Protein AF-0000000067924734 (afdb_homodimer)

Structure (mmCIF, N/CA/C/O backbone):
data_AF-0000000067924734-model_v1
#
loop_
_entity.id
_entity.type
_entity.pdbx_description
1 polymer 'Acyl-homoserine-lactone synthase'
#
loop_
_atom_site.group_PDB
_atom_site.id
_atom_site.type_symbol
_atom_site.label_atom_id
_atom_site.label_alt_id
_atom_site.label_comp_id
_atom_site.label_asym_id
_atom_site.label_entity_id
_atom_site.label_seq_id
_atom_site.pdbx_PDB_ins_code
_atom_site.Cartn_x
_atom_site.Cartn_y
_atom_site.Cartn_z
_atom_site.occupancy
_atom_site.B_iso_or_equiv
_atom_site.auth_seq_id
_atom_site.auth_comp_id
_atom_site.auth_asym_id
_atom_site.auth_atom_id
_atom_site.pdbx_PDB_model_num
ATOM 1 N N . MET A 1 1 ? 15.562 -27.656 -17.891 1 28.31 1 MET A N 1
ATOM 2 C CA . MET A 1 1 ? 14.484 -26.688 -18 1 28.31 1 MET A CA 1
ATOM 3 C C . MET A 1 1 ? 13.695 -26.609 -16.703 1 28.31 1 MET A C 1
ATOM 5 O O . MET A 1 1 ? 12.844 -27.469 -16.438 1 28.31 1 MET A O 1
ATOM 9 N N . HIS A 1 2 ? 14.398 -26.312 -15.672 1 33.34 2 HIS A N 1
ATOM 10 C CA . HIS A 1 2 ? 14 -26.484 -14.281 1 33.34 2 HIS A CA 1
ATOM 11 C C . HIS A 1 2 ? 12.703 -25.734 -13.992 1 33.34 2 HIS A C 1
ATOM 13 O O . HIS A 1 2 ? 12.578 -24.547 -14.289 1 33.34 2 HIS A O 1
ATOM 19 N N . ALA A 1 3 ? 11.695 -26.547 -14.172 1 35.75 3 ALA A N 1
ATOM 20 C CA . ALA A 1 3 ? 10.344 -26.109 -13.867 1 35.75 3 ALA A CA 1
ATOM 21 C C . ALA A 1 3 ? 10.266 -25.453 -12.492 1 35.75 3 ALA A C 1
ATOM 23 O O . ALA A 1 3 ? 10.453 -26.109 -11.477 1 35.75 3 ALA A O 1
ATOM 24 N N . GLN A 1 4 ? 11.023 -24.422 -12.398 1 41.31 4 GLN A N 1
ATOM 25 C CA . GLN A 1 4 ? 11.102 -23.734 -11.117 1 41.31 4 GLN A CA 1
ATOM 26 C C . GLN A 1 4 ? 9.719 -23.281 -10.648 1 41.31 4 GLN A C 1
ATOM 28 O O . GLN A 1 4 ? 9.273 -22.188 -10.969 1 41.31 4 GLN A O 1
ATOM 33 N N . VAL A 1 5 ? 8.898 -24.422 -10.5 1 40.81 5 VAL A N 1
ATOM 34 C CA . VAL A 1 5 ? 7.531 -24.203 -10.039 1 40.81 5 VAL A CA 1
ATOM 35 C C . VAL A 1 5 ? 7.551 -23.484 -8.688 1 40.81 5 VAL A C 1
ATOM 37 O O . VAL A 1 5 ? 8.594 -23.406 -8.039 1 40.81 5 VAL A O 1
ATOM 40 N N . VAL A 1 6 ? 6.473 -23.266 -8.055 1 43.41 6 VAL A N 1
ATOM 41 C CA . VAL A 1 6 ? 6.066 -22.5 -6.879 1 43.41 6 VAL A CA 1
ATOM 42 C C . VAL A 1 6 ? 6.488 -23.234 -5.613 1 43.41 6 VAL A C 1
ATOM 44 O O . VAL A 1 6 ? 6.215 -24.438 -5.465 1 43.41 6 VAL A O 1
ATOM 47 N N . VAL A 1 7 ? 7.797 -23.047 -5.117 1 39.53 7 VAL A N 1
ATOM 48 C CA . VAL A 1 7 ? 8.141 -23.734 -3.883 1 39.53 7 VAL A CA 1
ATOM 49 C C . VAL A 1 7 ? 7.906 -22.812 -2.688 1 39.53 7 VAL A C 1
ATOM 51 O O . VAL A 1 7 ? 8.273 -21.641 -2.721 1 39.53 7 VAL A O 1
ATOM 54 N N . THR A 1 8 ? 6.906 -23.125 -1.836 1 38.22 8 THR A N 1
ATOM 55 C CA . THR A 1 8 ? 6.668 -22.391 -0.594 1 38.22 8 THR A CA 1
ATOM 56 C C . THR A 1 8 ? 7.598 -22.891 0.51 1 38.22 8 THR A C 1
ATOM 58 O O . THR A 1 8 ? 7.676 -24.094 0.769 1 38.22 8 THR A O 1
ATOM 61 N N . ARG A 1 9 ? 8.828 -22.406 0.683 1 32.78 9 ARG A N 1
ATOM 62 C CA . ARG A 1 9 ? 9.617 -22.859 1.82 1 32.78 9 ARG A CA 1
ATOM 63 C C . ARG A 1 9 ? 9.398 -21.969 3.037 1 32.78 9 ARG A C 1
ATOM 65 O O . ARG A 1 9 ? 9.398 -20.734 2.924 1 32.78 9 ARG A O 1
ATOM 72 N N . THR A 1 10 ? 8.969 -22.547 4.109 1 34.06 10 THR A N 1
ATOM 73 C CA . THR A 1 10 ? 8.93 -21.875 5.398 1 34.06 10 THR A CA 1
ATOM 74 C C . THR A 1 10 ? 10.328 -21.812 6.02 1 34.06 10 THR A C 1
ATOM 76 O O . THR A 1 10 ? 10.922 -22.844 6.312 1 34.06 10 THR A O 1
ATOM 79 N N . VAL A 1 11 ? 11.195 -20.953 5.672 1 29.31 11 VAL A N 1
ATOM 80 C CA . VAL A 1 11 ? 12.531 -20.922 6.258 1 29.31 11 VAL A CA 1
ATOM 81 C C . VAL A 1 11 ? 12.508 -20.141 7.566 1 29.31 11 VAL A C 1
ATOM 83 O O . VAL A 1 11 ? 11.875 -19.078 7.648 1 29.31 11 VAL A O 1
ATOM 86 N N . ALA A 1 12 ? 13 -20.734 8.742 1 27.88 12 ALA A N 1
ATOM 87 C CA . ALA A 1 12 ? 13.242 -20.094 10.031 1 27.88 12 ALA A CA 1
ATOM 88 C C . ALA A 1 12 ? 14.305 -19 9.914 1 27.88 12 ALA A C 1
ATOM 90 O O . ALA A 1 12 ? 15.469 -19.297 9.633 1 27.88 12 ALA A O 1
ATOM 91 N N . PHE A 1 13 ? 14.086 -17.75 9.531 1 29.61 13 PHE A N 1
ATOM 92 C CA . PHE A 1 13 ? 15.062 -16.688 9.359 1 29.61 13 PHE A CA 1
ATOM 93 C C . PHE A 1 13 ? 15.461 -16.094 10.703 1 29.61 13 PHE A C 1
ATOM 95 O O . PHE A 1 13 ? 14.641 -16 11.617 1 29.61 13 PHE A O 1
ATOM 102 N N . ASN A 1 14 ? 16.75 -16.125 10.867 1 27.3 14 ASN A N 1
ATOM 103 C CA . ASN A 1 14 ? 17.375 -15.484 12.023 1 27.3 14 ASN A CA 1
ATOM 104 C C . ASN A 1 14 ? 16.984 -14.016 12.125 1 27.3 14 ASN A C 1
ATOM 106 O O . ASN A 1 14 ? 17.312 -13.219 11.234 1 27.3 14 ASN A O 1
ATOM 110 N N . ARG A 1 15 ? 16.203 -13.531 13 1 29.55 15 ARG A N 1
ATOM 111 C CA . ARG A 1 15 ? 15.508 -12.312 13.383 1 29.55 15 ARG A CA 1
ATOM 112 C C . ARG A 1 15 ? 16.469 -11.125 13.43 1 29.55 15 ARG A C 1
ATOM 114 O O . ARG A 1 15 ? 16.047 -9.977 13.258 1 29.55 15 ARG A O 1
ATOM 121 N N . ASP A 1 16 ? 17.641 -11.211 13.883 1 31.53 16 ASP A N 1
ATOM 122 C CA . ASP A 1 16 ? 18.422 -10.125 14.477 1 31.53 16 ASP A CA 1
ATOM 123 C C . ASP A 1 16 ? 18.922 -9.164 13.406 1 31.53 16 ASP A C 1
ATOM 125 O O . ASP A 1 16 ? 19.062 -7.965 13.664 1 31.53 16 ASP A O 1
ATOM 129 N N . GLN A 1 17 ? 19.734 -9.547 12.398 1 29.64 17 GLN A N 1
ATOM 130 C CA . GLN A 1 17 ? 20.594 -8.648 11.625 1 29.64 17 GLN A CA 1
ATOM 131 C C . GLN A 1 17 ? 19.75 -7.75 10.719 1 29.64 17 GLN A C 1
ATOM 133 O O . GLN A 1 17 ? 20.141 -6.609 10.445 1 29.64 17 GLN A O 1
ATOM 138 N N . LEU A 1 18 ? 18.859 -8.367 9.891 1 34.75 18 LEU A N 1
ATOM 139 C CA . LEU A 1 18 ? 18.312 -7.555 8.812 1 34.75 18 LEU A CA 1
ATOM 140 C C . LEU A 1 18 ? 17.344 -6.508 9.352 1 34.75 18 LEU A C 1
ATOM 142 O O . LEU A 1 18 ? 16.828 -5.68 8.602 1 34.75 18 LEU A O 1
ATOM 146 N N . PHE A 1 19 ? 16.922 -6.746 10.562 1 36 19 PHE A N 1
ATOM 147 C CA . PHE A 1 19 ? 15.828 -5.949 11.109 1 36 19 PHE A CA 1
ATOM 148 C C . PHE A 1 19 ? 16.297 -4.523 11.391 1 36 19 PHE A C 1
ATOM 150 O O . PHE A 1 19 ? 15.531 -3.717 11.938 1 36 19 PHE A O 1
ATOM 157 N N . ARG A 1 20 ? 17.594 -4.406 11.773 1 35.22 20 ARG A N 1
ATOM 158 C CA . ARG A 1 20 ? 17.875 -3.062 12.266 1 35.22 20 ARG A CA 1
ATOM 159 C C . ARG A 1 20 ? 17.25 -2.004 11.359 1 35.22 20 ARG A C 1
ATOM 161 O O . ARG A 1 20 ? 16.891 -0.917 11.82 1 35.22 20 ARG A O 1
ATOM 168 N N . ASP A 1 21 ? 17.781 -1.988 10.141 1 42 21 ASP A N 1
ATOM 169 C CA . ASP A 1 21 ? 17.656 -0.659 9.547 1 42 21 ASP A CA 1
ATOM 170 C C . ASP A 1 21 ? 16.203 -0.254 9.391 1 42 21 ASP A C 1
ATOM 172 O O . ASP A 1 21 ? 15.812 0.854 9.773 1 42 21 ASP A O 1
ATOM 176 N N . GLY A 1 22 ? 15.367 -0.209 8.242 1 42.12 22 GLY A N 1
ATOM 177 C CA . GLY A 1 22 ? 14.195 0.648 8.125 1 42.12 22 GLY A CA 1
ATOM 178 C C . GLY A 1 22 ? 12.883 -0.107 8.242 1 42.12 22 GLY A C 1
ATOM 179 O O . GLY A 1 22 ? 12.609 -1.013 7.453 1 42.12 22 GLY A O 1
ATOM 180 N N . GLU A 1 23 ? 12.594 -0.448 9.547 1 49.22 23 GLU A N 1
ATOM 181 C CA . GLU A 1 23 ? 11.211 -0.856 9.781 1 49.22 23 GLU A CA 1
ATOM 182 C C . GLU A 1 23 ? 10.281 -0.293 8.711 1 49.22 23 GLU A C 1
ATOM 184 O O . GLU A 1 23 ? 10.32 0.903 8.414 1 49.22 23 GLU A O 1
ATOM 189 N N . ALA A 1 24 ? 9.977 -1.129 7.762 1 55 24 ALA A N 1
ATOM 190 C CA . ALA A 1 24 ? 9.18 -0.692 6.621 1 55 24 ALA A CA 1
ATOM 191 C C . ALA A 1 24 ? 7.812 -0.19 7.07 1 55 24 ALA A C 1
ATOM 193 O O . ALA A 1 24 ? 7 -0.961 7.586 1 55 24 ALA A O 1
ATOM 194 N N . THR A 1 25 ? 7.727 1.129 7.543 1 65.38 25 THR A N 1
ATOM 195 C CA . THR A 1 25 ? 6.434 1.775 7.754 1 65.38 25 THR A CA 1
ATOM 196 C C . THR A 1 25 ? 5.688 1.934 6.434 1 65.38 25 THR A C 1
ATOM 198 O O . THR A 1 25 ? 6.309 2.037 5.371 1 65.38 25 THR A O 1
ATOM 201 N N . MET A 1 26 ? 4.422 1.534 6.449 1 76.56 26 MET A N 1
ATOM 202 C CA . MET A 1 26 ? 3.586 1.734 5.27 1 76.56 26 MET A CA 1
ATOM 203 C C . MET A 1 26 ? 2.541 2.816 5.523 1 76.56 26 MET A C 1
ATOM 205 O O . MET A 1 26 ? 1.931 2.859 6.594 1 76.56 26 MET A O 1
ATOM 209 N N . MET A 1 27 ? 2.457 3.725 4.621 1 92.31 27 MET A N 1
ATOM 210 C CA . MET A 1 27 ? 1.389 4.719 4.68 1 92.31 27 MET A CA 1
ATOM 211 C C . MET A 1 27 ? 0.252 4.352 3.73 1 92.31 27 MET A C 1
ATOM 213 O O . MET A 1 27 ? 0.486 4.074 2.553 1 92.31 27 MET A O 1
ATOM 217 N N . GLN A 1 28 ? -0.932 4.316 4.254 1 94.5 28 GLN A N 1
ATOM 218 C CA . GLN A 1 28 ? -2.117 3.908 3.506 1 94.5 28 GLN A CA 1
ATOM 219 C C . GLN A 1 28 ? -2.98 5.113 3.146 1 94.5 28 GLN A C 1
ATOM 221 O O . GLN A 1 28 ? -3.246 5.969 3.992 1 94.5 28 GLN A O 1
ATOM 226 N N . LEU A 1 29 ? -3.346 5.188 1.923 1 96.75 29 LEU A N 1
ATOM 227 C CA . LEU A 1 29 ? -4.387 6.113 1.498 1 96.75 29 LEU A CA 1
ATOM 228 C C . LEU A 1 29 ? -5.758 5.441 1.528 1 96.75 29 LEU A C 1
ATOM 230 O O . LEU A 1 29 ? -5.98 4.449 0.832 1 96.75 29 LEU A O 1
ATOM 234 N N . ILE A 1 30 ? -6.664 5.953 2.322 1 96.56 30 ILE A N 1
ATOM 235 C CA . ILE A 1 30 ? -8.031 5.453 2.393 1 96.56 30 ILE A CA 1
ATOM 236 C C . ILE A 1 30 ? -9 6.516 1.872 1 96.56 30 ILE A C 1
ATOM 238 O O . ILE A 1 30 ? -9.125 7.59 2.463 1 96.56 30 ILE A O 1
ATOM 242 N N . THR A 1 31 ? -9.609 6.234 0.756 1 96.94 31 THR A N 1
ATOM 243 C CA . THR A 1 31 ? -10.586 7.129 0.146 1 96.94 31 THR A CA 1
ATOM 244 C C . THR A 1 31 ? -12.008 6.699 0.498 1 96.94 31 THR A C 1
ATOM 246 O O . THR A 1 31 ? -12.227 5.57 0.941 1 96.94 31 THR A O 1
ATOM 249 N N . PRO A 1 32 ? -12.945 7.566 0.394 1 95.75 32 PRO A N 1
ATOM 250 C CA . PRO A 1 32 ? -14.32 7.27 0.817 1 95.75 32 PRO A CA 1
ATOM 251 C C . PRO A 1 32 ? -14.859 5.988 0.19 1 95.75 32 PRO A C 1
ATOM 253 O O . PRO A 1 32 ? -15.625 5.258 0.83 1 95.75 32 PRO A O 1
ATOM 256 N N . ASP A 1 33 ? -14.516 5.664 -1.012 1 93.06 33 ASP A N 1
ATOM 257 C CA . ASP A 1 33 ? -15.055 4.508 -1.723 1 93.06 33 ASP A CA 1
ATOM 258 C C . ASP A 1 33 ? -14.586 3.203 -1.08 1 93.06 33 ASP A C 1
ATOM 260 O O . ASP A 1 33 ? -15.148 2.137 -1.35 1 93.06 33 ASP A O 1
ATOM 264 N N . CYS A 1 34 ? -13.625 3.301 -0.121 1 92.44 34 CYS A N 1
ATOM 265 C CA . CYS A 1 34 ? -13.141 2.057 0.469 1 92.44 34 CYS A CA 1
ATOM 266 C C . CYS A 1 34 ? -13.281 2.082 1.986 1 92.44 34 CYS A C 1
ATOM 268 O O . CYS A 1 34 ? -12.641 1.292 2.686 1 92.44 34 CYS A O 1
ATOM 270 N N . TYR A 1 35 ? -14.031 2.992 2.564 1 94.12 35 TYR A N 1
ATOM 271 C CA . TYR A 1 35 ? -14.219 3.104 4.008 1 94.12 35 TYR A CA 1
ATOM 272 C C . TYR A 1 35 ? -14.664 1.773 4.602 1 94.12 35 TYR A C 1
ATOM 274 O O . TYR A 1 35 ? -14.148 1.344 5.637 1 94.12 35 TYR A O 1
ATOM 282 N N . ALA A 1 36 ? -15.648 1.182 3.91 1 91.5 36 ALA A N 1
ATOM 283 C CA . ALA A 1 36 ? -16.219 -0.057 4.43 1 91.5 36 ALA A CA 1
ATOM 284 C C . ALA A 1 36 ? -15.164 -1.156 4.516 1 91.5 36 ALA A C 1
ATOM 286 O O . ALA A 1 36 ? -15.156 -1.944 5.465 1 91.5 36 ALA A O 1
ATOM 287 N N . ASP A 1 37 ? -14.297 -1.148 3.58 1 90.19 37 ASP A N 1
ATOM 288 C CA . ASP A 1 37 ? -13.25 -2.166 3.506 1 90.19 37 ASP A CA 1
ATOM 289 C C . ASP A 1 37 ? -12.219 -1.976 4.613 1 90.19 37 ASP A C 1
ATOM 291 O O . ASP A 1 37 ? -11.531 -2.924 5 1 90.19 37 ASP A O 1
ATOM 295 N N . PHE A 1 38 ? -12.109 -0.761 5.141 1 92.38 38 PHE A N 1
ATOM 296 C CA . PHE A 1 38 ? -11.062 -0.461 6.109 1 92.38 38 PHE A CA 1
ATOM 297 C C . PHE A 1 38 ? -11.648 0.129 7.383 1 92.38 38 PHE A C 1
ATOM 299 O O . PHE A 1 38 ? -11.055 1.011 8 1 92.38 38 PHE A O 1
ATOM 306 N N . ASP A 1 39 ? -12.797 -0.325 7.703 1 91.94 39 ASP A N 1
ATOM 307 C CA . ASP A 1 39 ? -13.539 0.17 8.859 1 91.94 39 ASP A CA 1
ATOM 308 C C . ASP A 1 39 ? -12.711 0.03 10.141 1 91.94 39 ASP A C 1
ATOM 310 O O . ASP A 1 39 ? -12.688 0.938 10.969 1 91.94 39 ASP A O 1
ATOM 314 N N . ASP A 1 40 ? -12.023 -1.088 10.32 1 88.44 40 ASP A N 1
ATOM 315 C CA . ASP A 1 40 ? -11.211 -1.313 11.516 1 88.44 40 ASP A CA 1
ATOM 316 C C . ASP A 1 40 ? -10.047 -0.329 11.578 1 88.44 40 ASP A C 1
ATOM 318 O O . ASP A 1 40 ? -9.711 0.168 12.656 1 88.44 40 ASP A O 1
ATOM 322 N N . ASP A 1 41 ? -9.438 -0.067 10.43 1 90.62 41 ASP A N 1
ATOM 323 C CA . ASP A 1 41 ? -8.336 0.894 10.352 1 90.62 41 ASP A CA 1
ATOM 324 C C . ASP A 1 41 ? -8.812 2.299 10.719 1 90.62 41 ASP A C 1
ATOM 326 O O . ASP A 1 41 ? -8.125 3.021 11.445 1 90.62 41 ASP A O 1
ATOM 330 N N . LEU A 1 42 ? -9.984 2.619 10.273 1 94.06 42 LEU A N 1
ATOM 331 C CA . LEU A 1 42 ? -10.539 3.941 10.547 1 94.06 42 LEU A CA 1
ATOM 332 C C . LEU A 1 42 ? -10.906 4.082 12.016 1 94.06 42 LEU A C 1
ATOM 334 O O . LEU A 1 42 ? -10.695 5.137 12.617 1 94.06 42 LEU A O 1
ATOM 338 N N . LYS A 1 43 ? -11.406 3.02 12.562 1 92.44 43 LYS A N 1
ATOM 339 C CA . LYS A 1 43 ? -11.703 3.025 13.992 1 92.44 43 LYS A CA 1
ATOM 340 C C . LYS A 1 43 ? -10.43 3.211 14.812 1 92.44 43 LYS A C 1
ATOM 342 O O . LYS A 1 43 ? -10.414 3.98 15.773 1 92.44 43 LYS A O 1
ATOM 347 N N . GLU A 1 44 ? -9.422 2.516 14.406 1 92.12 44 GLU A N 1
ATOM 348 C CA . GLU A 1 44 ? -8.141 2.664 15.094 1 92.12 44 GLU A CA 1
ATOM 349 C C . GLU A 1 44 ? -7.605 4.086 14.961 1 92.12 44 GLU A C 1
ATOM 351 O O . GLU A 1 44 ? -7.023 4.629 15.898 1 92.12 44 GLU A O 1
ATOM 356 N N . MET A 1 45 ? -7.816 4.633 13.805 1 94.06 45 MET A N 1
ATOM 357 C CA . MET A 1 45 ? -7.402 6.012 13.562 1 94.06 45 MET A CA 1
ATOM 358 C C . MET A 1 45 ? -8.133 6.969 14.492 1 94.06 45 MET A C 1
ATOM 360 O O . MET A 1 45 ? -7.512 7.848 15.102 1 94.06 45 MET A O 1
ATOM 364 N N . HIS A 1 46 ? -9.398 6.793 14.664 1 93.25 46 HIS A N 1
ATOM 365 C CA . HIS A 1 46 ? -10.18 7.664 15.531 1 93.25 46 HIS A CA 1
ATOM 366 C C . HIS A 1 46 ? -9.758 7.504 16.984 1 93.25 46 HIS A C 1
ATOM 368 O O . HIS A 1 46 ? -9.789 8.469 17.766 1 93.25 46 HIS A O 1
ATOM 374 N N . ARG A 1 47 ? -9.352 6.32 17.344 1 90.19 47 ARG A N 1
ATOM 375 C CA . ARG A 1 47 ? -8.82 6.094 18.688 1 90.19 47 ARG A CA 1
ATOM 376 C C . ARG A 1 47 ? -7.48 6.797 18.859 1 90.19 47 ARG A C 1
ATOM 378 O O . ARG A 1 47 ? -7.211 7.363 19.922 1 90.19 47 ARG A O 1
ATOM 385 N N . LEU A 1 48 ? -6.68 6.703 17.859 1 90.38 48 LEU A N 1
ATOM 386 C CA . LEU A 1 48 ? -5.414 7.43 17.875 1 90.38 48 LEU A CA 1
ATOM 387 C C . LEU A 1 48 ? -5.645 8.922 18.078 1 90.38 48 LEU A C 1
ATOM 389 O O . LEU A 1 48 ? -4.98 9.555 18.891 1 90.38 48 LEU A O 1
ATOM 393 N N . ARG A 1 49 ? -6.605 9.453 17.312 1 90.44 49 ARG A N 1
ATOM 394 C CA . ARG A 1 49 ? -6.926 10.875 17.422 1 90.44 49 ARG A CA 1
ATOM 395 C C . ARG A 1 49 ? -7.375 11.219 18.844 1 90.44 49 ARG A C 1
ATOM 397 O O . ARG A 1 49 ? -6.98 12.25 19.391 1 90.44 49 ARG A O 1
ATOM 404 N N . HIS A 1 50 ? -8.141 10.312 19.344 1 87.88 50 HIS A N 1
ATOM 405 C CA . HIS A 1 50 ? -8.602 10.531 20.719 1 87.88 50 HIS A CA 1
ATOM 406 C C . HIS A 1 50 ? -7.434 10.609 21.688 1 87.88 50 HIS A C 1
ATOM 408 O O . HIS A 1 50 ? -7.398 11.5 22.547 1 87.88 50 HIS A O 1
ATOM 414 N N . ARG A 1 51 ? -6.547 9.758 21.609 1 84.19 51 ARG A N 1
ATOM 415 C CA . ARG A 1 51 ? -5.387 9.727 22.484 1 84.19 51 ARG A CA 1
ATOM 416 C C . ARG A 1 51 ? -4.535 10.984 22.328 1 84.19 51 ARG A C 1
ATOM 418 O O . ARG A 1 51 ? -4.059 11.555 23.312 1 84.19 51 ARG A O 1
ATOM 425 N N . VAL A 1 52 ? -4.383 11.406 21.109 1 84.06 52 VAL A N 1
ATOM 426 C CA . VAL A 1 52 ? -3.469 12.5 20.797 1 84.06 52 VAL A CA 1
ATOM 427 C C . VAL A 1 52 ? -4.145 13.836 21.094 1 84.06 52 VAL A C 1
ATOM 429 O O . VAL A 1 52 ? -3.525 14.742 21.656 1 84.06 52 VAL A O 1
ATOM 432 N N . PHE A 1 53 ? -5.426 13.969 20.797 1 79 53 PHE A N 1
ATOM 433 C CA . PHE A 1 53 ? -6.086 15.266 20.906 1 79 53 PHE A CA 1
ATOM 434 C C . PHE A 1 53 ? -6.785 15.414 22.25 1 79 53 PHE A C 1
ATOM 436 O O . PHE A 1 53 ? -7.012 16.531 22.719 1 79 53 PHE A O 1
ATOM 443 N N . ARG A 1 54 ? -7.348 14.398 22.812 1 67.19 54 ARG A N 1
ATOM 444 C CA . ARG A 1 54 ? -7.941 14.516 24.141 1 67.19 54 ARG A CA 1
ATOM 445 C C . ARG A 1 54 ? -6.887 14.859 25.188 1 67.19 54 ARG A C 1
ATOM 447 O O . ARG A 1 54 ? -7.098 15.727 26.031 1 67.19 54 ARG A O 1
ATOM 454 N N . ASP A 1 55 ? -6.035 13.844 25.297 1 55.53 55 ASP A N 1
ATOM 455 C CA . ASP A 1 55 ? -5.047 13.953 26.359 1 55.53 55 ASP A CA 1
ATOM 456 C C . ASP A 1 55 ? -4.227 15.234 26.219 1 55.53 55 ASP A C 1
ATOM 458 O O . ASP A 1 55 ? -3.789 15.812 27.219 1 55.53 55 ASP A O 1
ATOM 462 N N . ARG A 1 56 ? -4.051 15.469 25 1 50.94 56 ARG A N 1
ATOM 463 C CA . ARG A 1 56 ? -3.215 16.656 24.859 1 50.94 56 ARG A CA 1
ATOM 464 C C . ARG A 1 56 ? -4.023 17.938 25.094 1 50.94 56 ARG A C 1
ATOM 466 O O . ARG A 1 56 ? -3.482 18.953 25.531 1 50.94 56 ARG A O 1
ATOM 473 N N . LEU A 1 57 ? -5.422 17.812 24.469 1 45.12 57 LEU A N 1
ATOM 474 C CA . LEU A 1 57 ? -6.242 19 24.656 1 45.12 57 LEU A CA 1
ATOM 475 C C . LEU A 1 57 ? -6.977 18.953 25.984 1 45.12 57 LEU A C 1
ATOM 477 O O . LEU A 1 57 ? -7.68 17.984 26.281 1 45.12 57 LEU A O 1
ATOM 481 N N . ASN A 1 58 ? -6.363 18.875 27.125 1 44.22 58 ASN A N 1
ATOM 482 C CA . ASN A 1 58 ? -7.102 18.922 28.391 1 44.22 58 ASN A CA 1
ATOM 483 C C . ASN A 1 58 ? -8.578 19.219 28.156 1 44.22 58 ASN A C 1
ATOM 485 O O . ASN A 1 58 ? -9.219 19.891 28.969 1 44.22 58 ASN A O 1
ATOM 489 N N . TRP A 1 59 ? -8.992 19.125 26.938 1 41.41 59 TRP A N 1
ATOM 490 C CA . TRP A 1 59 ? -10.375 19.547 26.734 1 41.41 59 TRP A CA 1
ATOM 491 C C . TRP A 1 59 ? -11.352 18.531 27.312 1 41.41 59 TRP A C 1
ATOM 493 O O . TRP A 1 59 ? -11.047 17.328 27.375 1 41.41 59 TRP A O 1
ATOM 503 N N . ASP A 1 60 ? -12.273 19.078 28.172 1 39.66 60 ASP A N 1
ATOM 504 C CA . ASP A 1 60 ? -13.516 18.453 28.625 1 39.66 60 ASP A CA 1
ATOM 505 C C . ASP A 1 60 ? -14.211 17.703 27.484 1 39.66 60 ASP A C 1
ATOM 507 O O . ASP A 1 60 ? -15.25 18.156 27 1 39.66 60 ASP A O 1
ATOM 511 N N . VAL A 1 61 ? -13.461 17.297 26.453 1 43 61 VAL A N 1
ATOM 512 C CA . VAL A 1 61 ? -14.242 16.688 25.375 1 43 61 VAL A CA 1
ATOM 513 C C . VAL A 1 61 ? -15.039 15.508 25.922 1 43 61 VAL A C 1
ATOM 515 O O . VAL A 1 61 ? -14.539 14.75 26.766 1 43 61 VAL A O 1
ATOM 518 N N . SER A 1 62 ? -16.344 15.578 25.938 1 39.34 62 SER A N 1
ATOM 519 C CA . SER A 1 62 ? -17.281 14.5 26.188 1 39.34 62 SER A CA 1
ATOM 520 C C . SER A 1 62 ? -16.797 13.18 25.609 1 39.34 62 SER A C 1
ATOM 522 O O . SER A 1 62 ? -16.859 12.984 24.391 1 39.34 62 SER A O 1
ATOM 524 N N . VAL A 1 63 ? -15.734 12.68 26.094 1 45.16 63 VAL A N 1
ATOM 525 C CA . VAL A 1 63 ? -15.141 11.414 25.656 1 45.16 63 VAL A CA 1
ATOM 526 C C . VAL A 1 63 ? -16.203 10.312 25.688 1 45.16 63 VAL A C 1
ATOM 528 O O . VAL A 1 63 ? -16.438 9.711 26.734 1 45.16 63 VAL A O 1
ATOM 531 N N . SER A 1 64 ? -17.344 10.289 25.172 1 48.31 64 SER A N 1
ATOM 532 C CA . SER A 1 64 ? -18.312 9.227 25.438 1 48.31 64 SER A CA 1
ATOM 533 C C . SER A 1 64 ? -17.938 7.934 24.734 1 48.31 64 SER A C 1
ATOM 535 O O . SER A 1 64 ? -18.359 6.852 25.141 1 48.31 64 SER A O 1
ATOM 537 N N . GLY A 1 65 ? -16.656 7.73 24.109 1 59.16 65 GLY A N 1
ATOM 538 C CA . GLY A 1 65 ? -16.594 6.371 23.609 1 59.16 65 GLY A CA 1
ATOM 539 C C . GLY A 1 65 ? -15.195 5.969 23.172 1 59.16 65 GLY A C 1
ATOM 540 O O . GLY A 1 65 ? -14.984 4.848 22.703 1 59.16 65 GLY A O 1
ATOM 541 N N . GLY A 1 66 ? -14.102 6.84 23.484 1 78.31 66 GLY A N 1
ATOM 542 C CA . GLY A 1 66 ? -12.734 6.473 23.156 1 78.31 66 GLY A CA 1
ATOM 543 C C . GLY A 1 66 ? -12.359 6.754 21.719 1 78.31 66 GLY A C 1
ATOM 544 O O . GLY A 1 66 ? -11.391 6.195 21.203 1 78.31 66 GLY A O 1
ATOM 545 N N . TYR A 1 67 ? -13.203 7.469 20.953 1 83.88 67 TYR A N 1
ATOM 546 C CA . TYR A 1 67 ? -12.969 7.863 19.578 1 83.88 67 TYR A CA 1
ATOM 547 C C . TYR A 1 67 ? -13.055 9.375 19.406 1 83.88 67 TYR A C 1
ATOM 549 O O . TYR A 1 67 ? -13.867 10.031 20.078 1 83.88 67 TYR A O 1
ATOM 557 N N . GLU A 1 68 ? -12.188 10 18.719 1 86.75 68 GLU A N 1
ATOM 558 C CA . GLU A 1 68 ? -12.297 11.391 18.281 1 86.75 68 GLU A CA 1
ATOM 559 C C . GLU A 1 68 ? -12.828 11.492 16.859 1 86.75 68 GLU A C 1
ATOM 561 O O . GLU A 1 68 ? -12.188 11 15.922 1 86.75 68 GLU A O 1
ATOM 566 N N . VAL A 1 69 ? -14.023 11.961 16.703 1 90.12 69 VAL A N 1
ATOM 567 C CA . VAL A 1 69 ? -14.695 12.188 15.438 1 90.12 69 VAL A CA 1
ATOM 568 C C . VAL A 1 69 ? -15.312 13.586 15.422 1 90.12 69 VAL A C 1
ATOM 570 O O . VAL A 1 69 ? -15.805 14.07 16.438 1 90.12 69 VAL A O 1
ATOM 573 N N . ASP A 1 70 ? -15.289 14.25 14.344 1 89 70 ASP A N 1
ATOM 574 C CA . ASP A 1 70 ? -15.914 15.562 14.219 1 89 70 ASP A CA 1
ATOM 575 C C . ASP A 1 70 ? -16.734 15.664 12.938 1 89 70 ASP A C 1
ATOM 577 O O . ASP A 1 70 ? -16.781 14.719 12.148 1 89 70 ASP A O 1
ATOM 581 N N . PRO A 1 71 ? -17.484 16.75 12.75 1 91.31 71 PRO A N 1
ATOM 582 C CA . PRO A 1 71 ? -18.422 16.844 11.625 1 91.31 71 PRO A CA 1
ATOM 583 C C . PRO A 1 71 ? -17.719 16.766 10.273 1 91.31 71 PRO A C 1
ATOM 585 O O . PRO A 1 71 ? -18.328 16.344 9.281 1 91.31 71 PRO A O 1
ATOM 588 N N . PHE A 1 72 ? -16.484 17.109 10.195 1 95 72 PHE A N 1
ATOM 589 C CA . PHE A 1 72 ? -15.758 17.109 8.93 1 95 72 PHE A CA 1
ATOM 590 C C . PHE A 1 72 ? -15.461 15.688 8.477 1 95 72 PHE A C 1
ATOM 592 O O . PHE A 1 72 ? -15.18 15.453 7.301 1 95 72 PHE A O 1
ATOM 599 N N . ASP A 1 73 ? -15.453 14.727 9.438 1 95.25 73 ASP A N 1
ATOM 600 C CA . ASP A 1 73 ? -15.258 13.32 9.102 1 95.25 73 ASP A CA 1
ATOM 601 C C . ASP A 1 73 ? -16.438 12.773 8.305 1 95.25 73 ASP A C 1
ATOM 603 O O . ASP A 1 73 ? -16.328 11.734 7.656 1 95.25 73 ASP A O 1
ATOM 607 N N . ALA A 1 74 ? -17.562 13.461 8.352 1 94.88 74 ALA A N 1
ATOM 608 C CA . ALA A 1 74 ? -18.766 13.016 7.648 1 94.88 74 ALA A CA 1
ATOM 609 C C . ALA A 1 74 ? -18.797 13.547 6.219 1 94.88 74 ALA A C 1
ATOM 611 O O . ALA A 1 74 ? -19.672 13.172 5.426 1 94.88 74 ALA A O 1
ATOM 612 N N . LEU A 1 75 ? -17.797 14.312 5.812 1 96.94 75 LEU A N 1
ATOM 613 C CA . LEU A 1 75 ? -17.797 14.961 4.5 1 96.94 75 LEU A CA 1
ATOM 614 C C . LEU A 1 75 ? -17.078 14.086 3.473 1 96.94 75 LEU A C 1
ATOM 616 O O . LEU A 1 75 ? -16.828 14.523 2.348 1 96.94 75 LEU A O 1
ATOM 620 N N . GLY A 1 76 ? -16.672 12.867 3.826 1 96.94 76 GLY A N 1
ATOM 621 C CA . GLY A 1 76 ? -16.016 11.953 2.92 1 96.94 76 GLY A CA 1
ATOM 622 C C . GLY A 1 76 ? -14.57 12.336 2.629 1 96.94 76 GLY A C 1
ATOM 623 O O . GLY A 1 76 ? -14.172 12.43 1.468 1 96.94 76 GLY A O 1
ATOM 624 N N . PRO A 1 77 ? -13.844 12.625 3.658 1 98.31 77 PRO A N 1
ATOM 625 C CA . PRO A 1 77 ? -12.438 12.969 3.445 1 98.31 77 PRO A CA 1
ATOM 626 C C . PRO A 1 77 ? -11.594 11.758 3.029 1 98.31 77 PRO A C 1
ATOM 628 O O . PRO A 1 77 ? -12.055 10.617 3.121 1 98.31 77 PRO A O 1
ATOM 631 N N . CYS A 1 78 ? -10.414 12.039 2.479 1 98.5 78 CYS A N 1
ATOM 632 C CA . CYS A 1 78 ? -9.359 11.039 2.381 1 98.5 78 CYS A CA 1
ATOM 633 C C . CYS A 1 78 ? -8.516 11.008 3.65 1 98.5 78 CYS A C 1
ATOM 635 O O . CYS A 1 78 ? -8.273 12.047 4.262 1 98.5 78 CYS A O 1
ATOM 637 N N . TYR A 1 79 ? -8.133 9.805 4.055 1 98.38 79 TYR A N 1
ATOM 638 C CA . TYR A 1 79 ? -7.242 9.648 5.199 1 98.38 79 TYR A CA 1
ATOM 639 C C . TYR A 1 79 ? -5.91 9.039 4.781 1 98.38 79 TYR A C 1
ATOM 641 O O . TYR A 1 79 ? -5.875 8.109 3.967 1 98.38 79 TYR A O 1
ATOM 649 N N . LEU A 1 80 ? -4.824 9.609 5.227 1 98.06 80 LEU A N 1
ATOM 650 C CA . LEU A 1 80 ? -3.518 8.969 5.18 1 98.06 80 LEU A CA 1
ATOM 651 C C . LEU A 1 80 ? -3.154 8.375 6.539 1 98.06 80 LEU A C 1
ATOM 653 O O . LEU A 1 80 ? -3.098 9.094 7.539 1 98.06 80 LEU A O 1
ATOM 657 N N . LEU A 1 81 ? -2.93 7.105 6.613 1 96 81 LEU A N 1
ATOM 658 C CA . LEU A 1 81 ? -2.627 6.406 7.855 1 96 81 LEU A CA 1
ATOM 659 C C . LEU A 1 81 ? -1.2 5.867 7.844 1 96 81 LEU A C 1
ATOM 661 O O . LEU A 1 81 ? -0.789 5.211 6.883 1 96 81 LEU A O 1
ATOM 665 N N . LEU A 1 82 ? -0.469 6.262 8.836 1 93.75 82 LEU A N 1
ATOM 666 C CA . LEU A 1 82 ? 0.853 5.684 9.055 1 93.75 82 LEU A CA 1
ATOM 667 C C . LEU A 1 82 ? 0.765 4.449 9.945 1 93.75 82 LEU A C 1
ATOM 669 O O . LEU A 1 82 ? 0.382 4.543 11.109 1 93.75 82 LEU A O 1
ATOM 673 N N . ARG A 1 83 ? 1.119 3.342 9.383 1 87.5 83 ARG A N 1
ATOM 674 C CA . ARG A 1 83 ? 1.065 2.096 10.141 1 87.5 83 ARG A CA 1
ATOM 675 C C . ARG A 1 83 ? 2.467 1.609 10.492 1 87.5 83 ARG A C 1
ATOM 677 O O . ARG A 1 83 ? 3.357 1.595 9.648 1 87.5 83 ARG A O 1
ATOM 684 N N . ALA A 1 84 ? 2.557 1.202 11.734 1 79.75 84 ALA A N 1
ATOM 685 C CA . ALA A 1 84 ? 3.791 0.584 12.211 1 79.75 84 ALA A CA 1
ATOM 686 C C . ALA A 1 84 ? 3.906 -0.857 11.719 1 79.75 84 ALA A C 1
ATOM 688 O O . ALA A 1 84 ? 2.916 -1.457 11.297 1 79.75 84 ALA A O 1
ATOM 689 N N . PRO A 1 85 ? 5.145 -1.339 11.82 1 68.12 85 PRO A N 1
ATOM 690 C CA . PRO A 1 85 ? 5.328 -2.756 11.492 1 68.12 85 PRO A CA 1
ATOM 691 C C . PRO A 1 85 ? 4.461 -3.674 12.352 1 68.12 85 PRO A C 1
ATOM 693 O O . PRO A 1 85 ? 4.059 -4.746 11.898 1 68.12 85 PRO A O 1
ATOM 696 N N . THR A 1 86 ? 4.156 -3.166 13.547 1 66.94 86 THR A N 1
ATOM 697 C CA . THR A 1 86 ? 3.346 -3.959 14.461 1 66.94 86 THR A CA 1
ATOM 698 C C . THR A 1 86 ? 1.887 -3.975 14.016 1 66.94 86 THR A C 1
ATOM 700 O O . THR A 1 86 ? 1.084 -4.762 14.523 1 66.94 86 THR A O 1
ATOM 703 N N . GLY A 1 87 ? 1.558 -3.115 13.055 1 74.31 87 GLY A N 1
ATOM 704 C CA . GLY A 1 87 ? 0.181 -3.021 12.602 1 74.31 87 GLY A CA 1
ATOM 705 C C . GLY A 1 87 ? -0.574 -1.857 13.211 1 74.31 87 GLY A C 1
ATOM 706 O O . GLY A 1 87 ? -1.63 -1.462 12.711 1 74.31 87 GLY A O 1
ATOM 707 N N . ARG A 1 88 ? -0.037 -1.379 14.18 1 81.5 88 ARG A N 1
ATOM 708 C CA . ARG A 1 88 ? -0.684 -0.266 14.867 1 81.5 88 ARG A CA 1
ATOM 709 C C . ARG A 1 88 ? -0.655 0.996 14.008 1 81.5 88 ARG A C 1
ATOM 711 O O . ARG A 1 88 ? 0.333 1.263 13.32 1 81.5 88 ARG A O 1
ATOM 718 N N . VAL A 1 89 ? -1.767 1.699 14.102 1 89.44 89 VAL A N 1
ATOM 719 C CA . VAL A 1 89 ? -1.764 3.002 13.445 1 89.44 89 VAL A CA 1
ATOM 720 C C . VAL A 1 89 ? -1.017 4.016 14.312 1 89.44 89 VAL A C 1
ATOM 722 O O . VAL A 1 89 ? -1.436 4.312 15.43 1 89.44 89 VAL A O 1
ATOM 725 N N . ASP A 1 90 ? 0.038 4.527 13.75 1 90.12 90 ASP A N 1
ATOM 726 C CA . ASP A 1 90 ? 0.918 5.418 14.5 1 90.12 90 ASP A CA 1
ATOM 727 C C . ASP A 1 90 ? 0.664 6.879 14.133 1 90.12 90 ASP A C 1
ATOM 729 O O . ASP A 1 90 ? 1.098 7.789 14.844 1 90.12 90 ASP A O 1
ATOM 733 N N . GLY A 1 91 ? -0.011 7.117 13.094 1 93.38 91 GLY A N 1
ATOM 734 C CA . GLY A 1 91 ? -0.245 8.484 12.656 1 93.38 91 GLY A CA 1
ATOM 735 C C . GLY A 1 91 ? -1.333 8.594 11.602 1 93.38 91 GLY A C 1
ATOM 736 O O . GLY A 1 91 ? -1.729 7.59 11.008 1 93.38 91 GLY A O 1
ATOM 737 N N . CYS A 1 92 ? -1.783 9.828 11.43 1 96.69 92 CYS A N 1
ATOM 738 C CA . CYS A 1 92 ? -2.811 10.062 10.422 1 96.69 92 CYS A CA 1
ATOM 739 C C . CYS A 1 92 ? -2.887 11.539 10.055 1 96.69 92 CYS A C 1
ATOM 741 O O . CYS A 1 92 ? -2.357 12.391 10.773 1 96.69 92 CYS A O 1
ATOM 743 N N . VAL A 1 93 ? -3.471 11.773 8.961 1 97.5 93 VAL A N 1
ATOM 744 C CA . VAL A 1 93 ? -3.857 13.117 8.523 1 97.5 93 VAL A CA 1
ATOM 745 C C . VAL A 1 93 ? -5.109 13.031 7.656 1 97.5 93 VAL A C 1
ATOM 747 O O . VAL A 1 93 ? -5.309 12.055 6.938 1 97.5 93 VAL A O 1
ATOM 750 N N . ARG A 1 94 ? -5.98 13.984 7.859 1 98.06 94 ARG A N 1
ATOM 751 C CA . ARG A 1 94 ? -7.211 14.078 7.082 1 98.06 94 ARG A CA 1
ATOM 752 C C . ARG A 1 94 ? -7.066 15.078 5.938 1 98.06 94 ARG A C 1
ATOM 754 O O . ARG A 1 94 ? -6.539 16.172 6.129 1 98.06 94 ARG A O 1
ATOM 761 N N . MET A 1 95 ? -7.484 14.75 4.742 1 98.56 95 MET A N 1
ATOM 762 C CA . MET A 1 95 ? -7.445 15.609 3.561 1 98.56 95 MET A CA 1
ATOM 763 C C . MET A 1 95 ? -8.852 15.891 3.053 1 98.56 95 MET A C 1
ATOM 765 O O . MET A 1 95 ? -9.633 14.969 2.801 1 98.56 95 MET A O 1
ATOM 769 N N . LEU A 1 96 ? -9.195 17.125 2.908 1 98.5 96 LEU A N 1
ATOM 770 C CA . LEU A 1 96 ? -10.484 17.562 2.387 1 98.5 96 LEU A CA 1
ATOM 771 C C . LEU A 1 96 ? -10.297 18.562 1.259 1 98.5 96 LEU A C 1
ATOM 773 O O . LEU A 1 96 ? -9.43 19.438 1.333 1 98.5 96 LEU A O 1
ATOM 777 N N . PRO A 1 97 ? -11.148 18.531 0.194 1 98.44 97 PRO A N 1
ATOM 778 C CA . PRO A 1 97 ? -11.07 19.562 -0.843 1 98.44 97 PRO A CA 1
ATOM 779 C C . PRO A 1 97 ? -11.57 20.922 -0.36 1 98.44 97 PRO A C 1
ATOM 781 O O . PRO A 1 97 ? -12.523 21 0.416 1 98.44 97 PRO A O 1
ATOM 784 N N . THR A 1 98 ? -10.945 21.984 -0.832 1 98.31 98 THR A N 1
ATOM 785 C CA . THR A 1 98 ? -11.352 23.312 -0.404 1 98.31 98 THR A CA 1
ATOM 786 C C . THR A 1 98 ? -12.609 23.766 -1.14 1 98.31 98 THR A C 1
ATOM 788 O O . THR A 1 98 ? -13.195 24.797 -0.808 1 98.31 98 THR A O 1
ATOM 791 N N . THR A 1 99 ? -13.031 22.953 -2.113 1 98.06 99 THR A N 1
ATOM 792 C CA . THR A 1 99 ? -14.273 23.266 -2.812 1 98.06 99 THR A CA 1
ATOM 793 C C . THR A 1 99 ? -15.477 22.938 -1.936 1 98.06 99 THR A C 1
ATOM 795 O O . THR A 1 99 ? -16.609 23.297 -2.266 1 98.06 99 THR A O 1
ATOM 798 N N . GLY A 1 100 ? -15.289 22.25 -0.878 1 97.19 100 GLY A N 1
ATOM 799 C CA . GLY A 1 100 ? -16.297 22.016 0.145 1 97.19 100 GLY A CA 1
ATOM 800 C C . GLY A 1 100 ? -15.945 22.656 1.479 1 97.19 100 GLY A C 1
ATOM 801 O O . GLY A 1 100 ? -15.094 23.547 1.547 1 97.19 100 GLY A O 1
ATOM 802 N N . SER A 1 101 ? -16.672 22.234 2.52 1 96.88 101 SER A N 1
ATOM 803 C CA . SER A 1 101 ? -16.438 22.719 3.871 1 96.88 101 SER A CA 1
ATOM 804 C C . SER A 1 101 ? -15.062 22.297 4.375 1 96.88 101 SER A C 1
ATOM 806 O O . SER A 1 101 ? -14.625 21.172 4.145 1 96.88 101 SER A O 1
ATOM 808 N N . THR A 1 102 ? -14.352 23.188 5.004 1 96.62 102 THR A N 1
ATOM 809 C CA . THR A 1 102 ? -13.055 22.938 5.625 1 96.62 102 THR A CA 1
ATOM 810 C C . THR A 1 102 ? -13 23.531 7.027 1 96.62 102 THR A C 1
ATOM 812 O O . THR A 1 102 ? -13.812 24.391 7.371 1 96.62 102 THR A O 1
ATOM 815 N N . MET A 1 103 ? -12.039 23.078 7.805 1 94.44 103 MET A N 1
ATOM 816 C CA . MET A 1 103 ? -11.844 23.625 9.141 1 94.44 103 MET A CA 1
ATOM 817 C C . MET A 1 103 ? -11.43 25.094 9.078 1 94.44 103 MET A C 1
ATOM 819 O O . MET A 1 103 ? -11.922 25.922 9.844 1 94.44 103 MET A O 1
ATOM 823 N N . LEU A 1 104 ? -10.547 25.406 8.156 1 95.44 104 LEU A N 1
ATOM 824 C CA . LEU A 1 104 ? -10.078 26.781 8.023 1 95.44 104 LEU A CA 1
ATOM 825 C C . LEU A 1 104 ? -11.234 27.719 7.715 1 95.44 104 LEU A C 1
ATOM 827 O O . LEU A 1 104 ? -11.414 28.734 8.391 1 95.44 104 LEU A O 1
ATOM 831 N N . ARG A 1 105 ? -12.031 27.375 6.773 1 95.81 105 ARG A N 1
ATOM 832 C CA . ARG A 1 105 ? -13.148 28.203 6.328 1 95.81 105 ARG A CA 1
ATOM 833 C C . ARG A 1 105 ? -14.211 28.312 7.414 1 95.81 105 ARG A C 1
ATOM 835 O O . ARG A 1 105 ? -14.711 29.406 7.684 1 95.81 105 ARG A O 1
ATOM 842 N N . ASP A 1 106 ? -14.484 27.188 8.07 1 93.88 106 ASP A N 1
ATOM 843 C CA . ASP A 1 106 ? -15.719 27.125 8.859 1 93.88 106 ASP A CA 1
ATOM 844 C C . ASP A 1 106 ? -15.422 27.281 10.352 1 93.88 106 ASP A C 1
ATOM 846 O O . ASP A 1 106 ? -16.297 27.672 11.125 1 93.88 106 ASP A O 1
ATOM 850 N N . SER A 1 107 ? -14.188 26.922 10.797 1 89.56 107 SER A N 1
ATOM 851 C CA . SER A 1 107 ? -13.906 26.906 12.227 1 89.56 107 SER A CA 1
ATOM 852 C C . SER A 1 107 ? -12.797 27.891 12.586 1 89.56 107 SER A C 1
ATOM 854 O O . SER A 1 107 ? -12.711 28.359 13.727 1 89.56 107 SER A O 1
ATOM 856 N N . PHE A 1 108 ? -11.984 28.203 11.617 1 93 108 PHE A N 1
ATOM 857 C CA . PHE A 1 108 ? -10.797 29 11.938 1 93 108 PHE A CA 1
ATOM 858 C C . PHE A 1 108 ? -10.664 30.172 10.977 1 93 108 PHE A C 1
ATOM 860 O O . PHE A 1 108 ? -9.555 30.516 10.555 1 93 108 PHE A O 1
ATOM 867 N N . SER A 1 109 ? -11.727 30.766 10.641 1 93.38 109 SER A N 1
ATOM 868 C CA . SER A 1 109 ? -11.75 31.828 9.648 1 93.38 109 SER A CA 1
ATOM 869 C C . SER A 1 109 ? -10.953 33.031 10.117 1 93.38 109 SER A C 1
ATOM 871 O O . SER A 1 109 ? -10.492 33.844 9.297 1 93.38 109 SER A O 1
ATOM 873 N N . THR A 1 110 ? -10.758 33.219 11.445 1 92.12 110 THR A N 1
ATOM 874 C CA . THR A 1 110 ? -9.992 34.344 11.992 1 92.12 110 THR A CA 1
ATOM 875 C C . THR A 1 110 ? -8.547 34.281 11.508 1 92.12 110 THR A C 1
ATOM 877 O O . THR A 1 110 ? -7.871 35.312 11.453 1 92.12 110 THR A O 1
ATOM 880 N N . LEU A 1 111 ? -8.133 33.094 11.117 1 94.12 111 LEU A N 1
ATOM 881 C CA . LEU A 1 111 ? -6.742 32.938 10.711 1 94.12 111 LEU A CA 1
ATOM 882 C C . LEU A 1 111 ? -6.551 33.312 9.242 1 94.12 111 LEU A C 1
ATOM 884 O O . LEU A 1 111 ? -5.43 33.281 8.734 1 94.12 111 LEU A O 1
ATOM 888 N N . LEU A 1 112 ? -7.559 33.688 8.586 1 95.12 112 LEU A N 1
ATOM 889 C CA . LEU A 1 112 ? -7.484 34.062 7.176 1 95.12 112 LEU A CA 1
ATOM 890 C C . LEU A 1 112 ? -6.98 35.5 7.012 1 95.12 112 LEU A C 1
ATOM 892 O O . LEU A 1 112 ? -6.523 35.875 5.93 1 95.12 112 LEU A O 1
ATOM 896 N N . GLY A 1 113 ? -7.094 36.25 8.07 1 92.38 113 GLY A N 1
ATOM 897 C CA . GLY A 1 113 ? -6.777 37.688 7.934 1 92.38 113 GLY A CA 1
ATOM 898 C C . GLY A 1 113 ? -7.652 38.375 6.922 1 92.38 113 GLY A C 1
ATOM 899 O O . GLY A 1 113 ? -8.883 38.375 7.031 1 92.38 113 GLY A O 1
ATOM 900 N N . VAL A 1 114 ? -6.973 38.969 5.906 1 91.5 114 VAL A N 1
ATOM 901 C CA . VAL A 1 114 ? -7.699 39.719 4.902 1 91.5 114 VAL A CA 1
ATOM 902 C C . VAL A 1 114 ? -8 38.844 3.693 1 91.5 114 VAL A C 1
ATOM 904 O O . VAL A 1 114 ? -8.648 39.312 2.742 1 91.5 114 VAL A O 1
ATOM 907 N N . HIS A 1 115 ? -7.621 37.656 3.699 1 93.88 115 HIS A N 1
ATOM 908 C CA . HIS A 1 115 ? -7.742 36.781 2.549 1 93.88 115 HIS A CA 1
ATOM 909 C C . HIS A 1 115 ? -9.047 36 2.598 1 93.88 115 HIS A C 1
ATOM 911 O O . HIS A 1 115 ? -9.531 35.656 3.678 1 93.88 115 HIS A O 1
ATOM 917 N N . PRO A 1 116 ? -9.562 35.75 1.458 1 95.31 116 PRO A N 1
ATOM 918 C CA . PRO A 1 116 ? -10.68 34.812 1.438 1 95.31 116 PRO A CA 1
ATOM 919 C C . PRO A 1 116 ? -10.25 33.375 1.707 1 95.31 116 PRO A C 1
ATOM 921 O O . PRO A 1 116 ? -9.086 33.031 1.489 1 95.31 116 PRO A O 1
ATOM 924 N N . ALA A 1 117 ? -11.188 32.594 2.184 1 96.31 117 ALA A N 1
ATOM 925 C CA . ALA A 1 117 ? -10.891 31.172 2.33 1 96.31 117 ALA A CA 1
ATOM 926 C C . ALA A 1 117 ? -10.57 30.547 0.981 1 96.31 117 ALA A C 1
ATOM 928 O O . ALA A 1 117 ? -11.25 30.812 -0.014 1 96.31 117 ALA A O 1
ATOM 929 N N . PRO A 1 118 ? -9.57 29.719 0.934 1 96.94 118 PRO A N 1
ATOM 930 C CA . PRO A 1 118 ? -9.266 29.047 -0.331 1 96.94 118 PRO A CA 1
ATOM 931 C C . PRO A 1 118 ? -10.422 28.188 -0.837 1 96.94 118 PRO A C 1
ATOM 933 O O . PRO A 1 118 ? -11.039 27.469 -0.059 1 96.94 118 PRO A O 1
ATOM 936 N N . GLU A 1 119 ? -10.781 28.344 -2.029 1 97.44 119 GLU A N 1
ATOM 937 C CA . GLU A 1 119 ? -11.766 27.547 -2.76 1 97.44 119 GLU A CA 1
ATOM 938 C C . GLU A 1 119 ? -11.305 27.266 -4.184 1 97.44 119 GLU A C 1
ATOM 940 O O . GLU A 1 119 ? -11.633 28 -5.113 1 97.44 119 GLU A O 1
ATOM 945 N N . ASP A 1 120 ? -10.578 26.234 -4.328 1 98 120 ASP A N 1
ATOM 946 C CA . ASP A 1 120 ? -9.922 25.844 -5.57 1 98 120 ASP A CA 1
ATOM 947 C C . ASP A 1 120 ? -9.719 24.328 -5.637 1 98 120 ASP A C 1
ATOM 949 O O . ASP A 1 120 ? -9.266 23.719 -4.668 1 98 120 ASP A O 1
ATOM 953 N N . PRO A 1 121 ? -10.117 23.75 -6.785 1 97.88 121 PRO A N 1
ATOM 954 C CA . PRO A 1 121 ? -9.945 22.312 -6.902 1 97.88 121 PRO A CA 1
ATOM 955 C C . PRO A 1 121 ? -8.484 21.875 -6.773 1 97.88 121 PRO A C 1
ATOM 957 O O . PRO A 1 121 ? -8.211 20.703 -6.469 1 97.88 121 PRO A O 1
ATOM 960 N N . ARG A 1 122 ? -7.586 22.781 -6.941 1 98.44 122 ARG A N 1
ATOM 961 C CA . ARG A 1 122 ? -6.168 22.453 -6.867 1 98.44 122 ARG A CA 1
ATOM 962 C C . ARG A 1 122 ? -5.605 22.75 -5.48 1 98.44 122 ARG A C 1
ATOM 964 O O . ARG A 1 122 ? -4.395 22.672 -5.266 1 98.44 122 ARG A O 1
ATOM 971 N N . ILE A 1 123 ? -6.449 23.016 -4.504 1 98.75 123 ILE A N 1
ATOM 972 C CA . ILE A 1 123 ? -6.047 23.266 -3.123 1 98.75 123 ILE A CA 1
ATOM 973 C C . ILE A 1 123 ? -6.891 22.406 -2.182 1 98.75 123 ILE A C 1
ATOM 975 O O . ILE A 1 123 ? -8.125 22.469 -2.209 1 98.75 123 ILE A O 1
ATOM 979 N N . TRP A 1 124 ? -6.195 21.594 -1.392 1 98.75 124 TRP A N 1
ATOM 980 C CA . TRP A 1 124 ? -6.867 20.781 -0.374 1 98.75 124 TRP A CA 1
ATOM 981 C C . TRP A 1 124 ? -6.426 21.203 1.025 1 98.75 124 TRP A C 1
ATOM 983 O O . TRP A 1 124 ? -5.375 21.828 1.191 1 98.75 124 TRP A O 1
ATOM 993 N N . GLU A 1 125 ? -7.246 20.906 2.006 1 98.62 125 GLU A N 1
ATOM 994 C CA . GLU A 1 125 ? -6.898 21.141 3.4 1 98.62 125 GLU A CA 1
ATOM 995 C C . GLU A 1 125 ? -6.43 19.859 4.086 1 98.62 125 GLU A C 1
ATOM 997 O O . GLU A 1 125 ? -7.055 18.812 3.939 1 98.62 125 GLU A O 1
ATOM 1002 N N . SER A 1 126 ? -5.336 19.953 4.73 1 98.44 126 SER A N 1
ATOM 1003 C CA . SER A 1 126 ? -4.973 18.906 5.676 1 98.44 126 SER A CA 1
ATOM 1004 C C . SER A 1 126 ? -5.359 19.297 7.102 1 98.44 126 SER A C 1
ATOM 1006 O O . SER A 1 126 ? -5.234 20.453 7.496 1 98.44 126 SER A O 1
ATOM 1008 N N . SER A 1 127 ? -5.957 18.391 7.859 1 95.88 127 SER A N 1
ATOM 1009 C CA . SER A 1 127 ? -6.312 18.578 9.258 1 95.88 127 SER A CA 1
ATOM 1010 C C . SER A 1 127 ? -6.148 17.281 10.047 1 95.88 127 SER A C 1
ATOM 1012 O O . SER A 1 127 ? -5.848 16.234 9.477 1 95.88 127 SER A O 1
ATOM 1014 N N . ARG A 1 128 ? -6.207 17.359 11.375 1 93.69 128 ARG A N 1
ATOM 1015 C CA . ARG A 1 128 ? -6.117 16.234 12.281 1 93.69 128 ARG A CA 1
ATOM 1016 C C . ARG A 1 128 ? -4.816 15.461 12.078 1 93.69 128 ARG A C 1
ATOM 1018 O O . ARG A 1 128 ? -4.824 14.242 11.914 1 93.69 128 ARG A O 1
ATOM 1025 N N . PHE A 1 129 ? -3.787 16.203 11.945 1 93.94 129 PHE A N 1
ATOM 1026 C CA . PHE A 1 129 ? -2.455 15.617 11.922 1 93.94 129 PHE A CA 1
ATOM 1027 C C . PHE A 1 129 ? -2.076 15.07 13.289 1 93.94 129 PHE A C 1
ATOM 1029 O O . PHE A 1 129 ? -1.918 15.828 14.25 1 93.94 129 PHE A O 1
ATOM 1036 N N . ALA A 1 130 ? -1.963 13.75 13.406 1 91.56 130 ALA A N 1
ATOM 1037 C CA . ALA A 1 130 ? -1.684 13.094 14.688 1 91.56 130 ALA A CA 1
ATOM 1038 C C . ALA A 1 130 ? -0.603 12.031 14.531 1 91.56 130 ALA A C 1
ATOM 1040 O O . ALA A 1 130 ? -0.59 11.289 13.547 1 91.56 130 ALA A O 1
ATOM 1041 N N . LEU A 1 131 ? 0.33 12.078 15.406 1 90.62 131 LEU A N 1
ATOM 1042 C CA . LEU A 1 131 ? 1.355 11.047 15.508 1 90.62 131 LEU A CA 1
ATOM 1043 C C . LEU A 1 131 ? 1.49 10.555 16.938 1 90.62 131 LEU A C 1
ATOM 1045 O O . LEU A 1 131 ? 1.479 11.352 17.875 1 90.62 131 LEU A O 1
ATOM 1049 N N . ASP A 1 132 ? 1.476 9.297 17.125 1 87.69 132 ASP A N 1
ATOM 1050 C CA . ASP A 1 132 ? 1.745 8.633 18.391 1 87.69 132 ASP A CA 1
ATOM 1051 C C . ASP A 1 132 ? 2.867 7.605 18.25 1 87.69 132 ASP A C 1
ATOM 1053 O O . ASP A 1 132 ? 2.607 6.426 17.984 1 87.69 132 ASP A O 1
ATOM 1057 N N . LEU A 1 133 ? 4.082 8.086 18.453 1 84.25 133 LEU A N 1
ATOM 1058 C CA . LEU A 1 133 ? 5.262 7.25 18.266 1 84.25 133 LEU A CA 1
ATOM 1059 C C . LEU A 1 133 ? 5.938 6.961 19.609 1 84.25 133 LEU A C 1
ATOM 1061 O O . LEU A 1 133 ? 5.93 7.801 20.5 1 84.25 133 LEU A O 1
ATOM 1065 N N . PRO A 1 134 ? 6.488 5.801 19.703 1 78.88 134 PRO A N 1
ATOM 1066 C CA . PRO A 1 134 ? 7.27 5.547 20.906 1 78.88 134 PRO A CA 1
ATOM 1067 C C . PRO A 1 134 ? 8.516 6.43 21.016 1 78.88 134 PRO A C 1
ATOM 1069 O O . PRO A 1 134 ? 9.023 6.898 19.984 1 78.88 134 PRO A O 1
ATOM 1072 N N . PRO A 1 135 ? 8.914 6.637 22.219 1 78 135 PRO A N 1
ATOM 1073 C CA . PRO A 1 135 ? 10.109 7.457 22.406 1 78 135 PRO A CA 1
ATOM 1074 C C . PRO A 1 135 ? 11.312 6.926 21.625 1 78 135 PRO A C 1
ATOM 1076 O O . PRO A 1 135 ? 12.203 7.691 21.266 1 78 135 PRO A O 1
ATOM 1079 N N . SER A 1 136 ? 11.336 5.688 21.391 1 80.94 136 SER A N 1
ATOM 1080 C CA . SER A 1 136 ? 12.461 5.039 20.734 1 80.94 136 SER A CA 1
ATOM 1081 C C . SER A 1 136 ? 12.352 5.148 19.219 1 80.94 136 SER A C 1
ATOM 1083 O O . SER A 1 136 ? 13.242 4.703 18.484 1 80.94 136 SER A O 1
ATOM 1085 N N . ALA A 1 137 ? 11.328 5.832 18.781 1 82.31 137 ALA A N 1
ATOM 1086 C CA . ALA A 1 137 ? 11.156 5.941 17.344 1 82.31 137 ALA A CA 1
ATOM 1087 C C . ALA A 1 137 ? 12.336 6.664 16.688 1 82.31 137 ALA A C 1
ATOM 1089 O O . ALA A 1 137 ? 12.828 7.66 17.234 1 82.31 137 ALA A O 1
ATOM 1090 N N . PRO A 1 138 ? 12.789 6.137 15.586 1 84.81 138 PRO A N 1
ATOM 1091 C CA . PRO A 1 138 ? 13.93 6.766 14.914 1 84.81 138 PRO A CA 1
ATOM 1092 C C . PRO A 1 138 ? 13.664 8.219 14.523 1 84.81 138 PRO A C 1
ATOM 1094 O O . PRO A 1 138 ? 12.523 8.57 14.195 1 84.81 138 PRO A O 1
ATOM 1097 N N . LYS A 1 139 ? 14.742 9.023 14.625 1 89.44 139 LYS A N 1
ATOM 1098 C CA . LYS A 1 139 ? 14.664 10.445 14.289 1 89.44 139 LYS A CA 1
ATOM 1099 C C . LYS A 1 139 ? 15.758 10.836 13.305 1 89.44 139 LYS A C 1
ATOM 1101 O O . LYS A 1 139 ? 16.797 10.18 13.219 1 89.44 139 LYS A O 1
ATOM 1106 N N . GLN A 1 140 ? 15.484 11.734 12.531 1 87.44 140 GLN A N 1
ATOM 1107 C CA . GLN A 1 140 ? 16.438 12.414 11.664 1 87.44 140 GLN A CA 1
ATOM 1108 C C . GLN A 1 140 ? 16.438 13.922 11.922 1 87.44 140 GLN A C 1
ATOM 1110 O O . GLN A 1 140 ? 15.398 14.578 11.789 1 87.44 140 GLN A O 1
ATOM 1115 N N . ALA A 1 141 ? 17.594 14.469 12.336 1 89.5 141 ALA A N 1
ATOM 1116 C CA . ALA A 1 141 ? 17.734 15.883 12.656 1 89.5 141 ALA A CA 1
ATOM 1117 C C . ALA A 1 141 ? 16.703 16.312 13.695 1 89.5 141 ALA A C 1
ATOM 1119 O O . ALA A 1 141 ? 16.062 17.359 13.547 1 89.5 141 ALA A O 1
ATOM 1120 N N . GLY A 1 142 ? 16.391 15.422 14.648 1 89.44 142 GLY A N 1
ATOM 1121 C CA . GLY A 1 142 ? 15.523 15.758 15.758 1 89.44 142 GLY A CA 1
ATOM 1122 C C . GLY A 1 142 ? 14.047 15.594 15.438 1 89.44 142 GLY A C 1
ATOM 1123 O O . GLY A 1 142 ? 13.195 15.805 16.297 1 89.44 142 GLY A O 1
ATOM 1124 N N . ILE A 1 143 ? 13.719 15.289 14.219 1 91.88 143 ILE A N 1
ATOM 1125 C CA . ILE A 1 143 ? 12.344 15.062 13.773 1 91.88 143 ILE A CA 1
ATOM 1126 C C . ILE A 1 143 ? 12.109 13.57 13.555 1 91.88 143 ILE A C 1
ATOM 1128 O O . ILE A 1 143 ? 12.953 12.883 12.969 1 91.88 143 ILE A O 1
ATOM 1132 N N . ALA A 1 144 ? 11.016 13.094 14.102 1 90.69 144 ALA A N 1
ATOM 1133 C CA . ALA A 1 144 ? 10.703 11.672 13.938 1 90.69 144 ALA A CA 1
ATOM 1134 C C . ALA A 1 144 ? 10.578 11.305 12.461 1 90.69 144 ALA A C 1
ATOM 1136 O O . ALA A 1 144 ? 10 12.062 11.68 1 90.69 144 ALA A O 1
ATOM 1137 N N . LEU A 1 145 ? 11.047 10.141 12.094 1 91 145 LEU A N 1
ATOM 1138 C CA . LEU A 1 145 ? 10.953 9.68 10.711 1 91 145 LEU A CA 1
ATOM 1139 C C . LEU A 1 145 ? 9.5 9.578 10.266 1 91 145 LEU A C 1
ATOM 1141 O O . LEU A 1 145 ? 9.172 9.883 9.117 1 91 145 LEU A O 1
ATOM 1145 N N . GLY A 1 146 ? 8.656 9.133 11.18 1 91.5 146 GLY A N 1
ATOM 1146 C CA . GLY A 1 146 ? 7.238 9.062 10.883 1 91.5 146 GLY A CA 1
ATOM 1147 C C . GLY A 1 146 ? 6.652 10.398 10.461 1 91.5 146 GLY A C 1
ATOM 1148 O O . GLY A 1 146 ? 5.754 10.453 9.617 1 91.5 146 GLY A O 1
ATOM 1149 N N . THR A 1 147 ? 7.184 11.5 11.023 1 93.5 147 THR A N 1
ATOM 1150 C CA . THR A 1 147 ? 6.738 12.836 10.641 1 93.5 147 THR A CA 1
ATOM 1151 C C . THR A 1 147 ? 7.129 13.141 9.195 1 93.5 147 THR A C 1
ATOM 1153 O O . THR A 1 147 ? 6.305 13.609 8.406 1 93.5 147 THR A O 1
ATOM 1156 N N . TYR A 1 148 ? 8.359 12.844 8.875 1 94.44 148 TYR A N 1
ATOM 1157 C CA . TYR A 1 148 ? 8.812 13.016 7.5 1 94.44 148 TYR A CA 1
ATOM 1158 C C . TYR A 1 148 ? 7.957 12.203 6.535 1 94.44 148 TYR A C 1
ATOM 1160 O O . TYR A 1 148 ? 7.605 12.68 5.457 1 94.44 148 TYR A O 1
ATOM 1168 N N . GLU A 1 149 ? 7.633 11.016 6.938 1 94.12 149 GLU A N 1
ATOM 1169 C CA . GLU A 1 149 ? 6.832 10.141 6.09 1 94.12 149 GLU A CA 1
ATOM 1170 C C . GLU A 1 149 ? 5.438 10.719 5.859 1 94.12 149 GLU A C 1
ATOM 1172 O O . GLU A 1 149 ? 4.93 10.703 4.738 1 94.12 149 GLU A O 1
ATOM 1177 N N . LEU A 1 150 ? 4.863 11.219 6.902 1 95.81 150 LEU A N 1
ATOM 1178 C CA . LEU A 1 150 ? 3.543 11.812 6.754 1 95.81 150 LEU A CA 1
ATOM 1179 C C . LEU A 1 150 ? 3.6 13.039 5.84 1 95.81 150 LEU A C 1
ATOM 1181 O O . LEU A 1 150 ? 2.727 13.219 4.988 1 95.81 150 LEU A O 1
ATOM 1185 N N . PHE A 1 151 ? 4.633 13.836 5.984 1 97.62 151 PHE A N 1
ATOM 1186 C CA . PHE A 1 151 ? 4.793 14.992 5.105 1 97.62 151 PHE A CA 1
ATOM 1187 C C . PHE A 1 151 ? 4.969 14.547 3.658 1 97.62 151 PHE A C 1
ATOM 1189 O O . PHE A 1 151 ? 4.293 15.055 2.762 1 97.62 151 PHE A O 1
ATOM 1196 N N . ALA A 1 152 ? 5.824 13.594 3.475 1 97.25 152 ALA A N 1
ATOM 1197 C CA . ALA A 1 152 ? 6.047 13.078 2.129 1 97.25 152 ALA A CA 1
ATOM 1198 C C . ALA A 1 152 ? 4.762 12.5 1.541 1 97.25 152 ALA A C 1
ATOM 1200 O O . ALA A 1 152 ? 4.438 12.75 0.377 1 97.25 152 ALA A O 1
ATOM 1201 N N . GLY A 1 153 ? 4.062 11.75 2.361 1 97.81 153 GLY A N 1
ATOM 1202 C CA . GLY A 1 153 ? 2.797 11.188 1.924 1 97.81 153 GLY A CA 1
ATOM 1203 C C . GLY A 1 153 ? 1.784 12.234 1.512 1 97.81 153 GLY A C 1
ATOM 1204 O O . GLY A 1 153 ? 1.075 12.07 0.517 1 97.81 153 GLY A O 1
ATOM 1205 N N . MET A 1 154 ? 1.73 13.297 2.252 1 98.38 154 MET A N 1
ATOM 1206 C CA . MET A 1 154 ? 0.829 14.398 1.91 1 98.38 154 MET A CA 1
ATOM 1207 C C . MET A 1 154 ? 1.203 15.008 0.564 1 98.38 154 MET A C 1
ATOM 1209 O O . MET A 1 154 ? 0.329 15.312 -0.249 1 98.38 154 MET A O 1
ATOM 1213 N N . ILE A 1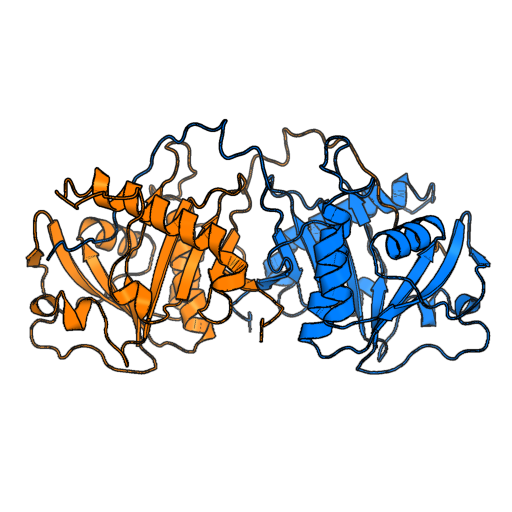 155 ? 2.461 15.195 0.305 1 98.5 155 ILE A N 1
ATOM 1214 C CA . ILE A 1 155 ? 2.9 15.758 -0.968 1 98.5 155 ILE A CA 1
ATOM 1215 C C . ILE A 1 155 ? 2.607 14.766 -2.096 1 98.5 155 ILE A C 1
ATOM 1217 O O . ILE A 1 155 ? 2.115 15.156 -3.156 1 98.5 155 ILE A O 1
ATOM 1221 N N . GLU A 1 156 ? 2.914 13.5 -1.859 1 97.69 156 GLU A N 1
ATOM 1222 C CA . GLU A 1 156 ? 2.619 12.484 -2.863 1 97.69 156 GLU A CA 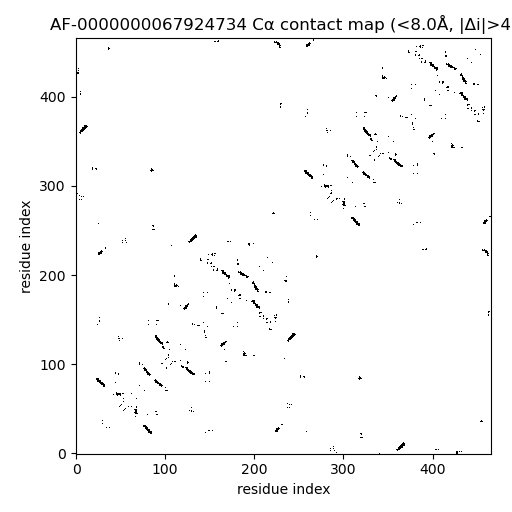1
ATOM 1223 C C . GLU A 1 156 ? 1.129 12.453 -3.195 1 97.69 156 GLU A C 1
ATOM 1225 O O . GLU A 1 156 ? 0.75 12.336 -4.363 1 97.69 156 GLU A O 1
ATOM 1230 N N . PHE A 1 157 ? 0.32 12.555 -2.166 1 98.19 157 PHE A N 1
ATOM 1231 C CA . PHE A 1 157 ? -1.12 12.656 -2.369 1 98.19 157 PHE A CA 1
ATOM 1232 C C . PHE A 1 157 ? -1.456 13.82 -3.293 1 98.19 157 PHE A C 1
ATOM 1234 O O . PHE A 1 157 ? -2.201 13.648 -4.262 1 98.19 157 PHE A O 1
ATOM 1241 N N . GLY A 1 158 ? -0.907 14.938 -2.965 1 98.44 158 GLY A N 1
ATOM 1242 C CA . GLY A 1 158 ? -1.165 16.125 -3.77 1 98.44 158 GLY A CA 1
ATOM 1243 C C . GLY A 1 158 ? -0.699 15.984 -5.207 1 98.44 158 GLY A C 1
ATOM 1244 O O . GLY A 1 158 ? -1.412 16.359 -6.137 1 98.44 158 GLY A O 1
ATOM 1245 N N . LEU A 1 159 ? 0.478 15.445 -5.406 1 97.5 159 LEU A N 1
ATOM 1246 C CA . LEU A 1 159 ? 1.023 15.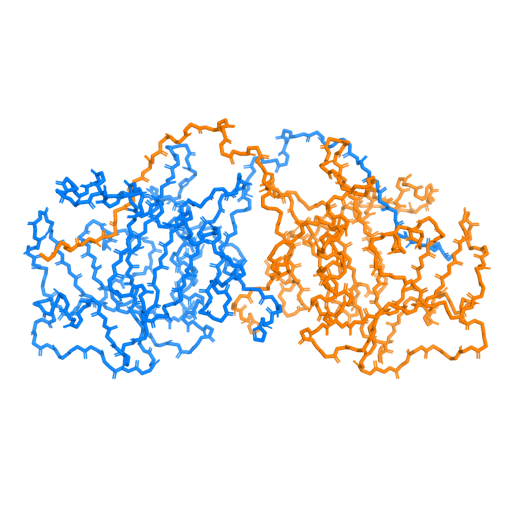258 -6.746 1 97.5 159 LEU A CA 1
ATOM 1247 C C . LEU A 1 159 ? 0.142 14.32 -7.562 1 97.5 159 LEU A C 1
ATOM 1249 O O . LEU A 1 159 ? -0.096 14.562 -8.75 1 97.5 159 LEU A O 1
ATOM 1253 N N . SER A 1 160 ? -0.373 13.328 -6.879 1 96.25 160 SER A N 1
ATOM 1254 C CA . SER A 1 160 ? -1.19 12.336 -7.57 1 96.25 160 SER A CA 1
ATOM 1255 C C . SER A 1 160 ? -2.51 12.938 -8.039 1 96.25 160 SER A C 1
ATOM 1257 O O . SER A 1 160 ? -3.189 12.367 -8.898 1 96.25 160 SER A O 1
ATOM 1259 N N . ARG A 1 161 ? -2.877 14.086 -7.535 1 96.38 161 ARG A N 1
ATOM 1260 C CA . ARG A 1 161 ? -4.148 14.727 -7.84 1 96.38 161 ARG A CA 1
ATOM 1261 C C . ARG A 1 161 ? -3.936 16.094 -8.484 1 96.38 161 ARG A C 1
ATOM 1263 O O . ARG A 1 161 ? -4.867 16.891 -8.578 1 96.38 161 ARG A O 1
ATOM 1270 N N . ASP A 1 162 ? -2.717 16.375 -8.773 1 96.69 162 ASP A N 1
ATOM 1271 C CA . ASP A 1 162 ? -2.312 17.609 -9.453 1 96.69 162 ASP A CA 1
ATOM 1272 C C . ASP A 1 162 ? -2.666 18.844 -8.609 1 96.69 162 ASP A C 1
ATOM 1274 O O . ASP A 1 162 ? -3.164 19.828 -9.141 1 96.69 162 ASP A O 1
ATOM 1278 N N . LEU A 1 163 ? -2.482 18.719 -7.344 1 98 163 LEU A N 1
ATOM 1279 C CA . LEU A 1 163 ? -2.693 19.859 -6.461 1 98 163 LEU A CA 1
ATOM 1280 C C . LEU A 1 163 ? -1.539 20.859 -6.574 1 98 163 LEU A C 1
ATOM 1282 O O . LEU A 1 163 ? -0.396 20.453 -6.812 1 98 163 LEU A O 1
ATOM 1286 N N . ALA A 1 164 ? -1.88 22.094 -6.359 1 98.5 164 ALA A N 1
ATOM 1287 C CA . ALA A 1 164 ? -0.868 23.141 -6.301 1 98.5 164 ALA A CA 1
ATOM 1288 C C . ALA A 1 164 ? -0.374 23.344 -4.871 1 98.5 164 ALA A C 1
ATOM 1290 O O . ALA A 1 164 ? 0.807 23.625 -4.652 1 98.5 164 ALA A O 1
ATOM 1291 N N . SER A 1 165 ? -1.345 23.188 -3.961 1 98.56 165 SER A N 1
ATOM 1292 C CA . SER A 1 165 ? -0.962 23.406 -2.57 1 98.56 165 SER A CA 1
ATOM 1293 C C . SER A 1 165 ? -1.923 22.719 -1.612 1 98.56 165 SER A C 1
ATOM 1295 O O . SER A 1 165 ? -3.008 22.281 -2.012 1 98.56 165 SER A O 1
ATOM 1297 N N . ILE A 1 166 ? -1.44 22.547 -0.424 1 98.81 166 ILE A N 1
ATOM 1298 C CA . ILE A 1 166 ? -2.225 22.094 0.722 1 98.81 166 ILE A CA 1
ATOM 1299 C C . ILE A 1 166 ? -2.32 23.219 1.752 1 98.81 166 ILE A C 1
ATOM 1301 O O . ILE A 1 166 ? -1.3 23.766 2.178 1 98.81 166 ILE A O 1
ATOM 1305 N N . VAL A 1 167 ? -3.523 23.578 2.084 1 98.56 167 VAL A N 1
ATOM 1306 C CA . VAL A 1 167 ? -3.695 24.594 3.123 1 98.56 167 VAL A CA 1
ATOM 1307 C C . VAL A 1 167 ? -3.904 23.906 4.477 1 98.56 167 VAL A C 1
ATOM 1309 O O . VAL A 1 167 ? -4.496 22.828 4.551 1 98.56 167 VAL A O 1
ATOM 1312 N N . THR A 1 168 ? -3.393 24.484 5.508 1 97.88 168 THR A N 1
ATOM 1313 C CA . THR A 1 168 ? -3.521 23.875 6.824 1 97.88 168 THR A CA 1
ATOM 1314 C C . THR A 1 168 ? -3.555 24.922 7.918 1 97.88 168 THR A C 1
ATOM 1316 O O . THR A 1 168 ? -3.082 26.047 7.723 1 97.88 168 THR A O 1
ATOM 1319 N N . VAL A 1 169 ? -4.199 24.594 9.023 1 95 169 VAL A N 1
ATOM 1320 C CA . VAL A 1 169 ? -4.105 25.297 10.297 1 95 169 VAL A CA 1
ATOM 1321 C C . VAL A 1 169 ? -3.184 24.531 11.242 1 95 169 VAL A C 1
ATOM 1323 O O . VAL A 1 169 ? -3.344 23.328 11.438 1 95 169 VAL A O 1
ATOM 1326 N N . THR A 1 170 ? -2.229 25.203 11.711 1 94.19 170 THR A N 1
ATOM 1327 C CA . THR A 1 170 ? -1.276 24.516 12.578 1 94.19 170 THR A CA 1
ATOM 1328 C C . THR A 1 170 ? -0.775 25.469 13.672 1 94.19 170 THR A C 1
ATOM 1330 O O . THR A 1 170 ? -1.159 26.641 13.711 1 94.19 170 THR A O 1
ATOM 1333 N N . ASP A 1 171 ? -0.044 24.938 14.633 1 90.62 171 ASP A N 1
ATOM 1334 C CA . ASP A 1 171 ? 0.56 25.812 15.641 1 90.62 171 ASP A CA 1
ATOM 1335 C C . ASP A 1 171 ? 2.014 26.125 15.297 1 90.62 171 ASP A C 1
ATOM 1337 O O . ASP A 1 171 ? 2.572 25.547 14.359 1 90.62 171 ASP A O 1
ATOM 1341 N N . LEU A 1 172 ? 2.59 27 16.047 1 91.56 172 LEU A N 1
ATOM 1342 C CA . LEU A 1 172 ? 3.924 27.5 15.727 1 91.56 172 LEU A CA 1
ATOM 1343 C C . LEU A 1 172 ? 4.969 26.406 15.906 1 91.56 172 LEU A C 1
ATOM 1345 O O . LEU A 1 172 ? 6 26.406 15.227 1 91.56 172 LEU A O 1
ATOM 1349 N N . ARG A 1 173 ? 4.73 25.531 16.797 1 88.19 173 ARG A N 1
ATOM 1350 C CA . ARG A 1 173 ? 5.656 24.406 16.969 1 88.19 173 ARG A CA 1
ATOM 1351 C C . ARG A 1 173 ? 5.734 23.562 15.719 1 88.19 173 ARG A C 1
ATOM 1353 O O . ARG A 1 173 ? 6.828 23.281 15.219 1 88.19 173 ARG A O 1
ATOM 1360 N N . ILE A 1 174 ? 4.578 23.188 15.156 1 91.38 174 ILE A N 1
ATOM 1361 C CA . ILE A 1 174 ? 4.543 22.359 13.953 1 91.38 174 ILE A CA 1
ATOM 1362 C C . ILE A 1 174 ? 5.055 23.156 12.758 1 91.38 174 ILE A C 1
ATOM 1364 O O . ILE A 1 174 ? 5.719 22.625 11.875 1 91.38 174 ILE A O 1
ATOM 1368 N N . GLU A 1 175 ? 4.711 24.422 12.742 1 95 175 GLU A N 1
ATOM 1369 C CA . GLU A 1 175 ? 5.242 25.266 11.664 1 95 175 GLU A CA 1
ATOM 1370 C C . GLU A 1 175 ? 6.766 25.188 11.609 1 95 175 GLU A C 1
ATOM 1372 O O . GLU A 1 175 ? 7.352 25.109 10.531 1 95 175 GLU A O 1
ATOM 1377 N N . ARG A 1 176 ? 7.426 25.266 12.758 1 95 176 ARG A N 1
ATOM 1378 C CA . ARG A 1 176 ? 8.883 25.172 12.82 1 95 176 ARG A CA 1
ATOM 1379 C C . ARG A 1 176 ? 9.367 23.828 12.312 1 95 176 ARG A C 1
ATOM 1381 O O . ARG A 1 176 ? 10.383 23.75 11.617 1 95 176 ARG A O 1
ATOM 1388 N N . ILE A 1 177 ? 8.641 22.812 12.656 1 94.75 177 ILE A N 1
ATOM 1389 C CA . ILE A 1 177 ? 8.992 21.469 12.203 1 94.75 177 ILE A CA 1
ATOM 1390 C C . ILE A 1 177 ? 8.867 21.375 10.688 1 94.75 177 ILE A C 1
ATOM 1392 O O . ILE A 1 177 ? 9.734 20.797 10.023 1 94.75 177 ILE A O 1
ATOM 1396 N N . LEU A 1 178 ? 7.844 21.938 10.156 1 96.94 178 LEU A N 1
ATOM 1397 C CA . LEU A 1 178 ? 7.652 21.984 8.711 1 96.94 178 LEU A CA 1
ATOM 1398 C C . LEU A 1 178 ? 8.836 22.672 8.031 1 96.94 178 LEU A C 1
ATOM 1400 O O . LEU A 1 178 ? 9.375 22.141 7.055 1 96.94 178 LEU A O 1
ATOM 1404 N N . ARG A 1 179 ? 9.195 23.781 8.539 1 97.5 179 ARG A N 1
ATOM 1405 C CA . ARG A 1 179 ? 10.305 24.547 7.973 1 97.5 179 ARG A CA 1
ATOM 1406 C C . ARG A 1 179 ? 11.602 23.75 8.031 1 97.5 179 ARG A C 1
ATOM 1408 O O . ARG A 1 179 ? 12.328 23.672 7.039 1 97.5 179 ARG A O 1
ATOM 1415 N N . ARG A 1 180 ? 11.867 23.141 9.117 1 97 180 ARG A N 1
ATOM 1416 C CA . ARG A 1 180 ? 13.086 22.359 9.297 1 97 180 ARG A CA 1
ATOM 1417 C C . ARG A 1 180 ? 13.094 21.141 8.391 1 97 180 ARG A C 1
ATOM 1419 O O . ARG A 1 180 ? 14.148 20.703 7.918 1 97 180 ARG A O 1
ATOM 1426 N N . ALA A 1 181 ? 11.945 20.625 8.18 1 97.12 181 ALA A N 1
ATOM 1427 C CA . ALA A 1 181 ? 11.812 19.422 7.352 1 97.12 181 ALA A CA 1
ATOM 1428 C C . ALA A 1 181 ? 11.977 19.766 5.871 1 97.12 181 ALA A C 1
ATOM 1430 O O . ALA A 1 181 ? 12.133 18.875 5.035 1 97.12 181 ALA A O 1
ATOM 1431 N N . GLY A 1 182 ? 11.922 21.062 5.523 1 97.69 182 GLY A N 1
ATOM 1432 C CA . GLY A 1 182 ? 12.102 21.484 4.145 1 97.69 182 GLY A CA 1
ATOM 1433 C C . GLY A 1 182 ? 10.789 21.781 3.434 1 97.69 182 GLY A C 1
ATOM 1434 O O . GLY A 1 182 ? 10.719 21.734 2.205 1 97.69 182 GLY A O 1
ATOM 1435 N N . TRP A 1 183 ? 9.766 21.984 4.168 1 98.38 183 TRP A N 1
ATOM 1436 C CA . TRP A 1 183 ? 8.43 22.25 3.641 1 98.38 183 TRP A CA 1
ATOM 1437 C C . TRP A 1 183 ? 7.797 23.453 4.332 1 98.38 183 TRP A C 1
ATOM 1439 O O . TRP A 1 183 ? 6.777 23.312 5.016 1 98.38 183 TRP A O 1
ATOM 1449 N N . PRO A 1 184 ? 8.375 24.609 4.098 1 98.56 184 PRO A N 1
ATOM 1450 C CA . PRO A 1 184 ? 7.945 25.797 4.844 1 98.56 184 PRO A CA 1
ATOM 1451 C C . PRO A 1 184 ? 6.508 26.203 4.531 1 98.56 184 PRO A C 1
ATOM 1453 O O . PRO A 1 184 ? 6.074 26.125 3.379 1 98.56 184 PRO A O 1
ATOM 1456 N N . LEU A 1 185 ? 5.836 26.609 5.555 1 98.38 185 LEU A N 1
ATOM 1457 C CA . LEU A 1 185 ? 4.484 27.156 5.449 1 98.38 185 LEU A CA 1
ATOM 1458 C C . LEU A 1 185 ? 4.508 28.594 4.969 1 98.38 185 LEU A C 1
ATOM 1460 O O . LEU A 1 185 ? 5.266 29.422 5.492 1 98.38 185 LEU A O 1
ATOM 1464 N N . GLU A 1 186 ? 3.764 28.844 3.893 1 98.25 186 GLU A N 1
ATOM 1465 C CA . GLU A 1 186 ? 3.514 30.219 3.508 1 98.25 186 GLU A CA 1
ATOM 1466 C C . GLU A 1 186 ? 2.268 30.781 4.199 1 98.25 186 GLU A C 1
ATOM 1468 O O . GLU A 1 186 ? 1.144 30.5 3.771 1 98.25 186 GLU A O 1
ATOM 1473 N N . ARG A 1 187 ? 2.459 31.656 5.098 1 97.69 187 ARG A N 1
ATOM 1474 C CA . ARG A 1 187 ? 1.389 32.094 5.977 1 97.69 187 ARG A CA 1
ATOM 1475 C C . ARG A 1 187 ? 0.366 32.938 5.207 1 97.69 187 ARG A C 1
ATOM 1477 O O . ARG A 1 187 ? 0.731 33.75 4.344 1 97.69 187 ARG A O 1
ATOM 1484 N N . LEU A 1 188 ? -0.86 32.75 5.598 1 96.5 188 LEU A N 1
ATOM 1485 C CA . LEU A 1 188 ? -1.928 33.594 5.098 1 96.5 188 LEU A CA 1
ATOM 1486 C C . LEU A 1 188 ? -2.039 34.875 5.938 1 96.5 188 LEU A C 1
ATOM 1488 O O . LEU A 1 188 ? -2.438 35.906 5.434 1 96.5 188 LEU A O 1
ATOM 1492 N N . SER A 1 189 ? -1.745 34.75 7.223 1 93.94 189 SER A N 1
ATOM 1493 C CA . SER A 1 189 ? -1.83 35.844 8.172 1 93.94 189 SER A CA 1
ATOM 1494 C C . SER A 1 189 ? -0.908 35.625 9.359 1 93.94 189 SER A C 1
ATOM 1496 O O . SER A 1 189 ? -0.262 34.594 9.469 1 93.94 189 SER A O 1
ATOM 1498 N N . ASP A 1 190 ? -0.923 36.625 10.211 1 94.88 190 ASP A N 1
ATOM 1499 C CA . ASP A 1 190 ? -0.11 36.5 11.422 1 94.88 190 ASP A CA 1
ATOM 1500 C C . ASP A 1 190 ? -0.709 35.469 12.391 1 94.88 190 ASP A C 1
ATOM 1502 O O . ASP A 1 190 ? -1.922 35.25 12.398 1 94.88 190 ASP A O 1
ATOM 1506 N N . PRO A 1 191 ? 0.212 34.875 13.141 1 94.94 191 PRO A N 1
ATOM 1507 C CA . PRO A 1 191 ? -0.292 33.938 14.148 1 94.94 191 PRO A CA 1
ATOM 1508 C C . PRO A 1 191 ? -1.293 34.594 15.102 1 94.94 191 PRO A C 1
ATOM 1510 O O . PRO A 1 191 ? -1.175 35.781 15.414 1 94.94 191 PRO A O 1
ATOM 1513 N N . GLN A 1 192 ? -2.256 33.844 15.5 1 92.69 192 GLN A N 1
ATOM 1514 C CA . GLN A 1 192 ? -3.254 34.25 16.484 1 92.69 192 GLN A CA 1
ATOM 1515 C C . GLN A 1 192 ? -3.396 33.25 17.594 1 92.69 192 GLN A C 1
ATOM 1517 O O . GLN A 1 192 ? -3.15 32.062 17.391 1 92.69 192 GLN A O 1
ATOM 1522 N N . THR A 1 193 ? -3.785 33.75 18.75 1 88.88 193 THR A N 1
ATOM 1523 C CA . THR A 1 193 ? -4.031 32.844 19.875 1 88.88 193 THR A CA 1
ATOM 1524 C C . THR A 1 193 ? -5.406 32.219 19.75 1 88.88 193 THR A C 1
ATOM 1526 O O . THR A 1 193 ? -6.422 32.906 19.656 1 88.88 193 THR A O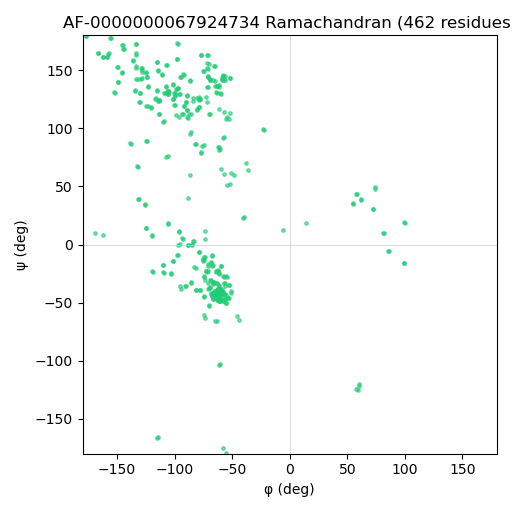 1
ATOM 1529 N N . ILE A 1 194 ? -5.379 30.984 19.609 1 81.44 194 ILE A N 1
ATOM 1530 C CA . ILE A 1 194 ? -6.602 30.188 19.641 1 81.44 194 ILE A CA 1
ATOM 1531 C C . ILE A 1 194 ? -6.523 29.156 20.766 1 81.44 194 ILE A C 1
ATOM 1533 O O . ILE A 1 194 ? -5.691 28.25 20.719 1 81.44 194 ILE A O 1
ATOM 1537 N N . GLY A 1 195 ? -7.402 29.281 21.688 1 76 195 GLY A N 1
ATOM 1538 C CA . GLY A 1 195 ? -7.254 28.453 22.875 1 76 195 GLY A CA 1
ATOM 1539 C C . GLY A 1 195 ? -5.945 28.672 23.594 1 76 195 GLY A C 1
ATOM 1540 O O . GLY A 1 195 ? -5.613 29.812 23.953 1 76 195 GLY A O 1
ATOM 1541 N N . ASN A 1 196 ? -5.262 27.578 23.766 1 76.38 196 ASN A N 1
ATOM 1542 C CA . ASN A 1 196 ? -4.012 27.672 24.516 1 76.38 196 ASN A CA 1
ATOM 1543 C C . ASN A 1 196 ? -2.797 27.578 23.609 1 76.38 196 ASN A C 1
ATOM 1545 O O . ASN A 1 196 ? -1.702 27.234 24.047 1 76.38 196 ASN A O 1
ATOM 1549 N N . THR A 1 197 ? -3.092 27.812 22.375 1 80.75 197 THR A N 1
ATOM 1550 C CA . THR A 1 197 ? -1.968 27.672 21.453 1 80.75 197 THR A CA 1
ATOM 1551 C C . THR A 1 197 ? -1.912 28.859 20.484 1 80.75 197 THR A C 1
ATOM 1553 O O . THR A 1 197 ? -2.928 29.5 20.234 1 80.75 197 THR A O 1
ATOM 1556 N N . ARG A 1 198 ? -0.735 29.156 19.984 1 90.94 198 ARG A N 1
ATOM 1557 C CA . ARG A 1 198 ? -0.552 30.109 18.891 1 90.94 198 ARG A CA 1
ATOM 1558 C C . ARG A 1 198 ? -0.689 29.406 17.531 1 90.94 198 ARG A C 1
ATOM 1560 O O . ARG A 1 198 ? 0.132 28.562 17.188 1 90.94 198 ARG A O 1
ATOM 1567 N N . ALA A 1 199 ? -1.751 29.797 16.906 1 92.81 199 ALA A N 1
ATOM 1568 C CA . ALA A 1 199 ? -2.1 29.078 15.68 1 92.81 199 ALA A CA 1
ATOM 1569 C C . ALA A 1 199 ? -1.82 29.953 14.461 1 92.81 199 ALA A C 1
ATOM 1571 O O . ALA A 1 199 ? -1.793 31.188 14.555 1 92.81 199 ALA A O 1
ATOM 1572 N N . VAL A 1 200 ? -1.589 29.359 13.352 1 95.38 200 VAL A N 1
ATOM 1573 C CA . VAL A 1 200 ? -1.353 30.031 12.07 1 95.38 200 VAL A CA 1
ATOM 1574 C C . VAL A 1 200 ? -1.941 29.188 10.938 1 95.38 200 VAL A C 1
ATOM 1576 O O . VAL A 1 200 ? -2.1 27.969 11.078 1 95.38 200 VAL A O 1
ATOM 1579 N N . ALA A 1 201 ? -2.387 29.812 9.93 1 97.12 201 ALA A N 1
ATOM 1580 C CA . ALA A 1 201 ? -2.83 29.141 8.703 1 97.12 201 ALA A CA 1
ATOM 1581 C C . ALA A 1 201 ? -1.929 29.5 7.527 1 97.12 201 ALA A C 1
ATOM 1583 O O . ALA A 1 201 ? -1.37 30.594 7.477 1 97.12 201 ALA A O 1
ATOM 1584 N N . GLY A 1 202 ? -1.795 28.609 6.609 1 97.94 202 GLY A N 1
ATOM 1585 C CA . GLY A 1 202 ? -0.981 28.891 5.438 1 97.94 202 GLY A CA 1
ATOM 1586 C C . GLY A 1 202 ? -0.993 27.766 4.414 1 97.94 202 GLY A C 1
ATOM 1587 O O . GLY A 1 202 ? -1.691 26.766 4.594 1 97.94 202 GLY A O 1
ATOM 1588 N N . HIS A 1 203 ? -0.279 28 3.34 1 98.56 203 HIS A N 1
ATOM 1589 C CA . HIS A 1 203 ? -0.172 27.047 2.24 1 98.56 203 HIS A CA 1
ATOM 1590 C C . HIS A 1 203 ? 1.148 26.281 2.299 1 98.56 203 HIS A C 1
ATOM 1592 O O . HIS A 1 203 ? 2.191 26.859 2.611 1 98.56 203 HIS A O 1
ATOM 1598 N N . LEU A 1 204 ? 1.072 25.047 2.047 1 98.75 204 LEU A N 1
ATOM 1599 C CA . LEU A 1 204 ? 2.223 24.172 1.799 1 98.75 204 LEU A CA 1
ATOM 1600 C C . LEU A 1 204 ? 2.328 23.828 0.319 1 98.75 204 LEU A C 1
ATOM 1602 O O . LEU A 1 204 ? 1.36 23.344 -0.28 1 98.75 204 LEU A O 1
ATOM 1606 N N . ASP A 1 205 ? 3.449 24 -0.232 1 98.75 205 ASP A N 1
ATOM 1607 C CA . ASP A 1 205 ? 3.674 23.797 -1.661 1 98.75 205 ASP A CA 1
ATOM 1608 C C . ASP A 1 205 ? 3.627 22.312 -2.027 1 98.75 205 ASP A C 1
ATOM 1610 O O . ASP A 1 205 ? 4.176 21.484 -1.311 1 98.75 205 ASP A O 1
ATOM 1614 N N . VAL A 1 206 ? 2.932 22.031 -3.125 1 98.56 206 VAL A N 1
ATOM 1615 C CA . VAL A 1 206 ? 2.951 20.672 -3.662 1 98.56 206 VAL A CA 1
ATOM 1616 C C . VAL A 1 206 ? 3.736 20.641 -4.973 1 98.56 206 VAL A C 1
ATOM 1618 O O . VAL A 1 206 ? 3.256 21.125 -6 1 98.56 206 VAL A O 1
ATOM 1621 N N . SER A 1 207 ? 4.906 20.125 -4.949 1 98.12 207 SER A N 1
ATOM 1622 C CA . SER A 1 207 ? 5.793 20.016 -6.102 1 98.12 207 SER A CA 1
ATOM 1623 C C . SER A 1 207 ? 6.824 18.906 -5.906 1 98.12 207 SER A C 1
ATOM 1625 O O . SER A 1 207 ? 7.027 18.438 -4.789 1 98.12 207 SER A O 1
ATOM 1627 N N . MET A 1 208 ? 7.43 18.547 -7.016 1 97.06 208 MET A N 1
ATOM 1628 C CA . MET A 1 208 ? 8.516 17.562 -6.93 1 97.06 208 MET A CA 1
ATOM 1629 C C . MET A 1 208 ? 9.68 18.125 -6.113 1 97.06 208 MET A C 1
ATOM 1631 O O . MET A 1 208 ? 10.359 17.375 -5.402 1 97.06 208 MET A O 1
ATOM 1635 N N . GLU A 1 209 ? 9.891 19.375 -6.18 1 97.94 209 GLU A N 1
ATOM 1636 C CA . GLU A 1 209 ? 10.961 20.016 -5.418 1 97.94 209 GLU A CA 1
ATOM 1637 C C . GLU A 1 209 ? 10.711 19.906 -3.916 1 97.94 209 GLU A C 1
ATOM 1639 O O . GLU A 1 209 ? 11.625 19.562 -3.158 1 97.94 209 GLU A O 1
ATOM 1644 N N . SER A 1 210 ? 9.477 20.188 -3.514 1 98.44 210 SER A N 1
ATOM 1645 C CA . SER A 1 210 ? 9.125 20.062 -2.104 1 98.44 210 SER A CA 1
ATOM 1646 C C . SER A 1 210 ? 9.266 18.625 -1.63 1 98.44 210 SER A C 1
ATOM 1648 O O . SER A 1 210 ? 9.75 18.359 -0.525 1 98.44 210 SER A O 1
ATOM 1650 N N . LEU A 1 211 ? 8.828 17.688 -2.484 1 97.88 211 LEU A N 1
ATOM 1651 C CA . LEU A 1 211 ? 8.953 16.266 -2.143 1 97.88 211 LEU A CA 1
ATOM 1652 C C . LEU A 1 211 ? 10.414 15.875 -1.984 1 97.88 211 LEU A C 1
ATOM 1654 O O . LEU A 1 211 ? 10.781 15.188 -1.023 1 97.88 211 LEU A O 1
ATOM 1658 N N . GLU A 1 212 ? 11.258 16.297 -2.877 1 97.38 212 GLU A N 1
ATOM 1659 C CA . GLU A 1 212 ? 12.68 15.977 -2.84 1 97.38 212 GLU A CA 1
ATOM 1660 C C . GLU A 1 212 ? 13.336 16.531 -1.581 1 97.38 212 GLU A C 1
ATOM 1662 O O . GLU A 1 212 ? 14.211 15.875 -0.996 1 97.38 212 GLU A O 1
ATOM 1667 N N . ALA A 1 213 ? 12.938 17.703 -1.208 1 97.94 213 ALA A N 1
ATOM 1668 C CA . ALA A 1 213 ? 13.492 18.312 -0.002 1 97.94 213 ALA A CA 1
ATOM 1669 C C . ALA A 1 213 ? 13.164 17.469 1.233 1 97.94 213 ALA A C 1
ATOM 1671 O O . ALA A 1 213 ? 14.047 17.172 2.037 1 97.94 213 ALA A O 1
ATOM 1672 N N . ILE A 1 214 ? 11.883 17.078 1.363 1 97.19 214 ILE A N 1
ATOM 1673 C CA . ILE A 1 214 ? 11.445 16.266 2.492 1 97.19 214 ILE A CA 1
ATOM 1674 C C . ILE A 1 214 ? 12.172 14.922 2.471 1 97.19 214 ILE A C 1
ATOM 1676 O O . ILE A 1 214 ? 12.648 14.453 3.506 1 97.19 214 ILE A O 1
ATOM 1680 N N . CYS A 1 215 ? 12.258 14.305 1.319 1 95.44 215 CYS A N 1
ATOM 1681 C CA . CYS A 1 215 ? 12.898 13 1.176 1 95.44 215 CYS A CA 1
ATOM 1682 C C . CYS A 1 215 ? 14.383 13.078 1.509 1 95.44 215 CYS A C 1
ATOM 1684 O O . CYS A 1 215 ? 14.922 12.211 2.193 1 95.44 215 CYS A O 1
ATOM 1686 N N . ARG A 1 216 ? 15.023 14.109 1.034 1 96.56 216 ARG A N 1
ATOM 1687 C CA . ARG A 1 216 ? 16.438 14.32 1.317 1 96.56 216 ARG A CA 1
ATOM 1688 C C . ARG A 1 216 ? 16.672 14.508 2.812 1 96.56 216 ARG A C 1
ATOM 1690 O O . ARG A 1 216 ? 17.547 13.852 3.395 1 96.56 216 ARG A O 1
ATOM 1697 N N . ASN A 1 217 ? 15.867 15.32 3.439 1 96.31 217 ASN A N 1
ATOM 1698 C CA . ASN A 1 217 ? 16.047 15.641 4.852 1 96.31 217 ASN A CA 1
ATOM 1699 C C . ASN A 1 217 ? 15.625 14.477 5.746 1 96.31 217 ASN A C 1
ATOM 1701 O O . ASN A 1 217 ? 16.172 14.289 6.828 1 96.31 217 ASN A O 1
ATOM 1705 N N . GLY A 1 218 ? 14.688 13.672 5.27 1 94.56 218 GLY A N 1
ATOM 1706 C CA . GLY A 1 218 ? 14.18 12.562 6.062 1 94.56 218 GLY A CA 1
ATOM 1707 C C . GLY A 1 218 ? 14.836 11.234 5.734 1 94.56 218 GLY A C 1
ATOM 1708 O O . GLY A 1 218 ? 14.57 10.227 6.383 1 94.56 218 GLY A O 1
ATOM 1709 N N . GLY A 1 219 ? 15.617 11.211 4.691 1 92.75 219 GLY A N 1
ATOM 1710 C CA . GLY A 1 219 ? 16.25 9.969 4.277 1 92.75 219 GLY A CA 1
ATOM 1711 C C . GLY A 1 219 ? 15.281 8.984 3.662 1 92.75 219 GLY A C 1
ATOM 1712 O O . GLY A 1 219 ? 15.398 7.773 3.875 1 92.75 219 GLY A O 1
ATOM 1713 N N . ILE A 1 220 ? 14.289 9.453 3.051 1 90.94 220 ILE A N 1
ATOM 1714 C CA . ILE A 1 220 ? 13.289 8.617 2.402 1 90.94 220 ILE A CA 1
ATOM 1715 C C . ILE A 1 220 ? 13.703 8.328 0.962 1 90.94 220 ILE A C 1
ATOM 1717 O O . ILE A 1 220 ? 13.945 9.258 0.185 1 90.94 220 ILE A O 1
ATOM 1721 N N . LYS A 1 221 ? 13.727 7.059 0.559 1 87.44 221 LYS A N 1
ATOM 1722 C CA . LYS A 1 221 ? 14.297 6.695 -0.735 1 87.44 221 LYS A CA 1
ATOM 1723 C C . LYS A 1 221 ? 13.211 6.246 -1.707 1 87.44 221 LYS A C 1
ATOM 1725 O O . LYS A 1 221 ? 13.438 6.184 -2.918 1 87.44 221 LYS A O 1
ATOM 1730 N N . SER A 1 222 ? 12.055 5.902 -1.209 1 88.56 222 SER A N 1
ATOM 1731 C CA . SER A 1 222 ? 10.984 5.352 -2.039 1 88.56 222 SER A CA 1
ATOM 1732 C C . SER A 1 222 ? 9.641 5.977 -1.693 1 88.56 222 SER A C 1
ATOM 1734 O O . SER A 1 222 ? 9.477 6.559 -0.62 1 88.56 222 SER A O 1
ATOM 1736 N N . PRO A 1 223 ? 8.719 5.898 -2.643 1 92.31 223 PRO A N 1
ATOM 1737 C CA . PRO A 1 223 ? 7.375 6.375 -2.299 1 92.31 223 PRO A CA 1
ATOM 1738 C C . PRO A 1 223 ? 6.836 5.746 -1.017 1 92.31 223 PRO A C 1
ATOM 1740 O O . PRO A 1 223 ? 7.07 4.562 -0.759 1 92.31 223 PRO A O 1
ATOM 1743 N N . VAL A 1 224 ? 6.129 6.586 -0.288 1 93.25 224 VAL A N 1
ATOM 1744 C CA . VAL A 1 224 ? 5.73 6.113 1.034 1 93.25 224 VAL A CA 1
ATOM 1745 C C . VAL A 1 224 ? 4.227 5.855 1.062 1 93.25 224 VAL A C 1
ATOM 1747 O O . VAL A 1 224 ? 3.734 5.105 1.906 1 93.25 224 VAL A O 1
ATOM 1750 N N . LEU A 1 225 ? 3.467 6.508 0.188 1 95.38 225 LEU A N 1
ATOM 1751 C CA . LEU A 1 225 ? 2.012 6.426 0.229 1 95.38 225 LEU A CA 1
ATOM 1752 C C . LEU A 1 225 ? 1.5 5.355 -0.728 1 95.38 225 LEU A C 1
ATOM 1754 O O . LEU A 1 225 ? 1.884 5.328 -1.899 1 95.38 225 LEU A O 1
ATOM 1758 N N . TRP A 1 226 ? 0.669 4.527 -0.166 1 93.19 226 TRP A N 1
ATOM 1759 C CA . TRP A 1 226 ? 0.145 3.4 -0.928 1 93.19 226 TRP A CA 1
ATOM 1760 C C . TRP A 1 226 ? -1.38 3.408 -0.935 1 93.19 226 TRP A C 1
ATOM 1762 O O . TRP A 1 226 ? -2.01 3.729 0.076 1 93.19 226 TRP A O 1
ATOM 1772 N N . ALA A 1 227 ? -1.988 3.006 -2.039 1 94.44 227 ALA A N 1
ATOM 1773 C CA . ALA A 1 227 ? -3.436 2.869 -2.176 1 94.44 227 ALA A CA 1
ATOM 1774 C C . ALA A 1 227 ? -3.812 1.46 -2.625 1 94.44 227 ALA A C 1
ATOM 1776 O O . ALA A 1 227 ? -3.035 0.792 -3.311 1 94.44 227 ALA A O 1
ATOM 1777 N N . PRO A 1 228 ? -4.98 1.008 -2.193 1 93.19 228 PRO A N 1
ATOM 1778 C CA . PRO A 1 228 ? -5.414 -0.298 -2.695 1 93.19 228 PRO A CA 1
ATOM 1779 C C . PRO A 1 228 ? -5.496 -0.347 -4.219 1 93.19 228 PRO A C 1
ATOM 1781 O O . PRO A 1 228 ? -5.91 0.627 -4.852 1 93.19 228 PRO A O 1
ATOM 1784 N N . VAL A 1 229 ? -5.094 -1.484 -4.766 1 93.69 229 VAL A N 1
ATOM 1785 C CA . VAL A 1 229 ? -5.09 -1.665 -6.215 1 93.69 229 VAL A CA 1
ATOM 1786 C C . VAL A 1 229 ? -6.52 -1.848 -6.719 1 93.69 229 VAL A C 1
ATOM 1788 O O . VAL A 1 229 ? -6.887 -1.322 -7.77 1 93.69 229 VAL A O 1
ATOM 1791 N N . ARG A 1 230 ? -7.25 -2.686 -5.996 1 85.69 230 ARG A N 1
ATOM 1792 C CA . ARG A 1 230 ? -8.641 -2.885 -6.391 1 85.69 230 ARG A CA 1
ATOM 1793 C C . ARG A 1 230 ? -9.516 -1.729 -5.918 1 85.69 230 ARG A C 1
ATOM 1795 O O . ARG A 1 230 ? -9.438 -1.317 -4.758 1 85.69 230 ARG A O 1
ATOM 1802 N N . LYS A 1 231 ? -10.242 -1.178 -6.934 1 70.56 231 LYS A N 1
ATOM 1803 C CA . LYS A 1 231 ? -11.195 -0.135 -6.562 1 70.56 231 LYS A CA 1
ATOM 1804 C C . LYS A 1 231 ? -12.539 -0.736 -6.156 1 70.56 231 LYS A C 1
ATOM 1806 O O . LYS A 1 231 ? -13.055 -1.636 -6.828 1 70.56 231 LYS A O 1
ATOM 1811 N N . THR A 1 232 ? -12.789 -0.961 -4.945 1 55.56 232 THR A N 1
ATOM 1812 C CA . THR A 1 232 ? -14.055 -1.552 -4.531 1 55.56 232 THR A CA 1
ATOM 1813 C C . THR A 1 232 ? -15.234 -0.778 -5.121 1 55.56 232 THR A C 1
ATOM 1815 O O . THR A 1 232 ? -15.188 0.451 -5.215 1 55.56 232 THR A O 1
ATOM 1818 N N . ALA A 1 233 ? -16.016 -1.415 -6.059 1 45.19 233 ALA A N 1
ATOM 1819 C CA . ALA A 1 233 ? -17.234 -0.869 -6.668 1 45.19 233 ALA A CA 1
ATOM 1820 C C . ALA A 1 233 ? -18.125 -0.198 -5.625 1 45.19 233 ALA A C 1
ATOM 1822 O O . ALA A 1 233 ? -18.266 -0.701 -4.508 1 45.19 233 ALA A O 1
ATOM 1823 N N . MET B 1 1 ? -14.039 26.469 20.266 1 28.27 1 MET B N 1
ATOM 1824 C CA . MET B 1 1 ? -13.68 26.094 18.906 1 28.27 1 MET B CA 1
ATOM 1825 C C . MET B 1 1 ? -12.281 25.484 18.859 1 28.27 1 MET B C 1
ATOM 1827 O O . MET B 1 1 ? -11.281 26.188 18.922 1 28.27 1 MET B O 1
ATOM 1831 N N . HIS B 1 2 ? -12.148 24.438 19.578 1 33.38 2 HIS B N 1
ATOM 1832 C CA . HIS B 1 2 ? -10.875 23.844 19.984 1 33.38 2 HIS B CA 1
ATOM 1833 C C . HIS B 1 2 ? -10.031 23.484 18.766 1 33.38 2 HIS B C 1
ATOM 1835 O O . HIS B 1 2 ? -10.492 22.781 17.859 1 33.38 2 HIS B O 1
ATOM 1841 N N . ALA B 1 3 ? -9.25 24.484 18.469 1 36.34 3 ALA B N 1
ATOM 1842 C CA . ALA B 1 3 ? -8.273 24.406 17.391 1 36.34 3 ALA B CA 1
ATOM 1843 C C . ALA B 1 3 ? -7.41 23.141 17.531 1 36.34 3 ALA B C 1
ATOM 1845 O O . ALA B 1 3 ? -6.602 23.031 18.453 1 36.34 3 ALA B O 1
ATOM 1846 N N . GLN B 1 4 ? -8.086 22.031 17.469 1 41.53 4 GLN B N 1
ATOM 1847 C CA . GLN B 1 4 ? -7.359 20.781 17.656 1 41.53 4 GLN B CA 1
ATOM 1848 C C . GLN B 1 4 ? -6.273 20.609 16.609 1 41.53 4 GLN B C 1
ATOM 1850 O O . GLN B 1 4 ? -6.543 20.125 15.508 1 41.53 4 GLN B O 1
ATOM 1855 N N . VAL B 1 5 ? -5.305 21.625 16.781 1 40.34 5 VAL B N 1
ATOM 1856 C CA . VAL B 1 5 ? -4.141 21.594 15.906 1 40.34 5 VAL B CA 1
ATOM 1857 C C . VAL B 1 5 ? -3.439 20.234 16.016 1 40.34 5 VAL B C 1
ATOM 1859 O O . VAL B 1 5 ? -3.699 19.469 16.953 1 40.34 5 VAL B O 1
ATOM 1862 N N . VAL B 1 6 ? -2.408 19.984 15.359 1 43.94 6 VAL B N 1
ATOM 1863 C CA . VAL B 1 6 ? -1.581 18.812 15.07 1 43.94 6 VAL B CA 1
ATOM 1864 C C . VAL B 1 6 ? -0.75 18.453 16.297 1 43.94 6 VAL B C 1
ATOM 1866 O O . VAL B 1 6 ? -0.079 19.312 16.875 1 43.94 6 VAL B O 1
ATOM 1869 N N . VAL B 1 7 ? -1.316 17.625 17.297 1 39.56 7 VAL B N 1
ATOM 1870 C CA . VAL B 1 7 ? -0.489 17.266 18.453 1 39.56 7 VAL B CA 1
ATOM 1871 C C . VAL B 1 7 ? 0.208 15.938 18.188 1 39.56 7 VAL B C 1
ATOM 1873 O O . VAL B 1 7 ? -0.412 14.992 17.703 1 39.56 7 VAL B O 1
ATOM 1876 N N . THR B 1 8 ? 1.544 15.93 18.031 1 38.22 8 THR B N 1
ATOM 1877 C CA . THR B 1 8 ? 2.322 14.703 17.906 1 38.22 8 THR B CA 1
ATOM 1878 C C . THR B 1 8 ? 2.602 14.094 19.281 1 38.22 8 THR B C 1
ATOM 1880 O O . THR B 1 8 ? 3.088 14.789 20.172 1 38.22 8 THR B O 1
ATOM 1883 N N . ARG B 1 9 ? 1.756 13.266 19.891 1 33.47 9 ARG B N 1
ATOM 1884 C CA . ARG B 1 9 ? 2.129 12.656 21.156 1 33.47 9 ARG B CA 1
ATOM 1885 C C . ARG B 1 9 ? 2.842 11.328 20.938 1 33.47 9 ARG B C 1
ATOM 1887 O O . ARG B 1 9 ? 2.4 10.508 20.141 1 33.47 9 ARG B O 1
ATOM 1894 N N . THR B 1 10 ? 4.02 11.211 21.438 1 34.62 10 THR B N 1
ATOM 1895 C CA . THR B 1 10 ? 4.711 9.93 21.516 1 34.62 10 THR B CA 1
ATOM 1896 C C . THR B 1 10 ? 4.168 9.086 22.656 1 34.62 10 THR B C 1
ATOM 1898 O O . THR B 1 10 ? 4.273 9.477 23.828 1 34.62 10 THR B O 1
ATOM 1901 N N . VAL B 1 11 ? 3.088 8.43 22.578 1 29.31 11 VAL B N 1
ATOM 1902 C CA . VAL B 1 11 ? 2.574 7.652 23.688 1 29.31 11 VAL B CA 1
ATOM 1903 C C . VAL B 1 11 ? 3.23 6.273 23.703 1 29.31 11 VAL B C 1
ATOM 1905 O O . VAL B 1 11 ? 3.377 5.641 22.656 1 29.31 11 VAL B O 1
ATOM 1908 N N . ALA B 1 12 ? 3.91 5.832 24.859 1 27.64 12 ALA B N 1
ATOM 1909 C CA . ALA B 1 12 ? 4.426 4.496 25.156 1 27.64 12 ALA B CA 1
ATOM 1910 C C . ALA B 1 12 ? 3.295 3.471 25.188 1 27.64 12 ALA B C 1
ATOM 1912 O O . ALA B 1 12 ? 2.438 3.514 26.078 1 27.64 12 ALA B O 1
ATOM 1913 N N . PHE B 1 13 ? 2.789 2.867 24.109 1 29.92 13 PHE B N 1
ATOM 1914 C CA . PHE B 1 13 ? 1.683 1.917 24.078 1 29.92 13 PHE B CA 1
ATOM 1915 C C . PHE B 1 13 ? 2.148 0.533 24.516 1 29.92 13 PHE B C 1
ATOM 1917 O O . PHE B 1 13 ? 3.266 0.119 24.203 1 29.92 13 PHE B O 1
ATOM 1924 N N . ASN B 1 14 ? 1.463 0.039 25.516 1 26.84 14 ASN B N 1
ATOM 1925 C CA . ASN B 1 14 ? 1.63 -1.327 26 1 26.84 14 ASN B CA 1
ATOM 1926 C C . ASN B 1 14 ? 1.491 -2.344 24.859 1 26.84 14 ASN B C 1
ATOM 1928 O O . ASN B 1 14 ? 0.424 -2.467 24.266 1 26.84 14 ASN B O 1
ATOM 1932 N N . ARG B 1 15 ? 2.465 -3.02 24.344 1 29.28 15 ARG B N 1
ATOM 1933 C CA . ARG B 1 15 ? 2.82 -3.936 23.266 1 29.28 15 ARG B CA 1
ATOM 1934 C C . ARG B 1 15 ? 1.855 -5.117 23.219 1 29.28 15 ARG B C 1
ATOM 1936 O O . ARG B 1 15 ? 1.678 -5.73 22.156 1 29.28 15 ARG B O 1
ATOM 1943 N N . ASP B 1 16 ? 1.436 -5.707 24.25 1 30.95 16 ASP B N 1
ATOM 1944 C CA . ASP B 1 16 ? 1.022 -7.105 24.344 1 30.95 16 ASP B CA 1
ATOM 1945 C C . ASP B 1 16 ? -0.333 -7.32 23.672 1 30.95 16 ASP B C 1
ATOM 1947 O O . ASP B 1 16 ? -0.612 -8.406 23.156 1 30.95 16 ASP B O 1
ATOM 1951 N N . GLN B 1 17 ? -1.464 -6.719 24.109 1 28.97 17 GLN B N 1
ATOM 1952 C CA . GLN B 1 17 ? -2.822 -7.18 23.828 1 28.97 17 GLN B CA 1
ATOM 1953 C C . GLN B 1 17 ? -3.189 -6.973 22.359 1 28.97 17 GLN B C 1
ATOM 1955 O O . GLN B 1 17 ? -3.998 -7.719 21.812 1 28.97 17 GLN B O 1
ATOM 1960 N N . LEU B 1 18 ? -2.998 -5.738 21.844 1 34.78 18 LEU B N 1
ATOM 1961 C CA . LEU B 1 18 ? -3.631 -5.438 20.562 1 34.78 18 LEU B CA 1
ATOM 1962 C C . LEU B 1 18 ? -2.945 -6.188 19.422 1 34.78 18 LEU B C 1
ATOM 1964 O O . LEU B 1 18 ? -3.389 -6.121 18.281 1 34.78 18 LEU B O 1
ATOM 1968 N N . PHE B 1 19 ? -1.734 -6.629 19.734 1 34.31 19 PHE B N 1
ATOM 1969 C CA . PHE B 1 19 ? -0.872 -7.152 18.688 1 34.31 19 PHE B CA 1
ATOM 1970 C C . PHE B 1 19 ? -1.343 -8.531 18.234 1 34.31 19 PHE B C 1
ATOM 1972 O O . PHE B 1 19 ? -0.672 -9.195 17.453 1 34.31 19 PHE B O 1
ATOM 1979 N N . ARG B 1 20 ? -1.933 -9.242 19.188 1 34.47 20 ARG B N 1
ATOM 1980 C CA . ARG B 1 20 ?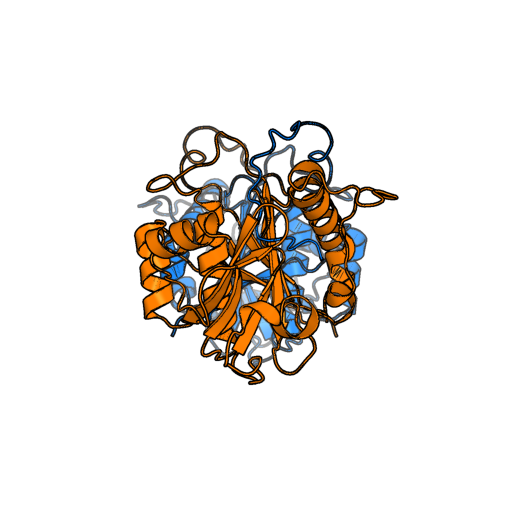 -2.152 -10.617 18.75 1 34.47 20 ARG B CA 1
ATOM 1981 C C . ARG B 1 20 ? -2.727 -10.664 17.344 1 34.47 20 ARG B C 1
ATOM 1983 O O . ARG B 1 20 ? -2.598 -11.672 16.641 1 34.47 20 ARG B O 1
ATOM 1990 N N . ASP B 1 21 ? -3.914 -10.078 17.203 1 41.78 21 ASP B N 1
ATOM 1991 C CA . ASP B 1 21 ? -4.68 -10.625 16.094 1 41.78 21 ASP B CA 1
ATOM 1992 C C . ASP B 1 21 ? -3.943 -10.43 14.773 1 41.78 21 ASP B C 1
ATOM 1994 O O . ASP B 1 21 ? -3.816 -11.359 13.977 1 41.78 21 ASP B O 1
ATOM 1998 N N . GLY B 1 22 ? -4.148 -9.477 13.703 1 41.97 22 GLY B N 1
ATOM 1999 C CA . GLY B 1 22 ? -3.729 -9.695 12.328 1 41.97 22 GLY B CA 1
ATOM 2000 C C . GLY B 1 22 ? -2.529 -8.852 11.93 1 41.97 22 GLY B C 1
ATOM 2001 O O . GLY B 1 22 ? -2.586 -7.621 11.969 1 41.97 22 GLY B O 1
ATOM 2002 N N . GLU B 1 23 ? -1.334 -9.312 12.453 1 48.97 23 GLU B N 1
ATOM 2003 C CA . GLU B 1 23 ? -0.131 -8.766 11.836 1 48.97 23 GLU B CA 1
ATOM 2004 C C . GLU B 1 23 ? -0.42 -8.25 10.43 1 48.97 23 GLU B C 1
ATOM 2006 O O . GLU B 1 23 ? -1.013 -8.953 9.609 1 48.97 23 GLU B O 1
ATOM 2011 N N . ALA B 1 24 ? -0.606 -6.973 10.352 1 54.47 24 ALA B N 1
ATOM 2012 C CA . ALA B 1 24 ? -0.991 -6.355 9.086 1 54.47 24 ALA B CA 1
ATOM 2013 C C . ALA B 1 24 ? 0.078 -6.582 8.023 1 54.47 24 ALA B C 1
ATOM 2015 O O . ALA B 1 24 ? 1.204 -6.094 8.148 1 54.47 24 ALA B O 1
ATOM 2016 N N . THR B 1 25 ? 0.08 -7.801 7.359 1 65.38 25 THR B N 1
ATOM 2017 C CA . THR B 1 25 ? 0.888 -8.008 6.164 1 65.38 25 THR B CA 1
ATOM 2018 C C . THR B 1 25 ? 0.435 -7.09 5.035 1 65.38 25 THR B C 1
ATOM 2020 O O . THR B 1 25 ? -0.735 -6.707 4.973 1 65.38 25 THR B O 1
ATOM 2023 N N . MET B 1 26 ? 1.405 -6.406 4.434 1 76.5 26 MET B N 1
ATOM 2024 C CA . MET B 1 26 ? 1.098 -5.57 3.279 1 76.5 26 MET B CA 1
ATOM 2025 C C . MET B 1 26 ? 1.641 -6.191 1.997 1 76.5 26 MET B C 1
ATOM 2027 O O . MET B 1 26 ? 2.76 -6.711 1.979 1 76.5 26 MET B O 1
ATOM 2031 N N . MET B 1 27 ? 0.812 -6.266 1.028 1 92.38 27 MET B N 1
ATOM 2032 C CA . MET B 1 27 ? 1.263 -6.699 -0.291 1 92.38 27 MET B CA 1
ATOM 2033 C C . MET B 1 27 ? 1.481 -5.504 -1.213 1 92.38 27 MET B C 1
ATOM 2035 O O . MET B 1 27 ? 0.608 -4.645 -1.339 1 92.38 27 MET B O 1
ATOM 2039 N N . GLN B 1 28 ? 2.637 -5.457 -1.81 1 94.44 28 GLN B N 1
ATOM 2040 C CA . GLN B 1 28 ? 3.037 -4.344 -2.662 1 94.44 28 GLN B CA 1
ATOM 2041 C C . GLN B 1 28 ? 3.012 -4.738 -4.137 1 94.44 28 GLN B C 1
ATOM 2043 O O . GLN B 1 28 ? 3.514 -5.801 -4.504 1 94.44 28 GLN B O 1
ATOM 2048 N N . LEU B 1 29 ? 2.402 -3.928 -4.91 1 96.75 29 LEU B N 1
ATOM 2049 C CA . LEU B 1 29 ? 2.531 -4.031 -6.359 1 96.75 29 LEU B CA 1
ATOM 2050 C C . LEU B 1 29 ? 3.664 -3.148 -6.867 1 96.75 29 LEU B C 1
ATOM 2052 O O . LEU B 1 29 ? 3.633 -1.927 -6.695 1 96.75 29 LEU B O 1
ATOM 2056 N N . ILE B 1 30 ? 4.656 -3.746 -7.48 1 96.44 30 ILE B N 1
ATOM 2057 C CA . ILE B 1 30 ? 5.766 -3.012 -8.078 1 96.44 30 ILE B CA 1
ATOM 2058 C C . ILE B 1 30 ? 5.734 -3.174 -9.594 1 96.44 30 ILE B C 1
ATOM 2060 O O . ILE B 1 30 ? 5.902 -4.281 -10.109 1 96.44 30 ILE B O 1
ATOM 2064 N N . THR B 1 31 ? 5.465 -2.102 -10.273 1 96.94 31 THR B N 1
ATOM 2065 C CA . THR B 1 31 ? 5.434 -2.082 -11.734 1 96.94 31 THR B CA 1
ATOM 2066 C C . THR B 1 31 ? 6.75 -1.555 -12.297 1 96.94 31 THR B C 1
ATOM 2068 O O . THR B 1 31 ? 7.535 -0.938 -11.578 1 96.94 31 THR B O 1
ATOM 2071 N N . PRO B 1 32 ? 7.043 -1.833 -13.523 1 95.56 32 PRO B N 1
ATOM 2072 C CA . PRO B 1 32 ? 8.328 -1.46 -14.102 1 95.56 32 PRO B CA 1
ATOM 2073 C C . PRO B 1 32 ? 8.648 0.024 -13.93 1 95.56 32 PRO B C 1
ATOM 2075 O O . PRO B 1 32 ? 9.812 0.393 -13.75 1 95.56 32 PRO B O 1
ATOM 2078 N N . ASP B 1 33 ? 7.707 0.885 -13.977 1 92.94 33 ASP B N 1
ATOM 2079 C CA . ASP B 1 33 ? 7.922 2.326 -13.914 1 92.94 33 ASP B CA 1
ATOM 2080 C C . ASP B 1 33 ? 8.438 2.74 -12.539 1 92.94 33 ASP B C 1
ATOM 2082 O O . ASP B 1 33 ? 8.945 3.85 -12.367 1 92.94 33 ASP B O 1
ATOM 2086 N N . CYS B 1 34 ? 8.414 1.792 -11.57 1 92.25 34 CYS B N 1
ATOM 2087 C CA . CYS B 1 34 ? 8.867 2.191 -10.234 1 92.25 34 CYS B CA 1
ATOM 2088 C C . CYS B 1 34 ? 9.984 1.284 -9.75 1 92.25 34 CYS B C 1
ATOM 2090 O O . CYS B 1 34 ? 10.281 1.246 -8.547 1 92.25 34 CYS B O 1
ATOM 2092 N N . TYR B 1 35 ? 10.609 0.493 -10.594 1 94 35 TYR B N 1
ATOM 2093 C CA . TYR B 1 35 ? 11.68 -0.418 -10.219 1 94 35 TYR B CA 1
ATOM 2094 C C . TYR B 1 35 ? 12.789 0.321 -9.469 1 94 35 TYR B C 1
ATOM 2096 O O . TYR B 1 35 ? 13.281 -0.156 -8.445 1 94 35 TYR B O 1
ATOM 2104 N N . ALA B 1 36 ? 13.148 1.47 -10.039 1 91.44 36 ALA B N 1
ATOM 2105 C CA . ALA B 1 36 ? 14.258 2.227 -9.469 1 91.44 36 ALA B CA 1
ATOM 2106 C C . ALA B 1 36 ? 13.953 2.658 -8.039 1 91.44 36 ALA B C 1
ATOM 2108 O O . ALA B 1 36 ? 14.828 2.65 -7.176 1 91.44 36 ALA B O 1
ATOM 2109 N N . ASP B 1 37 ? 12.719 2.949 -7.816 1 90.12 37 ASP B N 1
ATOM 2110 C CA . ASP B 1 37 ? 12.281 3.418 -6.504 1 90.12 37 ASP B CA 1
ATOM 2111 C C . ASP B 1 37 ? 12.297 2.283 -5.484 1 90.12 37 ASP B C 1
ATOM 2113 O O . ASP B 1 37 ? 12.406 2.525 -4.277 1 90.12 37 ASP B O 1
ATOM 2117 N N . PHE B 1 38 ? 12.211 1.053 -5.945 1 92.25 38 PHE B N 1
ATOM 2118 C CA . PHE B 1 38 ? 12.086 -0.078 -5.035 1 92.25 38 PHE B CA 1
ATOM 2119 C C . PHE B 1 38 ? 13.172 -1.115 -5.305 1 92.25 38 PHE B C 1
ATOM 2121 O O . PHE B 1 38 ? 12.93 -2.318 -5.199 1 92.25 38 PHE B O 1
ATOM 2128 N N . ASP B 1 39 ? 14.297 -0.628 -5.672 1 91.88 39 ASP B N 1
ATOM 2129 C CA . ASP B 1 39 ? 15.422 -1.479 -6.027 1 91.88 39 ASP B CA 1
ATOM 2130 C C . ASP B 1 39 ? 15.797 -2.412 -4.879 1 91.88 39 ASP B C 1
ATOM 2132 O O . ASP B 1 39 ? 16.078 -3.594 -5.094 1 91.88 39 ASP B O 1
ATOM 2136 N N . ASP B 1 40 ? 15.797 -1.924 -3.652 1 88.38 4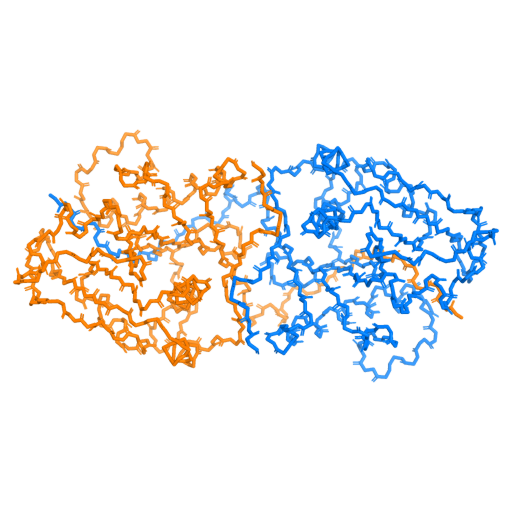0 ASP B N 1
ATOM 2137 C CA . ASP B 1 40 ? 16.141 -2.738 -2.488 1 88.38 40 ASP B CA 1
ATOM 2138 C C . ASP B 1 40 ? 15.109 -3.846 -2.275 1 88.38 40 ASP B C 1
ATOM 2140 O O . ASP B 1 40 ? 15.469 -4.973 -1.925 1 88.38 40 ASP B O 1
ATOM 2144 N N . ASP B 1 41 ? 13.836 -3.521 -2.467 1 90.62 41 ASP B N 1
ATOM 2145 C CA . ASP B 1 41 ? 12.766 -4.508 -2.342 1 90.62 41 ASP B CA 1
ATOM 2146 C C . ASP B 1 41 ? 12.906 -5.609 -3.387 1 90.62 41 ASP B C 1
ATOM 2148 O O . ASP B 1 41 ? 12.727 -6.789 -3.08 1 90.62 41 ASP B O 1
ATOM 2152 N N . LEU B 1 42 ? 13.289 -5.211 -4.555 1 94.12 42 LEU B N 1
ATOM 2153 C CA . LEU B 1 42 ? 13.445 -6.176 -5.641 1 94.12 42 LEU B CA 1
ATOM 2154 C C . LEU B 1 42 ? 14.656 -7.07 -5.398 1 94.12 42 LEU B C 1
ATOM 2156 O O . LEU B 1 42 ? 14.602 -8.273 -5.664 1 94.12 42 LEU B O 1
ATOM 2160 N N . LYS B 1 43 ? 15.68 -6.477 -4.875 1 92.44 43 LYS B N 1
ATOM 2161 C CA . LYS B 1 43 ? 16.844 -7.273 -4.516 1 92.44 43 LYS B CA 1
ATOM 2162 C C . LYS B 1 43 ? 16.5 -8.297 -3.441 1 92.44 43 LYS B C 1
ATOM 2164 O O . LYS B 1 43 ? 16.922 -9.453 -3.525 1 92.44 43 LYS B O 1
ATOM 2169 N N . GLU B 1 44 ? 15.766 -7.84 -2.482 1 92.19 44 GLU B N 1
ATOM 2170 C CA . GLU B 1 44 ? 15.336 -8.758 -1.431 1 92.19 44 GLU B CA 1
ATOM 2171 C C . GLU B 1 44 ? 14.461 -9.867 -1.994 1 92.19 44 GLU B C 1
ATOM 2173 O O . GLU B 1 44 ? 14.555 -11.023 -1.561 1 92.19 44 GLU B O 1
ATOM 2178 N N . MET B 1 45 ? 13.641 -9.5 -2.928 1 94.12 45 MET B N 1
ATOM 2179 C CA . MET B 1 45 ? 12.789 -10.477 -3.586 1 94.12 45 MET B CA 1
ATOM 2180 C C . MET B 1 45 ? 13.625 -11.531 -4.309 1 94.12 45 MET B C 1
ATOM 2182 O O . MET B 1 45 ? 13.359 -12.727 -4.188 1 94.12 45 MET B O 1
ATOM 2186 N N . HIS B 1 46 ? 14.633 -11.117 -5.008 1 93.31 46 HIS B N 1
ATOM 2187 C CA . HIS B 1 46 ? 15.492 -12.055 -5.73 1 93.31 46 HIS B CA 1
ATOM 2188 C C . HIS B 1 46 ? 16.25 -12.961 -4.77 1 93.31 46 HIS B C 1
ATOM 2190 O O . HIS B 1 46 ? 16.5 -14.133 -5.082 1 93.31 46 HIS B O 1
ATOM 2196 N N . ARG B 1 47 ? 16.578 -12.445 -3.625 1 90.25 47 ARG B N 1
ATOM 2197 C CA . ARG B 1 47 ? 17.203 -13.266 -2.594 1 90.25 47 ARG B CA 1
ATOM 2198 C C . ARG B 1 47 ? 16.219 -14.297 -2.043 1 90.25 47 ARG B C 1
ATOM 2200 O O . ARG B 1 47 ? 16.578 -15.445 -1.791 1 90.25 47 ARG B O 1
ATOM 2207 N N . LEU B 1 48 ? 15.023 -13.859 -1.828 1 90.56 48 LEU B N 1
ATOM 2208 C CA . LEU B 1 48 ? 13.969 -14.773 -1.408 1 90.56 48 LEU B CA 1
ATOM 2209 C C . LEU B 1 48 ? 13.805 -15.914 -2.412 1 90.56 48 LEU B C 1
ATOM 2211 O O . LEU B 1 48 ? 13.734 -17.078 -2.025 1 90.56 48 LEU B O 1
ATOM 2215 N N . ARG B 1 49 ? 13.766 -15.539 -3.697 1 90.38 49 ARG B N 1
ATOM 2216 C CA . ARG B 1 49 ? 13.633 -16.547 -4.746 1 90.38 49 ARG B CA 1
ATOM 2217 C C . ARG B 1 49 ? 14.789 -17.531 -4.703 1 90.38 49 ARG B C 1
ATOM 2219 O O . ARG B 1 49 ? 14.586 -18.734 -4.848 1 90.38 49 ARG B O 1
ATOM 2226 N N . HIS B 1 50 ? 15.922 -16.953 -4.469 1 87.88 50 HIS B N 1
ATOM 2227 C CA . HIS B 1 50 ? 17.094 -17.812 -4.379 1 87.88 50 HIS B CA 1
ATOM 2228 C C . HIS B 1 50 ? 16.953 -18.828 -3.246 1 87.88 50 HIS B C 1
ATOM 2230 O O . HIS B 1 50 ? 17.234 -20.016 -3.43 1 87.88 50 HIS B O 1
ATOM 2236 N N . ARG B 1 51 ? 16.562 -18.422 -2.156 1 84.19 51 ARG B N 1
ATOM 2237 C CA . ARG B 1 51 ? 16.391 -19.297 -0.995 1 84.19 51 ARG B CA 1
ATOM 2238 C C . ARG B 1 51 ? 15.336 -20.359 -1.251 1 84.19 51 ARG B C 1
ATOM 2240 O O . ARG B 1 51 ? 15.516 -21.531 -0.883 1 84.19 51 ARG B O 1
ATOM 2247 N N . VAL B 1 52 ? 14.281 -19.969 -1.884 1 84.06 52 VAL B N 1
ATOM 2248 C CA . VAL B 1 52 ? 13.133 -20.844 -2.055 1 84.06 52 VAL B CA 1
ATOM 2249 C C . VAL B 1 52 ? 13.375 -21.797 -3.225 1 84.06 52 VAL B C 1
ATOM 2251 O O . VAL B 1 52 ? 13.086 -22.984 -3.133 1 84.06 52 VAL B O 1
ATOM 2254 N N . PHE B 1 53 ? 13.977 -21.344 -4.305 1 79.06 53 PHE B N 1
ATOM 2255 C CA . PHE B 1 53 ? 14.094 -22.156 -5.512 1 79.06 53 PHE B CA 1
ATOM 2256 C C . PHE B 1 53 ? 15.43 -22.891 -5.539 1 79.06 53 PHE B C 1
ATOM 2258 O O . PHE B 1 53 ? 15.547 -23.938 -6.18 1 79.06 53 PHE B O 1
ATOM 2265 N N . ARG B 1 54 ? 16.5 -22.328 -5.117 1 67.44 54 ARG B N 1
ATOM 2266 C CA . ARG B 1 54 ? 17.766 -23.062 -5.074 1 67.44 54 ARG B CA 1
ATOM 2267 C C . ARG B 1 54 ? 17.688 -24.219 -4.086 1 67.44 54 ARG B C 1
ATOM 2269 O O . ARG B 1 54 ? 18.094 -25.344 -4.406 1 67.44 54 ARG B O 1
ATOM 2276 N N . ASP B 1 55 ? 17.547 -23.766 -2.865 1 55.38 55 ASP B N 1
ATOM 2277 C CA . ASP B 1 55 ? 17.641 -24.75 -1.79 1 55.38 55 ASP B CA 1
ATOM 2278 C C . ASP B 1 55 ? 16.578 -25.844 -1.959 1 55.38 55 ASP B C 1
ATOM 2280 O O . ASP B 1 55 ? 16.828 -27.016 -1.63 1 55.38 55 ASP B O 1
ATOM 2284 N N . ARG B 1 56 ? 15.547 -25.328 -2.371 1 51.38 56 ARG B N 1
ATOM 2285 C CA . ARG B 1 56 ? 14.5 -26.344 -2.422 1 51.38 56 ARG B CA 1
ATOM 2286 C C . ARG B 1 56 ? 14.664 -27.234 -3.654 1 51.38 56 ARG B C 1
ATOM 2288 O O . ARG B 1 56 ? 14.297 -28.406 -3.631 1 51.38 56 ARG B O 1
ATOM 2295 N N . LEU B 1 57 ? 15.094 -26.438 -4.867 1 46.91 57 LEU B N 1
ATOM 2296 C CA . LEU B 1 57 ? 15.172 -27.234 -6.078 1 46.91 57 LEU B CA 1
ATOM 2297 C C . LEU B 1 57 ? 16.562 -27.859 -6.227 1 46.91 57 LEU B C 1
ATOM 2299 O O . LEU B 1 57 ? 16.797 -28.641 -7.152 1 46.91 57 LEU B O 1
ATOM 2303 N N . ASN B 1 58 ? 17.234 -28.359 -5.219 1 45.25 58 ASN B N 1
ATOM 2304 C CA . ASN B 1 58 ? 18.562 -28.938 -5.332 1 45.25 58 ASN B CA 1
ATOM 2305 C C . ASN B 1 58 ? 19.203 -28.594 -6.668 1 45.25 58 ASN B C 1
ATOM 2307 O O . ASN B 1 58 ? 19.906 -29.422 -7.262 1 45.25 58 ASN B O 1
ATOM 2311 N N . TRP B 1 59 ? 18.703 -27.594 -7.309 1 43.09 59 TRP B N 1
ATOM 2312 C CA . TRP B 1 59 ? 19.281 -27.344 -8.625 1 43.09 59 TRP B CA 1
ATOM 2313 C C . TRP B 1 59 ? 20.703 -26.781 -8.5 1 43.09 59 TRP B C 1
ATOM 2315 O O . TRP B 1 59 ? 21.016 -26.078 -7.539 1 43.09 59 TRP B O 1
ATOM 2325 N N . ASP B 1 60 ? 21.656 -27.531 -9.156 1 40.41 60 ASP B N 1
ATOM 2326 C CA . ASP B 1 60 ? 23.016 -27.094 -9.477 1 40.41 60 ASP B CA 1
ATOM 2327 C C . ASP B 1 60 ? 23.031 -25.641 -9.945 1 40.41 60 ASP B C 1
ATOM 2329 O O . ASP B 1 60 ? 23.281 -25.375 -11.117 1 40.41 60 ASP B O 1
ATOM 2333 N N . VAL B 1 61 ? 22.016 -24.859 -9.57 1 43.56 61 VAL B N 1
ATOM 2334 C CA . VAL B 1 61 ? 22.078 -23.531 -10.172 1 43.56 61 VAL B CA 1
ATOM 2335 C C . VAL B 1 61 ? 23.359 -22.828 -9.727 1 43.56 61 VAL B C 1
ATOM 2337 O O . VAL B 1 61 ? 23.781 -22.953 -8.57 1 43.56 61 VAL B O 1
ATOM 2340 N N . SER B 1 62 ? 24.266 -22.5 -10.617 1 39.34 62 SER B N 1
ATOM 2341 C CA . SER B 1 62 ? 25.438 -21.641 -10.461 1 39.34 62 SER B CA 1
ATOM 2342 C C . SER B 1 62 ? 25.141 -20.453 -9.555 1 39.34 62 SER B C 1
ATOM 2344 O O . SER B 1 62 ? 24.391 -19.547 -9.938 1 39.34 62 SER B O 1
ATOM 2346 N N . VAL B 1 63 ? 24.969 -20.672 -8.312 1 45.22 63 VAL B N 1
ATOM 2347 C CA . VAL B 1 63 ? 24.656 -19.672 -7.289 1 45.22 63 VAL B CA 1
ATOM 2348 C C . VAL B 1 63 ? 25.703 -18.547 -7.332 1 45.22 63 VAL B C 1
ATOM 2350 O O . VAL B 1 63 ? 26.766 -18.672 -6.727 1 45.22 63 VAL B O 1
ATOM 2353 N N . SER B 1 64 ? 26.109 -17.875 -8.312 1 48.81 64 SER B N 1
ATOM 2354 C CA . SER B 1 64 ? 27.25 -16.969 -8.195 1 48.81 64 SER B CA 1
ATOM 2355 C C . SER B 1 64 ? 26.875 -15.711 -7.418 1 48.81 64 SER B C 1
ATOM 2357 O O . SER B 1 64 ? 27.719 -15.094 -6.781 1 48.81 64 SER B O 1
ATOM 2359 N N . GLY B 1 65 ? 25.625 -15.523 -6.805 1 58.91 65 GLY B N 1
ATOM 2360 C CA . GLY B 1 65 ? 25.609 -14.219 -6.168 1 58.91 65 GLY B CA 1
ATOM 2361 C C . GLY B 1 65 ? 24.516 -14.055 -5.137 1 58.91 65 GLY B C 1
ATOM 2362 O O . GLY B 1 65 ? 24.422 -13.016 -4.48 1 58.91 65 GLY B O 1
ATOM 2363 N N . GLY B 1 66 ? 23.734 -15.203 -4.758 1 78.38 66 GLY B N 1
ATOM 2364 C CA . GLY B 1 66 ? 22.719 -15.141 -3.725 1 78.38 66 GLY B CA 1
ATOM 2365 C C . GLY B 1 66 ? 21.406 -14.562 -4.223 1 78.38 66 GLY B C 1
ATOM 2366 O O . GLY B 1 66 ? 20.578 -14.117 -3.426 1 78.38 66 GLY B O 1
ATOM 2367 N N . TYR B 1 67 ? 21.25 -14.367 -5.523 1 83.81 67 TYR B N 1
ATOM 2368 C CA . TYR B 1 67 ? 20.031 -13.867 -6.156 1 83.81 67 TYR B CA 1
ATOM 2369 C C . TYR B 1 67 ? 19.516 -14.844 -7.207 1 83.81 67 TYR B C 1
ATOM 2371 O O . TYR B 1 67 ? 20.312 -15.5 -7.895 1 83.81 67 TYR B O 1
ATOM 2379 N N . GLU B 1 68 ? 18.281 -15.109 -7.277 1 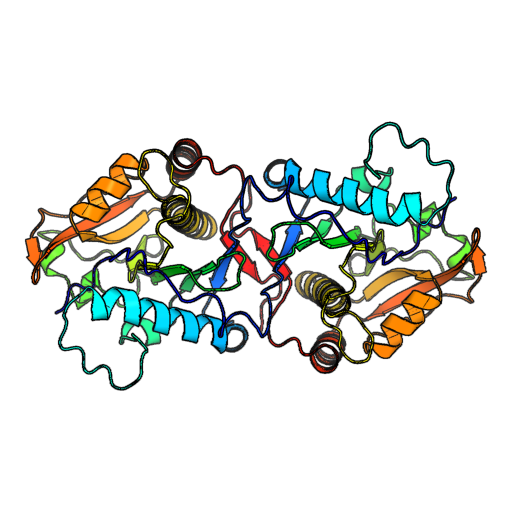86.75 68 GLU B N 1
ATOM 2380 C CA . GLU B 1 68 ? 17.641 -15.82 -8.383 1 86.75 68 GLU B CA 1
ATOM 2381 C C . GLU B 1 68 ? 16.984 -14.852 -9.359 1 86.75 68 GLU B C 1
ATOM 2383 O O . GLU B 1 68 ? 16.078 -14.109 -8.992 1 86.75 68 GLU B O 1
ATOM 2388 N N . VAL B 1 69 ? 17.547 -14.766 -10.539 1 90.06 69 VAL B N 1
ATOM 2389 C CA . VAL B 1 69 ? 17.062 -13.938 -11.641 1 90.06 69 VAL B CA 1
ATOM 2390 C C . VAL B 1 69 ? 17.047 -14.758 -12.93 1 90.06 69 VAL B C 1
ATOM 2392 O O . VAL B 1 69 ? 17.922 -15.602 -13.148 1 90.06 69 VAL B O 1
ATOM 2395 N N . ASP B 1 70 ? 16.094 -14.586 -13.75 1 88.94 70 ASP B N 1
ATOM 2396 C CA . ASP B 1 70 ? 16.031 -15.273 -15.031 1 88.94 70 ASP B CA 1
ATOM 2397 C C . ASP B 1 70 ? 15.68 -14.305 -16.156 1 88.94 70 ASP B C 1
ATOM 2399 O O . ASP B 1 70 ? 15.445 -13.117 -15.914 1 88.94 70 ASP B O 1
ATOM 2403 N N . PRO B 1 71 ? 15.727 -14.75 -17.406 1 91 71 PRO B N 1
ATOM 2404 C CA . PRO B 1 71 ? 15.547 -13.844 -18.547 1 91 71 PRO B CA 1
ATOM 2405 C C . PRO B 1 71 ? 14.18 -13.164 -18.547 1 91 71 PRO B C 1
ATOM 2407 O O . PRO B 1 71 ? 14.039 -12.07 -19.094 1 91 71 PRO B O 1
ATOM 2410 N N . PHE B 1 72 ? 13.203 -13.742 -17.953 1 95 72 PHE B N 1
ATOM 2411 C CA . PHE B 1 72 ? 11.859 -13.18 -17.969 1 95 72 PHE B CA 1
ATOM 2412 C C . PHE B 1 72 ? 11.781 -11.953 -17.062 1 95 72 PHE B C 1
ATOM 2414 O O . PHE B 1 72 ? 10.859 -11.141 -17.188 1 95 72 PHE B O 1
ATOM 2421 N N . ASP B 1 73 ? 12.719 -11.859 -16.078 1 95.25 73 ASP B N 1
ATOM 2422 C CA . ASP B 1 73 ? 12.781 -10.688 -15.211 1 95.25 73 ASP B CA 1
ATOM 2423 C C . ASP B 1 73 ? 13.195 -9.438 -15.992 1 95.25 73 ASP B C 1
ATOM 2425 O O . ASP B 1 73 ? 12.984 -8.312 -15.531 1 95.25 73 ASP B O 1
ATOM 2429 N N . ALA B 1 74 ? 13.766 -9.617 -17.172 1 94.81 74 ALA B N 1
ATOM 2430 C CA . ALA B 1 74 ? 14.227 -8.5 -18 1 94.81 74 ALA B CA 1
ATOM 2431 C C . ALA B 1 74 ? 13.109 -7.996 -18.906 1 94.81 74 ALA B C 1
ATOM 2433 O O . ALA B 1 74 ? 13.266 -6.98 -19.578 1 94.81 74 ALA B O 1
ATOM 2434 N N . LEU B 1 75 ? 11.938 -8.609 -18.844 1 96.94 75 LEU B N 1
ATOM 2435 C CA . LEU B 1 75 ? 10.844 -8.273 -19.75 1 96.94 75 LEU B CA 1
ATOM 2436 C C . LEU B 1 75 ? 9.93 -7.227 -19.141 1 96.94 75 LEU B C 1
ATOM 2438 O O . LEU B 1 75 ? 8.859 -6.934 -19.672 1 96.94 75 LEU B O 1
ATOM 2442 N N . GLY B 1 76 ? 10.266 -6.691 -17.969 1 96.94 76 GLY B N 1
ATOM 2443 C CA . GLY B 1 76 ? 9.484 -5.664 -17.312 1 96.94 76 GLY B CA 1
ATOM 2444 C C . GLY B 1 76 ? 8.203 -6.199 -16.688 1 96.94 76 GLY B C 1
ATOM 2445 O O . GLY B 1 76 ? 7.121 -5.668 -16.922 1 96.94 76 GLY B O 1
ATOM 2446 N N . PRO B 1 77 ? 8.344 -7.258 -15.945 1 98.31 77 PRO B N 1
ATOM 2447 C CA . PRO B 1 77 ? 7.152 -7.793 -15.281 1 98.31 77 PRO B CA 1
ATOM 2448 C C . PRO B 1 77 ? 6.668 -6.914 -14.133 1 98.31 77 PRO B C 1
ATOM 2450 O O . PRO B 1 77 ? 7.383 -6 -13.711 1 98.31 77 PRO B O 1
ATOM 2453 N N . CYS B 1 78 ? 5.414 -7.141 -13.727 1 98.5 78 CYS B N 1
ATOM 2454 C CA . CYS B 1 78 ? 4.945 -6.668 -12.43 1 98.5 78 CYS B CA 1
ATOM 2455 C C . CYS B 1 78 ? 5.262 -7.684 -11.336 1 98.5 78 CYS B C 1
ATOM 2457 O O . CYS B 1 78 ? 5.188 -8.891 -11.562 1 98.5 78 CYS B O 1
ATOM 2459 N N . TYR B 1 79 ? 5.656 -7.18 -10.172 1 98.38 79 TYR B N 1
ATOM 2460 C CA . TYR B 1 79 ? 5.891 -8.039 -9.023 1 98.38 79 TYR B CA 1
ATOM 2461 C C . TYR B 1 79 ? 4.902 -7.738 -7.902 1 98.38 79 TYR B C 1
ATOM 2463 O O . TYR B 1 79 ? 4.602 -6.574 -7.629 1 98.38 79 TYR B O 1
ATOM 2471 N N . LEU B 1 80 ? 4.293 -8.75 -7.34 1 98.06 80 LEU B N 1
ATOM 2472 C CA . LEU B 1 80 ? 3.582 -8.648 -6.074 1 98.06 80 LEU B CA 1
ATOM 2473 C C . LEU B 1 80 ? 4.441 -9.164 -4.922 1 98.06 80 LEU B C 1
ATOM 2475 O O . LEU B 1 80 ? 4.867 -10.32 -4.93 1 98.06 80 LEU B O 1
ATOM 2479 N N . LEU B 1 81 ? 4.727 -8.352 -3.955 1 96 81 LEU B N 1
ATOM 2480 C CA . LEU B 1 81 ? 5.586 -8.695 -2.826 1 96 81 LEU B CA 1
ATOM 2481 C C . LEU B 1 81 ? 4.789 -8.734 -1.526 1 96 81 LEU B C 1
ATOM 2483 O O . LEU B 1 81 ? 4.051 -7.793 -1.222 1 96 81 LEU B O 1
ATOM 2487 N N . LEU B 1 82 ? 4.859 -9.844 -0.879 1 93.75 82 LEU B N 1
ATOM 2488 C CA . LEU B 1 82 ? 4.305 -9.961 0.465 1 93.75 82 LEU B CA 1
ATOM 2489 C C . LEU B 1 82 ? 5.344 -9.586 1.516 1 93.75 82 LEU B C 1
ATOM 2491 O O . LEU B 1 82 ? 6.367 -10.258 1.649 1 93.75 82 LEU B O 1
ATOM 2495 N N . ARG B 1 83 ? 5.062 -8.539 2.217 1 87.5 83 ARG B N 1
ATOM 2496 C CA . ARG B 1 83 ? 5.992 -8.086 3.246 1 87.5 83 ARG B CA 1
ATOM 2497 C C . ARG B 1 83 ? 5.449 -8.375 4.641 1 87.5 83 ARG B C 1
ATOM 2499 O O . ARG B 1 83 ? 4.281 -8.102 4.926 1 87.5 83 ARG B O 1
ATOM 2506 N N . ALA B 1 84 ? 6.359 -8.867 5.449 1 79.81 84 ALA B N 1
ATOM 2507 C CA . ALA B 1 84 ? 6.047 -9.078 6.859 1 79.81 84 ALA B CA 1
ATOM 2508 C C . ALA B 1 84 ? 6.066 -7.766 7.629 1 79.81 84 ALA B C 1
ATOM 2510 O O . ALA B 1 84 ? 6.617 -6.766 7.152 1 79.81 84 ALA B O 1
ATOM 2511 N N . PRO B 1 85 ? 5.449 -7.84 8.805 1 67.94 85 PRO B N 1
ATOM 2512 C CA . PRO B 1 85 ? 5.531 -6.66 9.672 1 67.94 85 PRO B CA 1
ATOM 2513 C C . PRO B 1 85 ? 6.969 -6.254 9.977 1 67.94 85 PRO B C 1
ATOM 2515 O O . PRO B 1 85 ? 7.25 -5.07 10.188 1 67.94 85 PRO B O 1
ATOM 2518 N N . THR B 1 86 ? 7.84 -7.266 9.945 1 66.69 86 THR B N 1
ATOM 2519 C CA . THR B 1 86 ? 9.242 -7.004 10.234 1 66.69 86 THR B CA 1
ATOM 2520 C C . THR B 1 86 ? 9.914 -6.281 9.078 1 66.69 86 THR B C 1
ATOM 2522 O O . THR B 1 86 ? 11.031 -5.777 9.211 1 66.69 86 THR B O 1
ATOM 2525 N N . GLY B 1 87 ? 9.211 -6.219 7.941 1 74.19 87 GLY B N 1
ATOM 2526 C CA . GLY B 1 87 ? 9.789 -5.594 6.762 1 74.19 87 GLY B CA 1
ATOM 2527 C C . GLY B 1 87 ? 10.367 -6.594 5.777 1 74.19 87 GLY B C 1
ATOM 2528 O O . GLY B 1 87 ? 10.609 -6.258 4.617 1 74.19 87 GLY B O 1
ATOM 2529 N N . ARG B 1 88 ? 10.531 -7.699 6.23 1 81.62 88 ARG B N 1
ATOM 2530 C CA . ARG B 1 88 ? 11.094 -8.734 5.375 1 81.62 88 ARG B CA 1
ATOM 2531 C C . ARG B 1 88 ? 10.117 -9.141 4.277 1 81.62 88 ARG B C 1
ATOM 2533 O O . ARG B 1 88 ? 8.906 -9.211 4.516 1 81.62 88 ARG B O 1
ATOM 2540 N N . VAL B 1 89 ? 10.703 -9.383 3.125 1 89.38 89 VAL B N 1
ATOM 2541 C CA . VAL B 1 89 ? 9.867 -9.922 2.064 1 89.38 89 VAL B CA 1
ATOM 2542 C C . VAL B 1 89 ? 9.648 -11.422 2.287 1 89.38 89 VAL B C 1
ATOM 2544 O O . VAL B 1 89 ? 10.609 -12.203 2.262 1 89.38 89 VAL B O 1
ATOM 2547 N N . ASP B 1 90 ? 8.414 -11.766 2.469 1 90.25 90 ASP B N 1
ATOM 2548 C CA . ASP B 1 90 ? 8.07 -13.141 2.812 1 90.25 90 ASP B CA 1
ATOM 2549 C C . ASP B 1 90 ? 7.547 -13.898 1.592 1 90.25 90 ASP B C 1
ATOM 2551 O O . ASP B 1 90 ? 7.465 -15.125 1.605 1 90.25 90 ASP B O 1
ATOM 2555 N N . GLY B 1 91 ? 7.227 -13.219 0.58 1 93.5 91 GLY B N 1
ATOM 2556 C CA . GLY B 1 91 ? 6.668 -13.875 -0.594 1 93.5 91 GLY B CA 1
ATOM 2557 C C . GLY B 1 91 ? 6.641 -12.977 -1.818 1 93.5 91 GLY B C 1
ATOM 2558 O O . GLY B 1 91 ? 6.801 -11.758 -1.706 1 93.5 91 GLY B O 1
ATOM 2559 N N . CYS B 1 92 ? 6.445 -13.641 -2.955 1 96.69 92 CYS B N 1
ATOM 2560 C CA . CYS B 1 92 ? 6.371 -12.883 -4.199 1 96.69 92 CYS B CA 1
ATOM 2561 C C . CYS B 1 92 ? 5.723 -13.703 -5.305 1 96.69 92 CYS B C 1
ATOM 2563 O O . CYS B 1 92 ? 5.605 -14.93 -5.184 1 96.69 92 CYS B O 1
ATOM 2565 N N . VAL B 1 93 ? 5.289 -13.023 -6.273 1 97.5 93 VAL B N 1
ATOM 2566 C CA . VAL B 1 93 ? 4.844 -13.609 -7.531 1 97.5 93 VAL B CA 1
ATOM 2567 C C . VAL B 1 93 ? 5.105 -12.641 -8.68 1 97.5 93 VAL B C 1
ATOM 2569 O O . VAL B 1 93 ? 5.047 -11.422 -8.5 1 97.5 93 VAL B O 1
ATOM 2572 N N . ARG B 1 94 ? 5.539 -13.203 -9.789 1 98 94 ARG B N 1
ATOM 2573 C CA . ARG B 1 94 ? 5.809 -12.414 -10.984 1 98 94 ARG B CA 1
ATOM 2574 C C . ARG B 1 94 ? 4.633 -12.484 -11.961 1 98 94 ARG B C 1
ATOM 2576 O O . ARG B 1 94 ? 4.082 -13.555 -12.203 1 98 94 ARG B O 1
ATOM 2583 N N . MET B 1 95 ? 4.191 -11.383 -12.508 1 98.56 95 MET B N 1
ATOM 2584 C CA . MET B 1 95 ? 3.104 -11.289 -13.484 1 98.56 95 MET B CA 1
ATOM 2585 C C . MET B 1 95 ? 3.611 -10.766 -14.82 1 98.56 95 MET B C 1
ATOM 2587 O O . MET B 1 95 ? 4.23 -9.695 -14.875 1 98.56 95 MET B O 1
ATOM 2591 N N . LEU B 1 96 ? 3.371 -11.461 -15.859 1 98.5 96 LEU B N 1
ATOM 2592 C CA . LEU B 1 96 ? 3.744 -11.07 -17.219 1 98.5 96 LEU B CA 1
ATOM 2593 C C . LEU B 1 96 ? 2.549 -11.172 -18.156 1 98.5 96 LEU B C 1
ATOM 2595 O O . LEU B 1 96 ? 1.761 -12.117 -18.062 1 98.5 96 LEU B O 1
ATOM 2599 N N . PRO B 1 97 ? 2.398 -10.25 -19.125 1 98.44 97 PRO B N 1
ATOM 2600 C CA . PRO B 1 97 ? 1.328 -10.383 -20.125 1 98.44 97 PRO B CA 1
ATOM 2601 C C . PRO B 1 97 ? 1.582 -11.523 -21.109 1 98.44 97 PRO B C 1
ATOM 2603 O O . PRO B 1 97 ? 2.729 -11.766 -21.5 1 98.44 97 PRO B O 1
ATOM 2606 N N . THR B 1 98 ? 0.531 -12.18 -21.516 1 98.31 98 THR B N 1
ATOM 2607 C CA . THR B 1 98 ? 0.691 -13.297 -22.453 1 98.31 98 THR B CA 1
ATOM 2608 C C . THR B 1 98 ? 0.897 -12.789 -23.875 1 98.31 98 THR B C 1
ATOM 2610 O O . THR B 1 98 ? 1.208 -13.57 -24.766 1 98.31 98 THR B O 1
ATOM 2613 N N . THR B 1 99 ? 0.76 -11.477 -24.047 1 98.06 99 THR B N 1
ATOM 2614 C CA . THR B 1 99 ? 1.023 -10.891 -25.359 1 98.06 99 THR B CA 1
ATOM 2615 C C . THR B 1 99 ? 2.523 -10.828 -25.625 1 98.06 99 THR B C 1
ATOM 2617 O O . THR B 1 99 ? 2.945 -10.547 -26.75 1 98.06 99 THR B O 1
ATOM 2620 N N . GLY B 1 100 ? 3.32 -11.039 -24.656 1 97.19 100 GLY B N 1
ATOM 2621 C CA . GLY B 1 100 ? 4.762 -11.188 -24.797 1 97.19 100 GLY B CA 1
ATOM 2622 C C . GLY B 1 100 ? 5.25 -12.578 -24.422 1 97.19 100 GLY B C 1
ATOM 2623 O O . GLY B 1 100 ? 4.465 -13.523 -24.375 1 97.19 100 GLY B O 1
ATOM 2624 N N . SER B 1 101 ? 6.57 -12.688 -24.266 1 96.75 101 SER B N 1
ATOM 2625 C CA . SER B 1 101 ? 7.188 -13.953 -23.859 1 96.75 101 SER B CA 1
ATOM 2626 C C . SER B 1 101 ? 6.742 -14.375 -22.469 1 96.75 101 SER B C 1
ATOM 2628 O O . SER B 1 101 ? 6.637 -13.539 -21.562 1 96.75 101 SER B O 1
ATOM 2630 N N . THR B 1 102 ? 6.43 -15.617 -22.281 1 96.56 102 THR B N 1
ATOM 2631 C CA . THR B 1 102 ? 6.074 -16.203 -21 1 96.56 102 THR B CA 1
ATOM 2632 C C . THR B 1 102 ? 6.809 -17.516 -20.781 1 96.56 102 THR B C 1
ATOM 2634 O O . THR B 1 102 ? 7.328 -18.109 -21.734 1 96.56 102 THR B O 1
ATOM 2637 N N . MET B 1 103 ? 6.816 -17.969 -19.547 1 94.31 103 MET B N 1
ATOM 2638 C CA . MET B 1 103 ? 7.438 -19.25 -19.234 1 94.31 103 MET B CA 1
ATOM 2639 C C . MET B 1 103 ? 6.676 -20.391 -19.875 1 94.31 103 MET B C 1
ATOM 2641 O O . MET B 1 103 ? 7.281 -21.328 -20.422 1 94.31 103 MET B O 1
ATOM 2645 N N . LEU B 1 104 ? 5.367 -20.328 -19.828 1 95.31 104 LEU B N 1
ATOM 2646 C CA . LEU B 1 104 ? 4.555 -21.391 -20.406 1 95.31 104 LEU B CA 1
ATOM 2647 C C . LEU B 1 104 ? 4.828 -21.531 -21.891 1 95.31 104 LEU B C 1
ATOM 2649 O O . LEU B 1 104 ? 5.105 -22.625 -22.375 1 95.31 104 LEU B O 1
ATOM 2653 N N . ARG B 1 105 ? 4.82 -20.453 -22.594 1 95.69 105 ARG B N 1
ATOM 2654 C CA . ARG B 1 105 ? 5.008 -20.438 -24.031 1 95.69 105 ARG B CA 1
ATOM 2655 C C . ARG B 1 105 ? 6.422 -20.875 -24.406 1 95.69 105 ARG B C 1
ATOM 2657 O O . ARG B 1 105 ? 6.609 -21.688 -25.312 1 95.69 105 ARG B O 1
ATOM 2664 N N . ASP B 1 106 ? 7.398 -20.375 -23.641 1 93.62 106 ASP B N 1
ATOM 2665 C CA . ASP B 1 106 ? 8.773 -20.438 -24.125 1 93.62 106 ASP B CA 1
ATOM 2666 C C . ASP B 1 106 ? 9.547 -21.547 -23.438 1 93.62 106 ASP B C 1
ATOM 2668 O O . ASP B 1 106 ? 10.539 -22.047 -23.969 1 93.62 106 ASP B O 1
ATOM 2672 N N . SER B 1 107 ? 9.125 -21.953 -22.203 1 89.31 107 SER B N 1
ATOM 2673 C CA . SER B 1 107 ? 9.922 -22.906 -21.438 1 89.31 107 SER B CA 1
ATOM 2674 C C . SER B 1 107 ? 9.133 -24.172 -21.141 1 89.31 107 SER B C 1
ATOM 2676 O O . SER B 1 107 ? 9.719 -25.234 -20.922 1 89.31 107 SER B O 1
ATOM 2678 N N . PHE B 1 108 ? 7.824 -24.062 -21.172 1 92.81 108 PHE B N 1
ATOM 2679 C CA . PHE B 1 108 ? 7.016 -25.188 -20.719 1 92.81 108 PHE B CA 1
ATOM 2680 C C . PHE B 1 108 ? 5.914 -25.5 -21.734 1 92.81 108 PHE B C 1
ATOM 2682 O O . PHE B 1 108 ? 4.785 -25.812 -21.359 1 92.81 108 PHE B O 1
ATOM 2689 N N . SER B 1 109 ? 6.23 -25.406 -22.953 1 93.25 109 SER B N 1
ATOM 2690 C CA . SER B 1 109 ? 5.242 -25.562 -24.016 1 93.25 109 SER B CA 1
ATOM 2691 C C . SER B 1 109 ? 4.668 -26.969 -24.031 1 93.25 109 SER B C 1
ATOM 2693 O O . SER B 1 109 ? 3.566 -27.188 -24.547 1 93.25 109 SER B O 1
ATOM 2695 N N . THR B 1 110 ? 5.395 -27.953 -23.484 1 91.81 110 THR B N 1
ATOM 2696 C CA . THR B 1 110 ? 4.926 -29.344 -23.438 1 91.81 110 THR B CA 1
ATOM 2697 C C . THR B 1 110 ? 3.645 -29.438 -22.609 1 91.81 110 THR B C 1
ATOM 2699 O O . THR B 1 110 ? 2.85 -30.359 -22.797 1 91.81 110 THR B O 1
ATOM 2702 N N . LEU B 1 111 ? 3.453 -28.484 -21.75 1 94 111 LEU B N 1
ATOM 2703 C CA . LEU B 1 111 ? 2.305 -28.516 -20.859 1 94 111 LEU B CA 1
ATOM 2704 C C . LEU B 1 111 ? 1.065 -27.938 -21.531 1 94 111 LEU B C 1
ATOM 2706 O O . LEU B 1 111 ? -0.023 -27.953 -20.953 1 94 111 LEU B O 1
ATOM 2710 N N . LEU B 1 112 ? 1.179 -27.531 -22.719 1 95 112 LEU B N 1
ATOM 2711 C CA . LEU B 1 112 ? 0.058 -26.953 -23.453 1 95 112 LEU B CA 1
ATOM 2712 C C . LEU B 1 112 ? -0.821 -28.031 -24.062 1 95 112 LEU B C 1
ATOM 2714 O O . LEU B 1 112 ? -1.976 -27.781 -24.406 1 95 112 LEU B O 1
ATOM 2718 N N . GLY B 1 113 ? -0.256 -29.203 -24.188 1 92.19 113 GLY B N 1
ATOM 2719 C CA . GLY B 1 113 ? -0.978 -30.25 -24.891 1 92.19 113 GLY B CA 1
ATOM 2720 C C . GLY B 1 113 ? -1.295 -29.875 -26.328 1 92.19 113 GLY B C 1
ATOM 2721 O O . GLY B 1 113 ? -0.392 -29.562 -27.109 1 92.19 113 GLY B O 1
ATOM 2722 N N . VAL B 1 114 ? -2.617 -29.859 -26.609 1 91.25 114 VAL B N 1
ATOM 2723 C CA . VAL B 1 114 ? -3.045 -29.594 -27.984 1 91.25 114 VAL B CA 1
ATOM 2724 C C . VAL B 1 114 ? -3.404 -28.109 -28.125 1 91.25 114 VAL B C 1
ATOM 2726 O O . VAL B 1 114 ? -3.75 -27.656 -29.219 1 91.25 114 VAL B O 1
ATOM 2729 N N . HIS B 1 115 ? -3.307 -27.375 -27.125 1 93.81 115 HIS B N 1
ATOM 2730 C CA . HIS B 1 115 ? -3.74 -25.984 -27.125 1 93.81 115 HIS B CA 1
ATOM 2731 C C . HIS B 1 115 ? -2.6 -25.047 -27.5 1 93.81 115 HIS B C 1
ATOM 2733 O O . HIS B 1 115 ? -1.438 -25.312 -27.188 1 93.81 115 HIS B O 1
ATOM 2739 N N . PRO B 1 116 ? -2.961 -24.031 -28.156 1 95.25 116 PRO B N 1
ATOM 2740 C CA . PRO B 1 116 ? -1.942 -22.984 -28.359 1 95.25 116 PRO B CA 1
ATOM 2741 C C . PRO B 1 116 ? -1.614 -22.234 -27.062 1 95.25 116 PRO B C 1
ATOM 2743 O O . PRO B 1 116 ? -2.432 -22.203 -26.141 1 95.25 116 PRO B O 1
ATOM 2746 N N . ALA B 1 117 ? -0.427 -21.688 -27.047 1 96.25 117 ALA B N 1
ATOM 2747 C CA . ALA B 1 117 ? -0.097 -20.828 -25.906 1 96.25 117 ALA B CA 1
ATOM 2748 C C . ALA B 1 117 ? -1.041 -19.625 -25.828 1 96.25 117 ALA B C 1
ATOM 2750 O O . ALA B 1 117 ? -1.346 -19 -26.844 1 96.25 117 ALA B O 1
ATOM 2751 N N . PRO B 1 118 ? -1.509 -19.312 -24.656 1 96.94 118 PRO B N 1
ATOM 2752 C CA . PRO B 1 118 ? -2.373 -18.141 -24.531 1 96.94 118 PRO B CA 1
ATOM 2753 C C . PRO B 1 118 ? -1.689 -16.844 -24.984 1 96.94 118 PRO B C 1
ATOM 2755 O O . PRO B 1 118 ? -0.528 -16.609 -24.656 1 96.94 118 PRO B O 1
ATOM 2758 N N . GLU B 1 119 ? -2.299 -16.109 -25.812 1 97.44 119 GLU B N 1
ATOM 2759 C CA . GLU B 1 119 ? -1.903 -14.789 -26.281 1 97.44 119 GLU B CA 1
ATOM 2760 C C . GLU B 1 119 ? -3.102 -13.844 -26.344 1 97.44 119 GLU B C 1
ATOM 2762 O O . GLU B 1 119 ? -3.734 -13.719 -27.391 1 97.44 119 GLU B O 1
ATOM 2767 N N . ASP B 1 120 ? -3.381 -13.227 -25.281 1 98 120 ASP B N 1
ATOM 2768 C CA . ASP B 1 120 ? -4.547 -12.367 -25.078 1 98 120 ASP B CA 1
ATOM 2769 C C . ASP B 1 120 ? -4.27 -11.289 -24.047 1 98 120 ASP B C 1
ATOM 2771 O O . ASP B 1 120 ? -3.725 -11.57 -22.969 1 98 120 ASP B O 1
ATOM 2775 N N . PRO B 1 121 ? -4.605 -10.055 -24.422 1 97.88 121 PRO B N 1
ATOM 2776 C CA . PRO B 1 121 ? -4.363 -8.984 -23.453 1 97.88 121 PRO B CA 1
ATOM 2777 C C . PRO B 1 121 ? -5.113 -9.18 -22.141 1 97.88 121 PRO B C 1
ATOM 2779 O O . PRO B 1 121 ? -4.738 -8.602 -21.109 1 97.88 121 PRO B O 1
ATOM 2782 N N . ARG B 1 122 ? -6.102 -9.992 -22.125 1 98.25 122 ARG B N 1
ATOM 2783 C CA . ARG B 1 122 ? -6.902 -10.227 -20.922 1 98.25 122 ARG B CA 1
ATOM 2784 C C . ARG B 1 122 ? -6.422 -11.461 -20.188 1 98.25 122 ARG B C 1
ATOM 2786 O O . ARG B 1 122 ? -7.062 -11.906 -19.219 1 98.25 122 ARG B O 1
ATOM 2793 N N . ILE B 1 123 ? -5.273 -12.023 -20.547 1 98.75 123 ILE B N 1
ATOM 2794 C CA . ILE B 1 123 ? -4.672 -13.172 -19.875 1 98.75 123 ILE B CA 1
ATOM 2795 C C . ILE B 1 123 ? -3.209 -12.875 -19.562 1 98.75 123 ILE B C 1
ATOM 2797 O O . ILE B 1 123 ? -2.424 -12.539 -20.453 1 98.75 123 ILE B O 1
ATOM 2801 N N . TRP B 1 124 ? -2.889 -12.969 -18.266 1 98.75 124 TRP B N 1
ATOM 2802 C CA . TRP B 1 124 ? -1.506 -12.812 -17.828 1 98.75 124 TRP B CA 1
ATOM 2803 C C . TRP B 1 124 ? -0.973 -14.109 -17.234 1 98.75 124 TRP B C 1
ATOM 2805 O O . TRP B 1 124 ? -1.748 -14.977 -16.828 1 98.75 124 TRP B O 1
ATOM 2815 N N . GLU B 1 125 ? 0.328 -14.25 -17.234 1 98.62 125 GLU B N 1
ATOM 2816 C CA . GLU B 1 125 ? 0.973 -15.398 -16.594 1 98.62 125 GLU B CA 1
ATOM 2817 C C . GLU B 1 125 ? 1.512 -15.023 -15.211 1 98.62 125 GLU B C 1
ATOM 2819 O O . GLU B 1 125 ? 2.139 -13.977 -15.039 1 98.62 125 GLU B O 1
ATOM 2824 N N . SER B 1 126 ? 1.188 -15.828 -14.266 1 98.44 126 SER B N 1
ATOM 2825 C CA . SER B 1 126 ? 1.904 -15.758 -13 1 98.44 126 SER B CA 1
ATOM 2826 C C . SER B 1 126 ? 3.021 -16.797 -12.938 1 98.44 126 SER B C 1
ATOM 2828 O O . SER B 1 126 ? 2.855 -17.922 -13.406 1 98.44 126 SER B O 1
ATOM 2830 N N . SER B 1 127 ? 4.211 -16.422 -12.484 1 95.81 127 SER B N 1
ATOM 2831 C CA . SER B 1 127 ? 5.348 -17.312 -12.281 1 95.81 127 SER B CA 1
ATOM 2832 C C . SER B 1 127 ? 6.16 -16.891 -11.055 1 95.81 127 SER B C 1
ATOM 2834 O O . SER B 1 127 ? 5.879 -15.875 -10.43 1 95.81 127 SER B O 1
ATOM 2836 N N . ARG B 1 128 ? 7.062 -17.766 -10.633 1 93.69 128 ARG B N 1
ATOM 2837 C CA . ARG B 1 128 ? 7.965 -17.516 -9.508 1 93.69 128 ARG B CA 1
ATOM 2838 C C . ARG B 1 128 ? 7.188 -17.234 -8.234 1 93.69 128 ARG B C 1
ATOM 2840 O O . ARG B 1 128 ? 7.441 -16.234 -7.555 1 93.69 128 ARG B O 1
ATOM 2847 N N . PHE B 1 129 ? 6.203 -18 -8.039 1 94.06 129 PHE B N 1
ATOM 2848 C CA . PHE B 1 129 ? 5.473 -17.953 -6.781 1 94.06 129 PHE B CA 1
ATOM 2849 C C . PHE B 1 129 ? 6.32 -18.516 -5.645 1 94.06 129 PHE B C 1
ATOM 2851 O O . PHE B 1 129 ? 6.641 -19.703 -5.625 1 94.06 129 PHE B O 1
ATOM 2858 N N . ALA B 1 130 ? 6.727 -17.656 -4.711 1 91.75 130 ALA B N 1
ATOM 2859 C CA . ALA B 1 130 ? 7.609 -18.062 -3.617 1 91.75 130 ALA B CA 1
ATOM 2860 C C . ALA B 1 130 ? 7.109 -17.516 -2.283 1 91.75 130 ALA B C 1
ATOM 2862 O O . ALA B 1 130 ? 6.656 -16.375 -2.205 1 91.75 130 ALA B O 1
ATOM 2863 N N . LEU B 1 131 ? 7.074 -18.375 -1.331 1 90.75 131 LEU B N 1
ATOM 2864 C CA . LEU B 1 131 ? 6.773 -17.984 0.045 1 90.75 131 LEU B CA 1
ATOM 2865 C C . LEU B 1 131 ? 7.812 -18.562 1.005 1 90.75 131 LEU B C 1
ATOM 2867 O O . LEU B 1 131 ? 8.211 -19.719 0.877 1 90.75 131 LEU B O 1
ATOM 2871 N N . ASP B 1 132 ? 8.328 -17.75 1.836 1 87.81 132 ASP B N 1
ATOM 2872 C CA . ASP B 1 132 ? 9.211 -18.125 2.932 1 87.81 132 ASP B CA 1
ATOM 2873 C C . ASP B 1 132 ? 8.672 -17.625 4.27 1 87.81 132 ASP B C 1
ATOM 2875 O O . ASP B 1 132 ? 9.031 -16.531 4.715 1 87.81 132 ASP B O 1
ATOM 2879 N N . LEU B 1 133 ? 7.844 -18.484 4.883 1 84.5 133 LEU B N 1
ATOM 2880 C CA . LEU B 1 133 ? 7.184 -18.109 6.133 1 84.5 133 LEU B CA 1
ATOM 2881 C C . LEU B 1 133 ? 7.73 -18.922 7.301 1 84.5 133 LEU B C 1
ATOM 2883 O O . LEU B 1 133 ? 8.102 -20.094 7.129 1 84.5 133 LEU B O 1
ATOM 2887 N N . PRO B 1 134 ? 7.773 -18.297 8.422 1 79.25 134 PRO B N 1
ATOM 2888 C CA . PRO B 1 134 ? 8.156 -19.094 9.594 1 79.25 134 PRO B CA 1
ATOM 2889 C C . PRO B 1 134 ? 7.129 -20.172 9.938 1 79.25 134 PRO B C 1
ATOM 2891 O O . PRO B 1 134 ? 5.953 -20.031 9.594 1 79.25 134 PRO B O 1
ATOM 2894 N N . PRO B 1 135 ? 7.625 -21.188 10.562 1 78.62 135 PRO B N 1
ATOM 2895 C CA . PRO B 1 135 ? 6.699 -22.266 10.953 1 78.62 135 PRO B CA 1
ATOM 2896 C C . PRO B 1 135 ? 5.527 -21.75 11.789 1 78.62 135 PRO B C 1
ATOM 2898 O O . PRO B 1 135 ? 4.453 -22.359 11.781 1 78.62 135 PRO B O 1
ATOM 2901 N N . SER B 1 136 ? 5.73 -20.719 12.477 1 81.06 136 SER B N 1
ATOM 2902 C CA . SER B 1 136 ? 4.727 -20.172 13.383 1 81.06 136 SER B CA 1
ATOM 2903 C C . SER B 1 136 ? 3.73 -19.281 12.641 1 81.06 136 SER B C 1
ATOM 2905 O O . SER B 1 136 ? 2.775 -18.781 13.242 1 81.06 136 SER B O 1
ATOM 2907 N N . ALA B 1 137 ? 3.904 -19.219 11.352 1 82.38 137 ALA B N 1
ATOM 2908 C CA . ALA B 1 137 ? 3.002 -18.344 10.594 1 82.38 137 ALA B CA 1
ATOM 2909 C C . ALA B 1 137 ? 1.561 -18.828 10.695 1 82.38 137 ALA B C 1
ATOM 2911 O O . ALA B 1 137 ? 1.3 -20.031 10.625 1 82.38 137 ALA B O 1
ATOM 2912 N N . PRO B 1 138 ? 0.666 -17.906 10.906 1 84.81 138 PRO B N 1
ATOM 2913 C CA . PRO B 1 138 ? -0.74 -18.297 11.031 1 84.81 138 PRO B CA 1
ATOM 2914 C C . PRO B 1 138 ? -1.261 -19.031 9.797 1 84.81 138 PRO B C 1
ATOM 2916 O O . PRO B 1 138 ? -0.83 -18.75 8.68 1 84.81 138 PRO B O 1
ATOM 2919 N N . LYS B 1 139 ? -2.162 -19.984 10.086 1 89.62 139 LYS B N 1
ATOM 2920 C CA . LYS B 1 139 ? -2.76 -20.797 9.031 1 89.62 139 LYS B CA 1
ATOM 2921 C C . LYS B 1 139 ? -4.281 -20.797 9.133 1 89.62 139 LYS B C 1
ATOM 2923 O O . LYS B 1 139 ? -4.836 -20.578 10.211 1 89.62 139 LYS B O 1
ATOM 2928 N N . GLN B 1 140 ? -4.902 -20.922 8.086 1 87.5 140 GLN B N 1
ATOM 2929 C CA . GLN B 1 140 ? -6.332 -21.172 7.973 1 87.5 140 GLN B CA 1
ATOM 2930 C C . GLN B 1 140 ? -6.609 -22.422 7.141 1 87.5 140 GLN B C 1
ATOM 2932 O O . GLN B 1 140 ? -6.203 -22.5 5.98 1 87.5 140 GLN B O 1
ATOM 2937 N N . ALA B 1 141 ? -7.258 -23.422 7.762 1 89.62 141 ALA B N 1
ATOM 2938 C CA . ALA B 1 141 ? -7.562 -24.688 7.117 1 89.62 141 ALA B CA 1
ATOM 2939 C C . ALA B 1 141 ? -6.297 -25.344 6.555 1 89.62 141 ALA B C 1
ATOM 2941 O O . ALA B 1 141 ? -6.289 -25.812 5.418 1 89.62 141 ALA B O 1
ATOM 2942 N N . GLY B 1 142 ? -5.176 -25.172 7.258 1 89.69 142 GLY B N 1
ATOM 2943 C CA . GLY B 1 142 ? -3.936 -25.844 6.898 1 89.69 142 GLY B CA 1
ATOM 2944 C C . GLY B 1 142 ? -3.125 -25.078 5.867 1 89.69 142 GLY B C 1
ATOM 2945 O O . GLY B 1 142 ? -2.027 -25.5 5.496 1 89.69 142 GLY B O 1
ATOM 2946 N N . ILE B 1 143 ? -3.639 -24 5.344 1 92.06 143 ILE B N 1
ATOM 2947 C CA . ILE B 1 143 ? -2.955 -23.156 4.375 1 92.06 143 ILE B CA 1
ATOM 2948 C C . ILE B 1 143 ? -2.498 -21.859 5.051 1 92.06 143 ILE B C 1
ATOM 2950 O O . ILE B 1 143 ? -3.25 -21.25 5.816 1 92.06 143 ILE B O 1
ATOM 2954 N N . ALA B 1 144 ? -1.256 -21.516 4.812 1 90.69 144 ALA B N 1
ATOM 2955 C CA . ALA B 1 144 ? -0.729 -20.297 5.406 1 90.69 144 ALA B CA 1
ATOM 2956 C C . ALA B 1 144 ? -1.541 -19.078 4.965 1 90.69 144 ALA B C 1
ATOM 2958 O O . ALA B 1 144 ? -1.925 -18.969 3.797 1 90.69 144 ALA B O 1
ATOM 2959 N N . LEU B 1 145 ? -1.763 -18.141 5.855 1 91.12 145 LEU B N 1
ATOM 2960 C CA . LEU B 1 145 ? -2.506 -16.922 5.531 1 91.12 145 LEU B CA 1
ATOM 2961 C C . LEU B 1 145 ? -1.807 -16.141 4.426 1 91.12 145 LEU B C 1
ATOM 2963 O O . LEU B 1 145 ? -2.467 -15.555 3.564 1 91.12 145 LEU B O 1
ATOM 2967 N N . GLY B 1 146 ? -0.484 -16.125 4.496 1 91.5 146 GLY B N 1
ATOM 2968 C CA . GLY B 1 146 ? 0.279 -15.461 3.451 1 91.5 146 GLY B CA 1
ATOM 2969 C C . GLY B 1 146 ? -0.019 -15.992 2.062 1 91.5 146 GLY B C 1
ATOM 2970 O O . GLY B 1 146 ? -0.007 -15.242 1.088 1 91.5 146 GLY B O 1
ATOM 2971 N N . THR B 1 147 ? -0.319 -17.297 1.968 1 93.56 147 THR B N 1
ATOM 2972 C CA . THR B 1 147 ? -0.686 -17.906 0.691 1 93.56 147 THR B CA 1
ATOM 2973 C C . THR B 1 147 ? -2.021 -17.359 0.2 1 93.56 147 THR B C 1
ATOM 2975 O O . THR B 1 147 ? -2.146 -16.953 -0.961 1 93.56 147 THR B O 1
ATOM 2978 N N . TYR B 1 148 ? -2.969 -17.312 1.092 1 94.5 148 TYR B N 1
ATOM 2979 C CA . TYR B 1 148 ? -4.262 -16.734 0.754 1 94.5 148 TYR B CA 1
ATOM 2980 C C . TYR B 1 148 ? -4.109 -15.289 0.292 1 94.5 148 TYR B C 1
ATOM 2982 O O . TYR B 1 148 ? -4.754 -14.867 -0.67 1 94.5 148 TYR B O 1
ATOM 2990 N N . GLU B 1 149 ? -3.264 -14.578 0.965 1 94.19 149 GLU B N 1
ATOM 2991 C CA . GLU B 1 149 ? -3.045 -13.172 0.623 1 94.19 149 GLU B CA 1
ATOM 2992 C C . GLU B 1 149 ? -2.447 -13.031 -0.773 1 94.19 149 GLU B C 1
ATOM 2994 O O . GLU B 1 149 ? -2.869 -12.172 -1.552 1 94.19 149 GLU B O 1
ATOM 2999 N N . LEU B 1 150 ? -1.501 -13.852 -1.057 1 95.88 150 LEU B N 1
ATOM 3000 C CA . LEU B 1 150 ? -0.9 -13.797 -2.385 1 95.88 150 LEU B CA 1
ATOM 3001 C C . LEU B 1 150 ? -1.926 -14.141 -3.461 1 95.88 150 LEU B C 1
ATOM 3003 O O . LEU B 1 150 ? -1.98 -13.484 -4.504 1 95.88 150 LEU B O 1
ATOM 3007 N N . PHE B 1 151 ? -2.754 -15.125 -3.201 1 97.69 151 PHE B N 1
ATOM 3008 C CA . PHE B 1 151 ? -3.807 -15.469 -4.148 1 97.69 151 PHE B CA 1
ATOM 3009 C C . PHE B 1 151 ? -4.781 -14.312 -4.324 1 97.69 151 PHE B C 1
ATOM 3011 O O . PHE B 1 151 ? -5.09 -13.922 -5.453 1 97.69 151 PHE B O 1
ATOM 3018 N N . ALA B 1 152 ? -5.195 -13.781 -3.227 1 97.31 152 ALA B N 1
ATOM 3019 C CA . ALA B 1 152 ? -6.105 -12.641 -3.281 1 97.31 152 ALA B CA 1
ATOM 3020 C C . ALA B 1 152 ? -5.48 -11.469 -4.039 1 97.31 152 ALA B C 1
ATOM 3022 O O . ALA B 1 152 ? -6.133 -10.844 -4.875 1 97.31 152 ALA B O 1
ATOM 3023 N N . GLY B 1 153 ? -4.227 -11.211 -3.723 1 97.81 153 GLY B N 1
ATOM 3024 C CA . GLY B 1 153 ? -3.512 -10.148 -4.414 1 97.81 153 GLY B CA 1
ATOM 3025 C C . GLY B 1 153 ? -3.432 -10.359 -5.914 1 97.81 153 GLY B C 1
ATOM 3026 O O . GLY B 1 153 ? -3.586 -9.414 -6.684 1 97.81 153 GLY B O 1
ATOM 3027 N N . MET B 1 154 ? -3.217 -11.57 -6.316 1 98.44 154 MET B N 1
ATOM 3028 C CA . MET B 1 154 ? -3.18 -11.883 -7.742 1 98.44 154 MET B CA 1
ATOM 3029 C C . MET B 1 154 ? -4.531 -11.617 -8.391 1 98.44 154 MET B C 1
ATOM 3031 O O . MET B 1 154 ? -4.594 -11.07 -9.5 1 98.44 154 MET B O 1
ATOM 3035 N N . ILE B 1 155 ? -5.598 -11.977 -7.754 1 98.5 155 ILE B N 1
ATOM 3036 C CA . ILE B 1 155 ? -6.926 -11.734 -8.305 1 98.5 155 ILE B CA 1
ATOM 3037 C C . ILE B 1 155 ? -7.203 -10.234 -8.336 1 98.5 155 ILE B C 1
ATOM 3039 O O . ILE B 1 155 ? -7.719 -9.711 -9.336 1 98.5 155 ILE B O 1
ATOM 3043 N N . GLU B 1 156 ? -6.867 -9.555 -7.254 1 97.62 156 GLU B N 1
ATOM 3044 C CA . GLU B 1 156 ? -7.047 -8.109 -7.227 1 97.62 156 GLU B CA 1
ATOM 3045 C C . GLU B 1 156 ? -6.273 -7.43 -8.352 1 97.62 156 GLU B C 1
ATOM 3047 O O . GLU B 1 156 ? -6.777 -6.512 -9 1 97.62 156 GLU B O 1
ATOM 3052 N N . PHE B 1 157 ? -5.059 -7.895 -8.562 1 98.12 157 PHE B N 1
ATOM 3053 C CA . PHE B 1 157 ? -4.266 -7.41 -9.688 1 98.12 157 PHE B CA 1
ATOM 3054 C C . PHE B 1 157 ? -5.023 -7.586 -10.992 1 98.12 157 PHE B C 1
ATOM 3056 O O . PHE B 1 157 ? -5.141 -6.645 -11.781 1 98.12 157 PHE B O 1
ATOM 3063 N N . GLY B 1 158 ? -5.508 -8.758 -11.18 1 98.44 158 GLY B N 1
ATOM 3064 C CA . GLY B 1 158 ? -6.238 -9.047 -12.398 1 98.44 158 GLY B CA 1
ATOM 3065 C C . GLY B 1 158 ? -7.484 -8.195 -12.562 1 98.44 158 GLY B C 1
ATOM 3066 O O . GLY B 1 158 ? -7.758 -7.688 -13.656 1 98.44 158 GLY B O 1
ATOM 3067 N N . LEU B 1 159 ? -8.242 -8.047 -11.516 1 97.5 159 LEU B N 1
ATOM 3068 C CA . LEU B 1 159 ? -9.461 -7.246 -11.555 1 97.5 159 LEU B CA 1
ATOM 3069 C C . LEU B 1 159 ? -9.148 -5.797 -11.906 1 97.5 159 LEU B C 1
ATOM 3071 O O . LEU B 1 159 ? -9.867 -5.172 -12.688 1 97.5 159 LEU B O 1
ATOM 3075 N N . SER B 1 160 ? -8.047 -5.34 -11.375 1 96.06 160 SER B N 1
ATOM 3076 C CA . SER B 1 160 ? -7.676 -3.945 -11.594 1 96.06 160 SER B CA 1
ATOM 3077 C C . SER B 1 160 ? -7.297 -3.697 -13.047 1 96.06 160 SER B C 1
ATOM 3079 O O . SER B 1 160 ? -7.262 -2.551 -13.5 1 96.06 160 SER B O 1
ATOM 3081 N N . ARG B 1 161 ? -7.043 -4.734 -13.797 1 96.38 161 ARG B N 1
ATOM 3082 C CA . ARG B 1 161 ? -6.598 -4.629 -15.188 1 96.38 161 ARG B CA 1
ATOM 3083 C C . ARG B 1 161 ? -7.59 -5.297 -16.125 1 96.38 161 ARG B C 1
ATOM 3085 O O . ARG B 1 161 ? -7.273 -5.539 -17.297 1 96.38 161 ARG B O 1
ATOM 3092 N N . ASP B 1 162 ? -8.688 -5.688 -15.609 1 96.69 162 ASP B N 1
ATOM 3093 C CA . ASP B 1 162 ? -9.781 -6.289 -16.359 1 96.69 162 ASP B CA 1
ATOM 3094 C C . ASP B 1 162 ? -9.344 -7.59 -17.016 1 96.69 162 ASP B C 1
ATOM 3096 O O . ASP B 1 162 ? -9.664 -7.836 -18.188 1 96.69 162 ASP B O 1
ATOM 3100 N N . LEU B 1 163 ? -8.562 -8.336 -16.328 1 98 163 LEU B N 1
ATOM 3101 C CA . LEU B 1 163 ? -8.164 -9.648 -16.828 1 98 163 LEU B CA 1
ATOM 3102 C C . LEU B 1 163 ? -9.312 -10.648 -16.703 1 98 163 LEU B C 1
ATOM 3104 O O . LEU B 1 163 ? -10.117 -10.562 -15.766 1 98 163 LEU B O 1
ATOM 3108 N N . ALA B 1 164 ? -9.312 -11.57 -17.609 1 98.5 164 ALA B N 1
ATOM 3109 C CA . ALA B 1 164 ? -10.258 -12.68 -17.547 1 98.5 164 ALA B CA 1
ATOM 3110 C C . ALA B 1 164 ? -9.68 -13.859 -16.766 1 98.5 164 ALA B C 1
ATOM 3112 O O . ALA B 1 164 ? -10.398 -14.547 -16.047 1 98.5 164 ALA B O 1
ATOM 3113 N N . SER B 1 165 ? -8.359 -14 -16.969 1 98.62 165 SER B N 1
ATOM 3114 C CA . SER B 1 165 ? -7.734 -15.141 -16.297 1 98.62 165 SER B CA 1
ATOM 3115 C C . SER B 1 165 ? -6.23 -14.938 -16.141 1 98.62 165 SER B C 1
ATOM 3117 O O . SER B 1 165 ? -5.648 -14.047 -16.766 1 98.62 165 SER B O 1
ATOM 3119 N N . ILE B 1 166 ? -5.695 -15.695 -15.242 1 98.81 166 ILE B N 1
ATOM 3120 C CA . ILE B 1 166 ? -4.258 -15.836 -15.047 1 98.81 166 ILE B CA 1
ATOM 3121 C C . ILE B 1 166 ? -3.828 -17.266 -15.391 1 98.81 166 ILE B C 1
ATOM 3123 O O . ILE B 1 166 ? -4.387 -18.234 -14.875 1 98.81 166 ILE B O 1
ATOM 3127 N N . VAL B 1 167 ? -2.904 -17.359 -16.297 1 98.56 167 VAL B N 1
ATOM 3128 C CA . VAL B 1 167 ? -2.387 -18.688 -16.625 1 98.56 167 VAL B CA 1
ATOM 3129 C C . VAL B 1 167 ? -1.12 -18.969 -15.82 1 98.56 167 VAL B C 1
ATOM 3131 O O . VAL B 1 167 ? -0.349 -18.047 -15.523 1 98.56 167 VAL B O 1
ATOM 3134 N N . THR B 1 168 ? -0.941 -20.172 -15.422 1 97.88 168 THR B N 1
ATOM 3135 C CA . THR B 1 168 ? 0.23 -20.5 -14.617 1 97.88 168 THR B CA 1
ATOM 3136 C C . THR B 1 168 ? 0.68 -21.938 -14.859 1 97.88 168 THR B C 1
ATOM 3138 O O . THR B 1 168 ? -0.109 -22.766 -15.305 1 97.88 168 THR B O 1
ATOM 3141 N N . VAL B 1 169 ? 1.968 -22.172 -14.664 1 94.94 169 VAL B N 1
ATOM 3142 C CA . VAL B 1 169 ? 2.561 -23.5 -14.539 1 94.94 169 VAL B CA 1
ATOM 3143 C C . VAL B 1 169 ? 2.82 -23.812 -13.062 1 94.94 169 VAL B C 1
ATOM 3145 O O . VAL B 1 169 ? 3.416 -23 -12.352 1 94.94 169 VAL B O 1
ATOM 3148 N N . THR B 1 170 ? 2.303 -24.875 -12.633 1 94.12 170 THR B N 1
ATOM 3149 C CA . THR B 1 170 ? 2.463 -25.203 -11.227 1 94.12 170 THR B CA 1
ATOM 3150 C C . THR B 1 170 ? 2.59 -26.719 -11.039 1 94.12 170 THR B C 1
ATOM 3152 O O . THR B 1 170 ? 2.541 -27.484 -12.008 1 94.12 170 THR B O 1
ATOM 3155 N N . ASP B 1 171 ? 2.906 -27.141 -9.836 1 90.56 171 ASP B N 1
ATOM 3156 C CA . ASP B 1 171 ? 2.932 -28.578 -9.562 1 90.56 171 ASP B CA 1
ATOM 3157 C C . ASP B 1 171 ? 1.636 -29.031 -8.898 1 90.56 171 ASP B C 1
ATOM 3159 O O . ASP B 1 171 ? 0.796 -28.203 -8.531 1 90.56 171 ASP B O 1
ATOM 3163 N N . LEU B 1 172 ? 1.504 -30.312 -8.734 1 91.75 172 LEU B N 1
ATOM 3164 C CA . LEU B 1 172 ? 0.242 -30.875 -8.266 1 91.75 172 LEU B CA 1
ATOM 3165 C C . LEU B 1 172 ? -0.003 -30.5 -6.805 1 91.75 172 LEU B C 1
ATOM 3167 O O . LEU B 1 172 ? -1.151 -30.406 -6.367 1 91.75 172 LEU B O 1
ATOM 3171 N N . ARG B 1 173 ? 1.036 -30.344 -6.074 1 88.12 173 ARG B N 1
ATOM 3172 C CA . ARG B 1 173 ? 0.88 -29.922 -4.688 1 88.12 173 ARG B CA 1
ATOM 3173 C C . ARG B 1 173 ? 0.225 -28.547 -4.602 1 88.12 173 ARG B C 1
ATOM 3175 O O . ARG B 1 173 ? -0.756 -28.359 -3.879 1 88.12 173 ARG B O 1
ATOM 3182 N N . ILE B 1 174 ? 0.722 -27.594 -5.383 1 91.38 174 ILE B N 1
ATOM 3183 C CA . ILE B 1 174 ? 0.174 -26.234 -5.371 1 91.38 174 ILE B CA 1
ATOM 3184 C C . ILE B 1 174 ? -1.224 -26.234 -5.988 1 91.38 174 ILE B C 1
ATOM 3186 O O . ILE B 1 174 ? -2.104 -25.5 -5.547 1 91.38 174 ILE B O 1
ATOM 3190 N N . GLU B 1 175 ? -1.391 -27.047 -7 1 95 175 GLU B N 1
ATOM 3191 C CA . GLU B 1 175 ? -2.727 -27.141 -7.578 1 95 175 GLU B CA 1
ATOM 3192 C C . GLU B 1 175 ? -3.758 -27.516 -6.516 1 95 175 GLU B C 1
ATOM 3194 O O . GLU B 1 175 ? -4.863 -26.969 -6.496 1 95 175 GLU B O 1
ATOM 3199 N N . ARG B 1 176 ? -3.436 -28.469 -5.664 1 95 176 ARG B N 1
ATOM 3200 C CA . ARG B 1 176 ? -4.336 -28.891 -4.594 1 95 176 ARG B CA 1
ATOM 3201 C C . ARG B 1 176 ? -4.605 -27.734 -3.631 1 95 176 ARG B C 1
ATOM 3203 O O . ARG B 1 176 ? -5.734 -27.562 -3.17 1 95 176 ARG B O 1
ATOM 3210 N N . ILE B 1 177 ? -3.59 -26.984 -3.363 1 94.75 177 ILE B N 1
ATOM 3211 C CA . ILE B 1 177 ? -3.725 -25.844 -2.473 1 94.75 177 ILE B CA 1
ATOM 3212 C C . ILE B 1 177 ? -4.652 -24.812 -3.105 1 94.75 177 ILE B C 1
ATOM 3214 O O . ILE B 1 177 ? -5.508 -24.234 -2.428 1 94.75 177 ILE B O 1
ATOM 3218 N N . LEU B 1 178 ? -4.496 -24.578 -4.367 1 96.94 178 LEU B N 1
ATOM 3219 C CA . LEU B 1 178 ? -5.363 -23.672 -5.098 1 96.94 178 LEU B CA 1
ATOM 3220 C C . LEU B 1 178 ? -6.824 -24.094 -4.984 1 96.94 178 LEU B C 1
ATOM 3222 O O . LEU B 1 178 ? -7.695 -23.281 -4.676 1 96.94 178 LEU B O 1
ATOM 3226 N N . ARG B 1 179 ? -7.047 -25.328 -5.215 1 97.56 179 ARG B N 1
ATOM 3227 C CA . ARG B 1 179 ? -8.398 -25.859 -5.156 1 97.56 179 ARG B CA 1
ATOM 3228 C C . ARG B 1 179 ? -8.992 -25.703 -3.758 1 97.56 179 ARG B C 1
ATOM 3230 O O . ARG B 1 179 ? -10.133 -25.266 -3.605 1 97.56 179 ARG B O 1
ATOM 3237 N N . ARG B 1 180 ? -8.258 -26.016 -2.777 1 96.94 180 ARG B N 1
ATOM 3238 C CA . ARG B 1 180 ? -8.719 -25.938 -1.395 1 96.94 180 ARG B CA 1
ATOM 3239 C C . ARG B 1 180 ? -8.961 -24.484 -0.994 1 96.94 180 ARG B C 1
ATOM 3241 O O . ARG B 1 180 ? -9.859 -24.188 -0.2 1 96.94 180 ARG B O 1
ATOM 3248 N N . ALA B 1 181 ? -8.188 -23.625 -1.53 1 97.06 181 ALA B N 1
ATOM 3249 C CA . ALA B 1 181 ? -8.312 -22.203 -1.21 1 97.06 181 ALA B CA 1
ATOM 3250 C C . ALA B 1 181 ? -9.531 -21.594 -1.894 1 97.06 181 ALA B C 1
ATOM 3252 O O . ALA B 1 181 ? -9.938 -20.484 -1.567 1 97.06 181 ALA B O 1
ATOM 3253 N N . GLY B 1 182 ? -10.125 -22.312 -2.867 1 97.69 182 GLY B N 1
ATOM 3254 C CA . GLY B 1 182 ? -11.312 -21.828 -3.555 1 97.69 182 GLY B CA 1
ATOM 3255 C C . GLY B 1 182 ? -11.008 -21.203 -4.902 1 97.69 182 GLY B C 1
ATOM 3256 O O . GLY B 1 182 ? -11.781 -20.391 -5.402 1 97.69 182 GLY B O 1
ATOM 3257 N N . TRP B 1 183 ? -9.883 -21.5 -5.441 1 98.38 183 TRP B N 1
ATOM 3258 C CA . TRP B 1 183 ? -9.43 -20.969 -6.719 1 98.38 183 TRP B CA 1
ATOM 3259 C C . TRP B 1 183 ? -8.898 -22.078 -7.621 1 98.38 183 TRP B C 1
ATOM 3261 O O . TRP B 1 183 ? -7.715 -22.094 -7.961 1 98.38 183 TRP B O 1
ATOM 3271 N N . PRO B 1 184 ? -9.789 -22.938 -8.047 1 98.56 184 PRO B N 1
ATOM 3272 C CA . PRO B 1 184 ? -9.352 -24.141 -8.773 1 98.56 184 PRO B CA 1
ATOM 3273 C C . PRO B 1 184 ? -8.727 -23.797 -10.125 1 98.56 184 PRO B C 1
ATOM 3275 O O . PRO B 1 184 ? -9.195 -22.891 -10.82 1 98.56 184 PRO B O 1
ATOM 3278 N N . LEU B 1 185 ? -7.703 -24.547 -10.43 1 98.38 185 LEU B N 1
ATOM 3279 C CA . LEU B 1 185 ? -7.031 -24.453 -11.719 1 98.38 185 LEU B CA 1
ATOM 3280 C C . LEU B 1 185 ? -7.812 -25.219 -12.781 1 98.38 185 LEU B C 1
ATOM 3282 O O . LEU B 1 185 ? -8.211 -26.375 -12.57 1 98.38 185 LEU B O 1
ATOM 3286 N N . GLU B 1 186 ? -8.117 -24.5 -13.867 1 98.19 186 GLU B N 1
ATOM 3287 C CA . GLU B 1 186 ? -8.633 -25.203 -15.047 1 98.19 186 GLU B CA 1
ATOM 3288 C C . GLU B 1 186 ? -7.5 -25.656 -15.961 1 98.19 186 GLU B C 1
ATOM 3290 O O . GLU B 1 186 ? -6.961 -24.859 -16.734 1 98.19 186 GLU B O 1
ATOM 3295 N N . ARG B 1 187 ? -7.277 -26.891 -16.016 1 97.62 187 ARG B N 1
ATOM 3296 C CA . ARG B 1 187 ? -6.105 -27.453 -16.672 1 97.62 187 ARG B CA 1
ATOM 3297 C C . ARG B 1 187 ? -6.195 -27.266 -18.188 1 97.62 187 ARG B C 1
ATOM 3299 O O . ARG B 1 187 ? -7.27 -27.438 -18.766 1 97.62 187 ARG B O 1
ATOM 3306 N N . LEU B 1 188 ? -5.043 -27 -18.75 1 96.5 188 LEU B N 1
ATOM 3307 C CA . LEU B 1 188 ? -4.93 -27 -20.203 1 96.5 188 LEU B CA 1
ATOM 3308 C C . LEU B 1 188 ? -4.664 -28.406 -20.734 1 96.5 188 LEU B C 1
ATOM 3310 O O . LEU B 1 188 ? -5.059 -28.75 -21.844 1 96.5 188 LEU B O 1
ATOM 3314 N N . SER B 1 189 ? -3.951 -29.188 -19.938 1 93.88 189 SER B N 1
ATOM 3315 C CA . SER B 1 189 ? -3.58 -30.547 -20.312 1 93.88 189 SER B CA 1
ATOM 3316 C C . SER B 1 189 ? -3.314 -31.406 -19.062 1 93.88 189 SER B C 1
ATOM 3318 O O . SER B 1 189 ? -3.361 -30.906 -17.938 1 93.88 189 SER B O 1
ATOM 3320 N N . ASP B 1 190 ? -3.029 -32.656 -19.359 1 94.94 190 ASP B N 1
ATOM 3321 C CA . ASP B 1 190 ? -2.715 -33.531 -18.25 1 94.94 190 ASP B CA 1
ATOM 3322 C C . ASP B 1 190 ? -1.347 -33.219 -17.656 1 94.94 190 ASP B C 1
ATOM 3324 O O . ASP B 1 190 ? -0.467 -32.719 -18.344 1 94.94 190 ASP B O 1
ATOM 3328 N N . PRO B 1 191 ? -1.275 -33.531 -16.359 1 94.94 191 PRO B N 1
ATOM 3329 C CA . PRO B 1 191 ? 0.031 -33.312 -15.734 1 94.94 191 PRO B CA 1
ATOM 3330 C C . PRO B 1 191 ? 1.152 -34.094 -16.438 1 94.94 191 PRO B C 1
ATOM 3332 O O . PRO B 1 191 ? 0.926 -35.188 -16.969 1 94.94 191 PRO B O 1
ATOM 3335 N N . GLN B 1 192 ? 2.295 -33.5 -16.469 1 92.56 192 GLN B N 1
ATOM 3336 C CA . GLN B 1 192 ? 3.496 -34.094 -17.031 1 92.56 192 GLN B CA 1
ATOM 3337 C C . GLN B 1 192 ? 4.664 -34 -16.047 1 92.56 192 GLN B C 1
ATOM 3339 O O . GLN B 1 192 ? 4.727 -33.094 -15.234 1 92.56 192 GLN B O 1
ATOM 3344 N N . THR B 1 193 ? 5.559 -34.969 -16.188 1 88.75 193 THR B N 1
ATOM 3345 C CA . THR B 1 193 ? 6.754 -34.938 -15.359 1 88.75 193 THR B CA 1
ATOM 3346 C C . THR B 1 193 ? 7.789 -33.969 -15.945 1 88.75 193 THR B C 1
ATOM 3348 O O . THR B 1 193 ? 8.188 -34.125 -17.109 1 88.75 193 THR B O 1
ATOM 3351 N N . ILE B 1 194 ? 8.047 -33 -15.234 1 81.38 194 ILE B N 1
ATOM 3352 C CA . ILE B 1 194 ? 9.117 -32.094 -15.562 1 81.38 194 ILE B CA 1
ATOM 3353 C C . ILE B 1 194 ? 10.148 -32.062 -14.438 1 81.38 194 ILE B C 1
ATOM 3355 O O . ILE B 1 194 ? 9.844 -31.609 -13.32 1 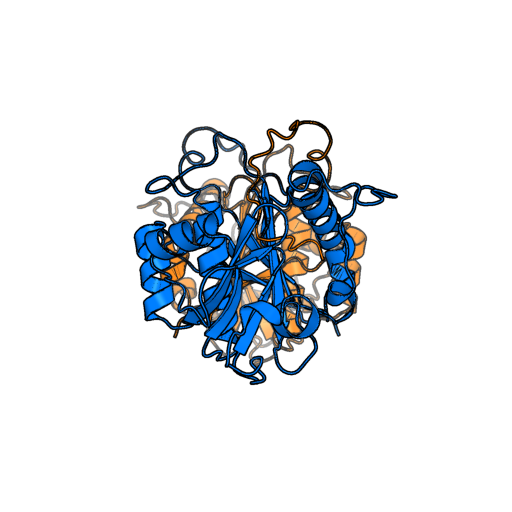81.38 194 ILE B O 1
ATOM 3359 N N . GLY B 1 195 ? 11.32 -32.438 -14.734 1 76.06 195 GLY B N 1
ATOM 3360 C CA . GLY B 1 195 ? 12.281 -32.625 -13.656 1 76.06 195 GLY B CA 1
ATOM 3361 C C . GLY B 1 195 ? 11.836 -33.625 -12.617 1 76.06 195 GLY B C 1
ATOM 3362 O O . GLY B 1 195 ? 11.516 -34.781 -12.945 1 76.06 195 GLY B O 1
ATOM 3363 N N . ASN B 1 196 ? 11.82 -33.156 -11.414 1 76.69 196 ASN B N 1
ATOM 3364 C CA . ASN B 1 196 ? 11.469 -34.062 -10.328 1 76.69 196 ASN B CA 1
ATOM 3365 C C . ASN B 1 196 ? 10.062 -33.781 -9.805 1 76.69 196 ASN B C 1
ATOM 3367 O O . ASN B 1 196 ? 9.727 -34.156 -8.672 1 76.69 196 ASN B O 1
ATOM 3371 N N . THR B 1 197 ? 9.344 -33.094 -10.625 1 80.69 197 THR B N 1
ATOM 3372 C CA . THR B 1 197 ? 8.016 -32.75 -10.141 1 80.69 197 THR B CA 1
ATOM 3373 C C . THR B 1 197 ? 6.961 -33.031 -11.211 1 80.69 197 THR B C 1
ATOM 3375 O O . THR B 1 197 ? 7.27 -33.031 -12.406 1 80.69 197 THR B O 1
ATOM 3378 N N . ARG B 1 198 ? 5.754 -33.312 -10.789 1 90.88 198 ARG B N 1
ATOM 3379 C CA . ARG B 1 198 ? 4.598 -33.375 -11.68 1 90.88 198 ARG B CA 1
ATOM 3380 C C . ARG B 1 198 ? 3.98 -31.984 -11.875 1 90.88 198 ARG B C 1
ATOM 3382 O O . ARG B 1 198 ? 3.436 -31.406 -10.938 1 90.88 198 ARG B O 1
ATOM 3389 N N . ALA B 1 199 ? 4.141 -31.562 -13.086 1 92.81 199 ALA B N 1
ATOM 3390 C CA . ALA B 1 199 ? 3.748 -30.188 -13.375 1 92.81 199 ALA B CA 1
ATOM 3391 C C . ALA B 1 199 ? 2.463 -30.156 -14.195 1 92.81 199 ALA B C 1
ATOM 3393 O O . ALA B 1 199 ? 2.133 -31.109 -14.891 1 92.81 199 ALA B O 1
ATOM 3394 N N . VAL B 1 200 ? 1.74 -29.109 -14.109 1 95.38 200 VAL B N 1
ATOM 3395 C CA . VAL B 1 200 ? 0.509 -28.875 -14.859 1 95.38 200 VAL B CA 1
ATOM 3396 C C . VAL B 1 200 ? 0.383 -27.375 -15.188 1 95.38 200 VAL B C 1
ATOM 3398 O O . VAL B 1 200 ? 0.944 -26.531 -14.484 1 95.38 200 VAL B O 1
ATOM 3401 N N . ALA B 1 201 ? -0.197 -27.094 -16.281 1 97.06 201 ALA B N 1
ATOM 3402 C CA . ALA B 1 201 ? -0.532 -25.719 -16.656 1 97.06 201 ALA B CA 1
ATOM 3403 C C . ALA B 1 201 ? -2.043 -25.516 -16.719 1 97.06 201 ALA B C 1
ATOM 3405 O O . ALA B 1 201 ? -2.785 -26.453 -17.047 1 97.06 201 ALA B O 1
ATOM 3406 N N . GLY B 1 202 ? -2.488 -24.328 -16.438 1 97.88 202 GLY B N 1
ATOM 3407 C CA . GLY B 1 202 ? -3.916 -24.062 -16.516 1 97.88 202 GLY B CA 1
ATOM 3408 C C . GLY B 1 202 ? -4.266 -22.609 -16.234 1 97.88 202 GLY B C 1
ATOM 3409 O O . GLY B 1 202 ? -3.377 -21.781 -16.016 1 97.88 202 GLY B O 1
ATOM 3410 N N . HIS B 1 203 ? -5.547 -22.328 -16.312 1 98.56 203 HIS B N 1
ATOM 3411 C CA . HIS B 1 203 ? -6.082 -21 -16.094 1 98.56 203 HIS B CA 1
ATOM 3412 C C . HIS B 1 203 ? -6.695 -20.875 -14.703 1 98.56 203 HIS B C 1
ATOM 3414 O O . HIS B 1 203 ? -7.352 -21.797 -14.227 1 98.56 203 HIS B O 1
ATOM 3420 N N . LEU B 1 204 ? -6.438 -19.797 -14.086 1 98.75 204 LEU B N 1
ATOM 3421 C CA . LEU B 1 204 ? -7.117 -19.359 -12.867 1 98.75 204 LEU B CA 1
ATOM 3422 C C . LEU B 1 204 ? -8.086 -18.219 -13.164 1 98.75 204 LEU B C 1
ATOM 3424 O O . LEU B 1 204 ? -7.707 -17.219 -13.766 1 98.75 204 LEU B O 1
ATOM 3428 N N . ASP B 1 205 ? -9.266 -18.344 -12.719 1 98.75 205 ASP B N 1
ATOM 3429 C CA . ASP B 1 205 ? -10.328 -17.391 -13.016 1 98.75 205 ASP B CA 1
ATOM 3430 C C . ASP B 1 205 ? -10.102 -16.078 -12.273 1 98.75 205 ASP B C 1
ATOM 3432 O O . ASP B 1 205 ? -9.719 -16.062 -11.102 1 98.75 205 ASP B O 1
ATOM 3436 N N . VAL B 1 206 ? -10.297 -14.977 -13.008 1 98.56 206 VAL B N 1
ATOM 3437 C CA . VAL B 1 206 ? -10.273 -13.664 -12.367 1 98.56 206 VAL B CA 1
ATOM 3438 C C . VAL B 1 206 ? -11.68 -13.078 -12.336 1 98.56 206 VAL B C 1
ATOM 3440 O O . VAL B 1 206 ? -12.203 -12.648 -13.367 1 98.56 206 VAL B O 1
ATOM 3443 N N . SER B 1 207 ? -12.289 -13.062 -11.203 1 98.12 207 SER B N 1
ATOM 3444 C CA . SER B 1 207 ? -13.641 -12.539 -10.984 1 98.12 207 SER B CA 1
ATOM 3445 C C . SER B 1 207 ? -13.859 -12.164 -9.523 1 98.12 207 SER B C 1
ATOM 3447 O O . SER B 1 207 ? -13.086 -12.562 -8.656 1 98.12 207 SER B O 1
ATOM 3449 N N . MET B 1 208 ? -14.906 -11.398 -9.328 1 96.94 208 MET B N 1
ATOM 3450 C CA . MET B 1 208 ? -15.281 -11.07 -7.957 1 96.94 208 MET B CA 1
ATOM 3451 C C . MET B 1 208 ? -15.664 -12.328 -7.18 1 96.94 208 MET B C 1
ATOM 3453 O O . MET B 1 208 ? -15.406 -12.422 -5.98 1 96.94 208 MET B O 1
ATOM 3457 N N . GLU B 1 209 ? -16.234 -13.258 -7.836 1 97.94 209 GLU B N 1
ATOM 3458 C CA . GLU B 1 209 ? -16.609 -14.516 -7.203 1 97.94 209 GLU B CA 1
ATOM 3459 C C . GLU B 1 209 ? -15.391 -15.281 -6.707 1 97.94 209 GLU B C 1
ATOM 3461 O O . GLU B 1 209 ? -15.383 -15.773 -5.578 1 97.94 209 GLU B O 1
ATOM 3466 N N . SER B 1 210 ? -14.375 -15.375 -7.57 1 98.44 210 SER B N 1
ATOM 3467 C CA . SER B 1 210 ? -13.141 -16.047 -7.168 1 98.44 210 SER B CA 1
ATOM 3468 C C . SER B 1 210 ? -12.477 -15.328 -5.996 1 98.44 210 SER B C 1
ATOM 3470 O O . SER B 1 210 ? -11.977 -15.969 -5.074 1 98.44 210 SER B O 1
ATOM 3472 N N . LEU B 1 211 ? -12.492 -13.984 -6.051 1 97.88 211 LEU B N 1
ATOM 3473 C CA . LEU B 1 211 ? -11.922 -13.203 -4.965 1 97.88 211 LEU B CA 1
ATOM 3474 C C . LEU B 1 211 ? -12.672 -13.453 -3.658 1 97.88 211 LEU B C 1
ATOM 3476 O O . LEU B 1 211 ? -12.055 -13.664 -2.611 1 97.88 211 LEU B O 1
ATOM 3480 N N . GLU B 1 212 ? -13.969 -13.461 -3.705 1 97.38 212 GLU B N 1
ATOM 3481 C CA . GLU B 1 212 ? -14.789 -13.68 -2.518 1 97.38 212 GLU B CA 1
ATOM 3482 C C . GLU B 1 212 ? -14.539 -15.055 -1.913 1 97.38 212 GLU B C 1
ATOM 3484 O O . GLU B 1 212 ? -14.531 -15.211 -0.69 1 97.38 212 GLU B O 1
ATOM 3489 N N . ALA B 1 213 ? -14.367 -16.016 -2.766 1 98 213 ALA B N 1
ATOM 3490 C CA . ALA B 1 213 ? -14.102 -17.375 -2.285 1 98 213 ALA B CA 1
ATOM 3491 C C . ALA B 1 213 ? -12.789 -17.438 -1.506 1 98 213 ALA B C 1
ATOM 3493 O O . ALA B 1 213 ? -12.742 -17.969 -0.397 1 98 213 ALA B O 1
ATOM 3494 N N . ILE B 1 214 ? -11.727 -16.844 -2.082 1 97.19 214 ILE B N 1
ATOM 3495 C CA . ILE B 1 214 ? -10.422 -16.812 -1.429 1 97.19 214 ILE B CA 1
ATOM 3496 C C . ILE B 1 214 ? -10.523 -16.047 -0.113 1 97.19 214 ILE B C 1
ATOM 3498 O O . ILE B 1 214 ? -9.984 -16.484 0.909 1 97.19 214 ILE B O 1
ATOM 3502 N N . CYS B 1 215 ? -11.18 -14.914 -0.133 1 95.38 215 CYS B N 1
ATOM 3503 C CA . CYS B 1 215 ? -11.305 -14.07 1.05 1 95.38 215 CYS B CA 1
ATOM 3504 C C . CYS B 1 215 ? -12.102 -14.781 2.143 1 95.38 215 CYS B C 1
ATOM 3506 O O . CYS B 1 215 ? -11.727 -14.727 3.316 1 95.38 215 CYS B O 1
ATOM 3508 N N . ARG B 1 216 ? -13.156 -15.422 1.744 1 96.56 216 ARG B N 1
ATOM 3509 C CA . ARG B 1 216 ? -13.969 -16.172 2.691 1 96.56 216 ARG B CA 1
ATOM 3510 C C . ARG B 1 216 ? -13.172 -17.312 3.328 1 96.56 216 ARG B C 1
ATOM 3512 O O . ARG B 1 216 ? -13.156 -17.453 4.551 1 96.56 216 ARG B O 1
ATOM 3519 N N . ASN B 1 217 ? -12.445 -18.047 2.533 1 96.25 217 ASN B N 1
ATOM 3520 C CA . ASN B 1 217 ? -11.695 -19.203 3.018 1 96.25 217 ASN B CA 1
ATOM 3521 C C . ASN B 1 217 ? -10.453 -18.781 3.797 1 96.25 217 ASN B C 1
ATOM 3523 O O . ASN B 1 217 ? -10.023 -19.484 4.715 1 96.25 217 ASN B O 1
ATOM 3527 N N . GLY B 1 218 ? -9.914 -17.609 3.48 1 94.56 218 GLY B N 1
ATOM 3528 C CA . GLY B 1 218 ? -8.695 -17.141 4.125 1 94.56 218 GLY B CA 1
ATOM 3529 C C . GLY B 1 218 ? -8.961 -16.172 5.262 1 94.56 218 GLY B C 1
ATOM 3530 O O . GLY B 1 218 ? -8.039 -15.758 5.957 1 94.56 218 GLY B O 1
ATOM 3531 N N . GLY B 1 219 ? -10.18 -15.75 5.395 1 92.75 219 GLY B N 1
ATOM 3532 C CA . GLY B 1 219 ? -10.516 -14.781 6.43 1 92.75 219 GLY B CA 1
ATOM 3533 C C . GLY B 1 219 ? -9.992 -13.391 6.137 1 92.75 219 GLY B C 1
ATOM 3534 O O . GLY B 1 219 ? -9.562 -12.68 7.051 1 92.75 219 GLY B O 1
ATOM 3535 N N . ILE B 1 220 ? -9.898 -13.062 4.922 1 90.94 220 ILE B N 1
ATOM 3536 C CA . ILE B 1 220 ? -9.422 -11.742 4.5 1 90.94 220 ILE B CA 1
ATOM 3537 C C . ILE B 1 220 ? -10.594 -10.781 4.395 1 90.94 220 ILE B C 1
ATOM 3539 O O . ILE B 1 220 ? -11.57 -11.047 3.684 1 90.94 220 ILE B O 1
ATOM 3543 N N . LYS B 1 221 ? -10.492 -9.602 5.043 1 87.5 221 LYS B N 1
ATOM 3544 C CA . LYS B 1 221 ? -11.648 -8.711 5.145 1 87.5 221 LYS B CA 1
ATOM 3545 C C . LYS B 1 221 ? -11.453 -7.457 4.297 1 87.5 221 LYS B C 1
ATOM 3547 O O . LYS B 1 221 ? -12.414 -6.734 4.02 1 87.5 221 LYS B O 1
ATOM 3552 N N . SER B 1 222 ? -10.242 -7.168 3.908 1 88.5 222 SER B N 1
ATOM 3553 C CA . SER B 1 222 ? -9.93 -5.934 3.191 1 88.5 222 SER B CA 1
ATOM 3554 C C . SER B 1 222 ? -8.984 -6.195 2.023 1 88.5 222 SER B C 1
ATOM 3556 O O . SER B 1 222 ? -8.32 -7.234 1.977 1 88.5 222 SER B O 1
ATOM 3558 N N . PRO B 1 223 ? -8.992 -5.285 1.072 1 92.25 223 PRO B N 1
ATOM 3559 C CA . PRO B 1 223 ? -8.008 -5.441 -0.001 1 92.25 223 PRO B CA 1
ATOM 3560 C C . PRO B 1 223 ? -6.582 -5.609 0.525 1 92.25 223 PRO B C 1
ATOM 3562 O O . PRO B 1 223 ? -6.207 -4.98 1.518 1 92.25 223 PRO B O 1
ATOM 3565 N N . VAL B 1 224 ? -5.863 -6.453 -0.192 1 93.25 224 VAL B N 1
ATOM 3566 C CA . VAL B 1 224 ? -4.559 -6.805 0.355 1 93.25 224 VAL B CA 1
ATOM 3567 C C . VAL B 1 224 ? -3.457 -6.184 -0.501 1 93.25 224 VAL B C 1
ATOM 3569 O O . VAL B 1 224 ? -2.324 -6.016 -0.04 1 93.25 224 VAL B O 1
ATOM 3572 N N . LEU B 1 225 ? -3.74 -5.879 -1.764 1 95.38 225 LEU B N 1
ATOM 3573 C CA . LEU B 1 225 ? -2.713 -5.41 -2.688 1 95.38 225 LEU B CA 1
ATOM 3574 C C . LEU B 1 225 ? -2.703 -3.885 -2.756 1 95.38 225 LEU B C 1
ATOM 3576 O O . LEU B 1 225 ? -3.748 -3.26 -2.943 1 95.38 225 LEU B O 1
ATOM 3580 N N . TRP B 1 226 ? -1.509 -3.381 -2.584 1 93.19 226 TRP B N 1
ATOM 3581 C CA . TRP B 1 226 ? -1.341 -1.932 -2.549 1 93.19 226 TRP B CA 1
ATOM 3582 C C . TRP B 1 226 ? -0.334 -1.476 -3.6 1 93.19 226 TRP B C 1
ATOM 3584 O O . TRP B 1 226 ? 0.678 -2.143 -3.828 1 93.19 226 TRP B O 1
ATOM 3594 N N . ALA B 1 227 ? -0.56 -0.311 -4.207 1 94.5 227 ALA B N 1
ATOM 3595 C CA . ALA B 1 227 ? 0.352 0.309 -5.164 1 94.5 227 ALA B CA 1
ATOM 3596 C C . ALA B 1 227 ? 0.72 1.726 -4.734 1 94.5 227 ALA B C 1
ATOM 3598 O O . ALA B 1 227 ? -0.067 2.402 -4.066 1 94.5 227 ALA B O 1
ATOM 3599 N N . PRO B 1 228 ? 1.927 2.131 -5.066 1 93.12 228 PRO B N 1
ATOM 3600 C CA . PRO B 1 228 ? 2.268 3.521 -4.758 1 93.12 228 PRO B CA 1
ATOM 3601 C C . PRO B 1 228 ? 1.299 4.52 -5.387 1 93.12 228 PRO B C 1
ATOM 3603 O O . PRO B 1 228 ? 0.855 4.324 -6.52 1 93.12 228 PRO B O 1
ATOM 3606 N N . VAL B 1 229 ? 0.998 5.566 -4.629 1 93.69 229 VAL B N 1
ATOM 3607 C CA . VAL B 1 229 ? 0.061 6.586 -5.09 1 93.69 229 VAL B CA 1
ATOM 3608 C C . VAL B 1 229 ? 0.728 7.461 -6.148 1 93.69 229 VAL B C 1
ATOM 3610 O O . VAL B 1 229 ? 0.097 7.84 -7.141 1 93.69 229 VAL B O 1
ATOM 3613 N N . ARG B 1 230 ? 1.969 7.836 -5.852 1 85.88 230 ARG B N 1
ATOM 3614 C CA . ARG B 1 230 ? 2.691 8.641 -6.832 1 85.88 230 ARG B CA 1
ATOM 3615 C C . ARG B 1 230 ? 3.244 7.777 -7.957 1 85.88 230 ARG B C 1
ATOM 3617 O O . ARG B 1 230 ? 3.869 6.742 -7.699 1 85.88 230 ARG B O 1
ATOM 3624 N N . LYS B 1 231 ? 2.84 8.203 -9.195 1 72.12 231 LYS B N 1
ATOM 3625 C CA . LYS B 1 231 ? 3.408 7.5 -10.344 1 72.12 231 LYS B CA 1
ATOM 3626 C C . LYS B 1 231 ? 4.754 8.094 -10.742 1 72.12 231 LYS B C 1
ATOM 3628 O O . LYS B 1 231 ? 4.922 9.32 -10.75 1 72.12 231 LYS B O 1
ATOM 3633 N N . THR B 1 232 ? 5.801 7.504 -10.289 1 57.59 232 THR B N 1
ATOM 3634 C CA . THR B 1 232 ? 7.098 8.062 -10.648 1 57.59 232 THR B CA 1
ATOM 3635 C C . THR B 1 232 ? 7.238 8.188 -12.164 1 57.59 232 THR B C 1
ATOM 3637 O O . THR B 1 232 ? 6.855 7.273 -12.898 1 57.59 232 THR B O 1
ATOM 3640 N N . ALA B 1 233 ? 7.238 9.383 -12.672 1 43.44 233 ALA B N 1
ATOM 3641 C CA . ALA B 1 233 ? 7.445 9.648 -14.094 1 43.44 233 ALA B CA 1
ATOM 3642 C C . ALA B 1 233 ? 8.562 8.773 -14.656 1 43.44 233 ALA B C 1
ATOM 3644 O O . ALA B 1 233 ? 9.516 8.445 -13.945 1 43.44 233 ALA B O 1
#

pLDDT: mean 84.26, std 20.46, range [26.84, 98.81]

Solvent-accessible surface area (backbone atoms only — not comparable to full-atom values): 24784 Å² total; per-residue (Å²): 123,77,66,67,44,59,36,72,34,60,51,82,71,82,72,71,75,82,48,64,70,72,63,46,60,48,28,40,49,45,45,58,75,43,41,82,50,39,45,67,58,51,52,48,45,20,30,45,40,24,58,26,48,39,69,66,38,80,54,86,61,84,69,83,75,66,55,45,81,56,78,67,68,74,69,58,38,35,36,42,35,33,26,40,33,68,42,48,68,32,29,36,34,36,39,35,54,25,73,52,85,42,60,54,60,75,70,40,49,80,36,29,61,92,49,74,68,73,66,36,93,38,29,32,32,47,44,62,38,32,33,42,40,43,87,81,52,62,62,42,96,88,38,45,42,68,55,40,47,52,53,42,28,52,34,35,54,28,58,58,66,63,24,55,28,36,34,36,64,34,33,59,70,55,47,52,49,31,41,74,41,42,48,51,65,48,64,57,33,72,70,41,78,46,87,94,40,50,30,36,23,27,37,30,70,33,47,71,67,40,41,49,37,28,24,64,60,47,69,52,79,46,87,54,31,26,26,60,53,50,75,64,127,124,79,70,66,46,57,35,73,34,60,50,80,70,84,71,72,76,83,48,64,72,70,64,46,62,48,27,38,49,46,44,58,72,43,42,82,48,39,45,68,59,51,52,50,46,22,31,46,40,23,56,27,49,39,69,66,54,71,49,86,61,85,71,84,75,66,56,46,81,55,79,68,67,74,70,57,39,36,35,40,35,33,28,40,33,69,42,47,66,31,28,36,34,38,38,37,54,24,73,51,84,43,61,52,63,73,70,40,48,81,36,29,61,92,48,77,66,73,67,34,91,38,30,31,32,48,42,62,38,32,33,43,40,43,86,82,52,62,61,41,96,88,38,47,41,70,56,41,46,50,51,41,28,51,35,36,52,28,58,60,64,63,24,54,30,36,34,36,63,33,32,58,70,57,47,52,49,30,40,73,42,44,50,52,66,46,64,57,32,72,70,42,78,43,83,94,40,51,30,33,24,27,37,31,71,32,48,72,66,40,43,50,36,28,25,65,59,48,70,51,78,46,88,53,29,26,25,60,54,50,76,59,124

InterPro domains:
  IPR001690 Autoinducer synthase [PF00765] (40-214)
  IPR001690 Autoinducer synthase [PR01549] (44-63)
  IPR001690 Autoinducer synthase [PR01549] (64-86)
  IPR001690 Autoinducer synthase [PR01549] (88-106)
  IPR001690 Autoinducer synthase [PR01549] (121-133)
  IPR001690 Autoinducer synthase [PR01549] (146-167)
  IPR001690 Autoinducer synthase [PR01549] (168-189)
  IPR001690 Autoinducer synthase [PR01549] (190-207)
  IPR001690 Autoinducer synthase [PS51187] (26-215)
  IPR001690 Autoinducer synthase [PTHR39322] (39-217)
  IPR016181 Acyl-CoA N-acyltransferase [SSF55729] (26-219)
  IPR018311 Autoinducer synthesis, conserved site [PS00949] (48-73)

Nearest PDB structures (foldseek):
  1ro5-assembly1_A  TM=8.659E-01  e=5.333E-18  Pseudomonas aeruginosa
  5w8d-assembly1_A  TM=9.240E-01  e=9.503E-16  Bradyrhizobium japonicum
  5w8a-assembly1_A  TM=9.075E-01  e=1.010E-15  Bradyrhizobium japonicum
  6wn0-assembly1_A  TM=9.188E-01  e=4.638E-15  Rhodopseudomonas palustris
  6wns-assembly1_A  TM=9.030E-01  e=1.548E-15  Mesorhizobium sp. ORS 3359

Sequence (466 aa):
MHAQVVVTRTVAFNRDQLFRDGEATMMQLITPDCYADFDDDLKEMHRLRHRVFRDRLNWDVSVSGGYEVDPFDALGPCYLLLRAPTGRVDGCVRMLPTTGSTMLRDSFSTLLGVHPAPEDPRIWESSRFALDLPPSAPKQAGIALGTYELFAGMIEFGLSRDLASIVTVTDLRIERILRRAGWPLERLSDPQTIGNTRAVAGHLDVSMESLEAICRNGGIKSPVLWAPVRKTAMHAQVVVTRTVAFNRDQLFRDGEATMMQLITPDCYADFDDDLKEMHRLRHRVFRDRLNWDVSVSGGYEVDPFDALGPCYLLLRAPTGRVDGCVRMLPTTGSTMLRDSFSTLLGVHPAPEDPRIWESSRFALDLPPSAPKQAGIALGTYELFAGMIEFGLSRDLASIVTVTDLRIERILRRAGWPLERLSDPQTIGNTRAVAGHLDVSMESLEAICRNGGIKSPVLWAPVRKTA

Foldseek 3Di:
DPCPDDDDDPDPDDPPPPPPDDQQKAKEKDFLLCCVVCVVVVQLQQLQLCVFCCVVVVDPPPCVDSGHDDPVVVVGWIKIFTAGSVRHTFWMKTKAAQLDDDCCQPPVVVQQVPHHRDHDRLEIEIDSTGGHDDPPADDFPNHGLVVLLVVLQVLVVSVVSVHFWYKYKDFPVVQVVCVQLQWHFDFSDAWDDDPPTTMTIGITGRDPNSSVSNCVRSVPDDRRYDYDPDRND/DPCPPDDDDPDPDDPPDPPPDDQQKAKEKDFLLCCVVCVVVVQLQQLQLCVFCCVVVVDPPPCVDSGHDDPVVVVGWIKIFTAGSVRHTFWMKTKAAQLDDDCCQPPVVVQQVPHHRDHDRLEIEIDSTGGHDDPPADDFPNHGLVVLLVVLQVLVVSVVSVHFWYKYKDFPVVQVVCVQLQWHFDFSDAWDDDPPTTMTIGITGRDPNSSVSNCVRSVPDDRRYDYDPDRND

Organism: Mesorhizobium plurifarium (NCBI:txid69974)

Secondary structure (DSSP, 8-state):
------EE------SSSTTSS----EEEEE-GGGTGGGHHHHHHHHHHHIIIIITTTT-----SSS----GGGGG--EEEEEE-TTS-EEEEEEEEETTS--HHHHT-GGGGTTSPPP--TTEEEEEEEEE---TT--EETTEEHHHHHHHHHHHHHHHHTT-SEEEEEEEHHHHHHHHHHT---EESS--EEETTEEEEEEEEE-SHHHHHHHHHHHT--S--EEEESS---/------EE------SSSTTSS----EEEEE-GGGTGGGHHHHHHHHHHHIIIIIHHHT-----SSS----GGGGG--EEEEEE-TTS-EEEEEEEEETTS--HHHHT-GGGGTTSPPP--TTEEEEEEEEE---TT--EETTEEHHHHHHHHHHHHHHHHTT-SEEEEEEEHHHHHHHHHHT---EESS--EEETTEEEEEEEEE-SHHHHHHHHHHHT--S--EEEESS---

Radius of gyration: 24.12 Å; Cα contacts (8 Å, |Δi|>4): 985; chains: 2; bounding box: 46×75×57 Å